Protein AF-0000000080440429 (afdb_homodime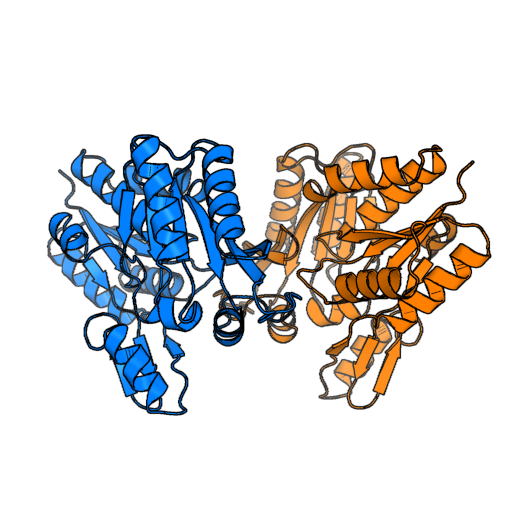r)

Radius of gyration: 24.64 Å; Cα contacts (8 Å, |Δi|>4): 1230; chains: 2; bounding box: 52×68×62 Å

Foldseek 3Di:
DAAEAEEEEPQQQADPVVCVVLRHHYFFWWKDWPVDIDGWPPRDWQVRLVVVVVVDVTAMAIAADALVVLLVVCVVVVVVRHQYEYEYAAVLQHCNQVSNVVSCVVVVDPSYHYDHLLHTRNLSNQLSVQLSVCVVVPDDPVVSNVVSVVQSQQKKKKKKAQFQVLQCVNPLDPPPPDDDHNPPQKIWIWMRHRNGIDTPDMDGHLVVSLVVQVVVCVVQPFDQVTAKEKEAAAPSPVSVVSNVVVCVVVVGHYGYGYGMNNRCSRRPHGMIIIIGGGPHD/DAAEAEEEEPQQQADPVVCVVLRHHYFFWWKDWPVDIDGWPPRDWQVRLVVVVVVDVTAMAIAADALVVLLVVCVVVVVVRHQYEYEYAAVLQHCNQVSNVVSCVVVVDPSYHYDHLLHTRNLSNQLSVQLSVCVVVPDDPVVSNVVSVVQSQQKKKKKKAQFQVLQCVNPLDPPPPDDDHNPPQKIWIWMRHRSGIDTPDMDGHLVVSLVVQVVVCVVQPFDQVTAKEKEAAAPSPPSVVSNVVVCVVVVGHYGYGYGMNNRCSRRPHGMIIIIGGGPHD

Sequence (562 aa):
MEKIKIITDSTVDLPKELLRELDIEVMPVLINFGEESYLDGIEITPNELFDKMEKTDVFPTTAQIIPSRFEEIYKKYIDEGYKVLSIIMSSGMSGTYESACLAKQMLETDDVYIVDSQTITAGLGLLVLKAAKLRDSGMNIEEIVEELEKVKGSIDSSISFESLDNLVRGGRLPKAVSVVTGLLGIRLILEVRDGVMSLKGKVRGNKKAVKKIISDMEELKPVKDMPVVIVGVGDNREIKDGIIEYLEKNNIEYIEGPVGCSVSIHSGRQAIGVFFMSENQMEKIKIITDSTVDLPKELLRELDIEVMPVLINFGEESYLDGIEITPNELFDKMEKTDVFPTTAQIIPSRFEEIYKKYIDEGYKVLSIIMSSGMSGTYESACLAKQMLETDDVYIVDSQTITAGLGLLVLKAAKLRDSGMNIEEIVEELEKVKGSIDSSISFESLDNLVRGGRLPKAVSVVTGLLGIRLILEVRDGVMSLKGKVRGNKKAVKKIISDMEELKPVKDMPVVIVGVGDNREIKDGIIEYLEKNNIEYIEGPVGCSVSIHSGRQAIGVFFMSENQ

Organism: NCBI:txid29372

Nearest PDB structures (foldseek):
  7w7h-assembly1_E-2  TM=8.930E-01  e=3.950E-27  Streptococcus suis 05ZYH33
  6dj6-assembly2_B  TM=8.741E-01  e=3.016E-26  Streptococcus pneumoniae
  3fys-assembly1_A  TM=8.584E-01  e=1.091E-26  Bacillus subtilis
  5uxy-assembly1_A  TM=8.795E-01  e=1.997E-24  Lachnospira eligens
  3egl-assembly1_A  TM=8.575E-01  e=1.599E-22  Corynebacterium glutamicum ATCC 13032

Structure (mmCIF, N/CA/C/O backbone):
data_AF-0000000080440429-model_v1
#
loop_
_entity.id
_entity.type
_entity.pdbx_description
1 polymer 'DegV family EDD domain-containing protein'
#
loop_
_atom_site.group_PDB
_atom_site.id
_atom_site.type_symbol
_atom_site.label_atom_id
_atom_site.label_alt_id
_atom_site.label_comp_id
_atom_site.label_asym_id
_atom_site.label_entity_id
_atom_site.label_seq_id
_atom_site.pdbx_PDB_ins_code
_atom_site.Cartn_x
_atom_site.Cartn_y
_atom_site.Cartn_z
_atom_site.occupancy
_atom_site.B_iso_or_equiv
_atom_site.auth_seq_id
_atom_site.auth_comp_id
_atom_site.auth_asym_id
_atom_site.auth_atom_id
_atom_site.pdbx_PDB_model_num
ATOM 1 N N . MET A 1 1 ? -17.562 37.5 5.41 1 73.62 1 MET A N 1
ATOM 2 C CA . MET A 1 1 ? -16.844 36.344 4.91 1 73.62 1 MET A CA 1
ATOM 3 C C . MET A 1 1 ? -16.75 35.25 5.984 1 73.62 1 MET A C 1
ATOM 5 O O . MET A 1 1 ? -16.719 35.562 7.176 1 73.62 1 MET A O 1
ATOM 9 N N . GLU A 1 2 ? -16.953 33.906 5.504 1 88.69 2 GLU A N 1
ATOM 10 C CA . GLU A 1 2 ? -16.906 32.781 6.445 1 88.69 2 GLU A CA 1
ATOM 11 C C . GLU A 1 2 ? -15.555 32.719 7.164 1 88.69 2 GLU A C 1
ATOM 13 O O . GLU A 1 2 ? -14.508 32.906 6.539 1 88.69 2 GLU A O 1
ATOM 18 N N . LYS A 1 3 ? -15.602 32.844 8.516 1 96.38 3 LYS A N 1
ATOM 19 C CA . LYS A 1 3 ? -14.383 32.656 9.289 1 96.38 3 LYS A CA 1
ATOM 20 C C . LYS A 1 3 ? -13.992 31.172 9.336 1 96.38 3 LYS A C 1
ATOM 22 O O . LYS A 1 3 ? -14.695 30.359 9.945 1 96.38 3 LYS A O 1
ATOM 27 N N . ILE A 1 4 ? -12.914 30.859 8.656 1 98.69 4 ILE A N 1
ATOM 28 C CA . ILE A 1 4 ? -12.508 29.469 8.547 1 98.69 4 ILE A CA 1
ATOM 29 C C . ILE A 1 4 ? -11.172 29.266 9.258 1 98.69 4 ILE A C 1
ATOM 31 O O . ILE A 1 4 ? -10.203 29.984 9 1 98.69 4 ILE A O 1
ATOM 35 N N . LYS A 1 5 ? -11.109 28.328 10.18 1 98.88 5 LYS A N 1
ATOM 36 C CA . LYS A 1 5 ? -9.859 27.906 10.805 1 98.88 5 LYS A CA 1
ATOM 37 C C . LYS A 1 5 ? -9.375 26.578 10.242 1 98.88 5 LYS A C 1
ATOM 39 O O . LYS A 1 5 ? -10.109 25.594 10.258 1 98.88 5 LYS A O 1
ATOM 44 N N . ILE A 1 6 ? -8.18 26.578 9.703 1 98.94 6 ILE A N 1
ATOM 45 C CA . ILE A 1 6 ? -7.574 25.344 9.211 1 98.94 6 ILE A CA 1
ATOM 46 C C . ILE A 1 6 ? -6.734 24.703 10.312 1 98.94 6 ILE A C 1
ATOM 48 O O . ILE A 1 6 ? -5.914 25.375 10.945 1 98.94 6 ILE A O 1
ATOM 52 N N . ILE A 1 7 ? -6.977 23.422 10.562 1 98.94 7 ILE A N 1
ATOM 53 C CA . ILE A 1 7 ? -6.277 22.609 11.547 1 98.94 7 ILE A CA 1
ATOM 54 C C . ILE A 1 7 ? -5.629 21.406 10.867 1 98.94 7 ILE A C 1
ATOM 56 O O . ILE A 1 7 ? -6.219 20.812 9.969 1 98.94 7 ILE A O 1
ATOM 60 N N . THR A 1 8 ? -4.414 21.094 11.242 1 98.94 8 THR A N 1
ATOM 61 C CA . THR A 1 8 ? -3.717 19.922 10.75 1 98.94 8 THR A CA 1
ATOM 62 C C . THR A 1 8 ? -2.926 19.25 11.867 1 98.94 8 THR A C 1
ATOM 64 O O . THR A 1 8 ? -3.115 19.562 13.047 1 98.94 8 THR A O 1
ATOM 67 N N . ASP A 1 9 ? -2.189 18.203 11.562 1 98.88 9 ASP A N 1
ATOM 68 C CA . ASP A 1 9 ? -1.404 17.516 12.586 1 98.88 9 ASP A CA 1
ATOM 69 C C . ASP A 1 9 ? 0.091 17.734 12.359 1 98.88 9 ASP A C 1
ATOM 71 O O . ASP A 1 9 ? 0.499 18.281 11.336 1 98.88 9 ASP A O 1
ATOM 75 N N . SER A 1 10 ? 0.869 17.359 13.32 1 98.69 10 SER A N 1
ATOM 76 C CA . SER A 1 10 ? 2.275 17.734 13.391 1 98.69 10 SER A CA 1
ATOM 77 C C . SER A 1 10 ? 3.092 17.031 12.312 1 98.69 10 SER A C 1
ATOM 79 O O . SER A 1 10 ? 4.285 17.312 12.148 1 98.69 10 SER A O 1
ATOM 81 N N . THR A 1 11 ? 2.463 16.203 11.492 1 98.56 11 THR A N 1
ATOM 82 C CA . THR A 1 11 ? 3.207 15.555 10.406 1 98.56 11 THR A CA 1
ATOM 83 C C . THR A 1 11 ? 3.18 16.422 9.148 1 98.56 11 THR A C 1
ATOM 85 O O . THR A 1 11 ? 3.641 15.992 8.086 1 98.56 11 THR A O 1
ATOM 88 N N . VAL A 1 12 ? 2.705 17.594 9.133 1 98.62 12 VAL A N 1
ATOM 89 C CA . VAL A 1 12 ? 2.496 18.484 7.988 1 98.62 12 VAL A CA 1
ATOM 90 C C . VAL A 1 12 ? 3.842 18.844 7.359 1 98.62 12 VAL A C 1
ATOM 92 O O . VAL A 1 12 ? 3.932 19.047 6.148 1 98.62 12 VAL A O 1
ATOM 95 N N . ASP A 1 13 ? 4.926 18.922 8.18 1 97.5 13 ASP A N 1
ATOM 96 C CA . ASP A 1 13 ? 6.328 19.094 7.824 1 97.5 13 ASP A CA 1
ATOM 97 C C . ASP A 1 13 ? 6.508 20.281 6.883 1 97.5 13 ASP A C 1
ATOM 99 O O . ASP A 1 13 ? 7.168 20.172 5.848 1 97.5 13 ASP A O 1
ATOM 103 N N . LEU A 1 14 ? 5.938 21.375 7.188 1 98.38 14 LEU A N 1
ATOM 104 C CA . LEU A 1 14 ? 6.191 22.719 6.652 1 98.38 14 LEU A CA 1
ATOM 105 C C . LEU A 1 14 ? 6.875 23.594 7.691 1 98.38 14 LEU A C 1
ATOM 107 O O . LEU A 1 14 ? 6.773 23.344 8.891 1 98.38 14 LEU A O 1
ATOM 111 N N . PRO A 1 15 ? 7.598 24.594 7.207 1 97.75 15 PRO A N 1
ATOM 112 C CA . PRO A 1 15 ? 8.219 25.5 8.18 1 97.75 15 PRO A CA 1
ATOM 113 C C . PRO A 1 15 ? 7.195 26.141 9.125 1 97.75 15 PRO A C 1
ATOM 115 O O . PRO A 1 15 ? 6.137 26.594 8.68 1 97.75 15 PRO A O 1
ATOM 118 N N . LYS A 1 16 ? 7.586 26.203 10.414 1 97.06 16 LYS A N 1
ATOM 119 C CA . LYS A 1 16 ? 6.684 26.719 11.438 1 97.06 16 LYS A CA 1
ATOM 120 C C . LYS A 1 16 ? 6.281 28.156 11.141 1 97.06 16 LYS A C 1
ATOM 122 O O . LYS A 1 16 ? 5.137 28.547 11.375 1 97.06 16 LYS A O 1
ATOM 127 N N . GLU A 1 17 ? 7.195 28.891 10.617 1 97.81 17 GLU A N 1
ATOM 128 C CA . GLU A 1 17 ? 6.922 30.297 10.297 1 97.81 17 GLU A CA 1
ATOM 129 C C . GLU A 1 17 ? 5.848 30.422 9.227 1 97.81 17 GLU A C 1
ATOM 131 O O . GLU A 1 17 ? 4.961 31.281 9.32 1 97.81 17 GLU A O 1
ATOM 136 N N . LEU A 1 18 ? 5.945 29.562 8.25 1 98.5 18 LEU A N 1
ATOM 137 C CA . LEU A 1 18 ? 4.957 29.562 7.18 1 98.5 18 LEU A CA 1
ATOM 138 C C . LEU A 1 18 ? 3.574 29.219 7.715 1 98.5 18 LEU A C 1
ATOM 140 O O . LEU A 1 18 ? 2.586 29.875 7.367 1 98.5 18 LEU A O 1
ATOM 144 N N . LEU A 1 19 ? 3.486 28.266 8.562 1 98.75 19 LEU A N 1
ATOM 145 C CA . LEU A 1 19 ? 2.221 27.844 9.156 1 98.75 19 LEU A CA 1
ATOM 146 C C . LEU A 1 19 ? 1.628 28.953 10.016 1 98.75 19 LEU A C 1
ATOM 148 O O . LEU A 1 19 ? 0.416 29.172 9.992 1 98.75 19 LEU A O 1
ATOM 152 N N . ARG A 1 20 ? 2.471 29.625 10.719 1 98.25 20 ARG A N 1
ATOM 153 C CA . ARG A 1 20 ? 2.027 30.75 11.531 1 98.25 20 ARG A CA 1
ATOM 154 C C . ARG A 1 20 ? 1.479 31.875 10.656 1 98.25 20 ARG A C 1
ATOM 156 O O . ARG A 1 20 ? 0.419 32.438 10.945 1 98.25 20 ARG A O 1
ATOM 163 N N . GLU A 1 21 ? 2.213 32.156 9.641 1 98.38 21 GLU A N 1
ATOM 164 C CA . GLU A 1 21 ? 1.8 33.219 8.727 1 98.38 21 GLU A CA 1
ATOM 165 C C . GLU A 1 21 ? 0.443 32.906 8.102 1 98.38 21 GLU A C 1
ATOM 167 O O . GLU A 1 21 ? -0.351 33.812 7.848 1 98.38 21 GLU A O 1
ATOM 172 N N . LEU A 1 22 ? 0.191 31.688 7.91 1 98.69 22 LEU A N 1
ATOM 173 C CA . LEU A 1 22 ? -1.047 31.266 7.262 1 98.69 22 LEU A CA 1
ATOM 174 C C . LEU A 1 22 ? -2.141 31.016 8.289 1 98.69 22 LEU A C 1
ATOM 176 O O . LEU A 1 22 ? -3.256 30.625 7.938 1 98.69 22 LEU A O 1
ATOM 180 N N . ASP A 1 23 ? -1.801 31.188 9.586 1 98.56 23 ASP A N 1
ATOM 181 C CA . ASP A 1 23 ? -2.734 30.984 10.695 1 98.56 23 ASP A CA 1
ATOM 182 C C . ASP A 1 23 ? -3.295 29.562 10.688 1 98.56 23 ASP A C 1
ATOM 184 O O . ASP A 1 23 ? -4.512 29.375 10.719 1 98.56 23 ASP A O 1
ATOM 188 N N . ILE A 1 24 ? -2.428 28.656 10.578 1 98.88 24 ILE A N 1
ATOM 189 C CA . ILE A 1 24 ? -2.756 27.25 10.625 1 98.88 24 ILE A CA 1
ATOM 190 C C . ILE A 1 24 ? -2.527 26.703 12.039 1 98.88 24 ILE A C 1
ATOM 192 O O . ILE A 1 24 ? -1.479 26.953 12.641 1 98.88 24 ILE A O 1
ATOM 196 N N . GLU A 1 25 ? -3.512 26 12.57 1 98.81 25 GLU A N 1
ATOM 197 C CA . GLU A 1 25 ? -3.371 25.312 13.844 1 98.81 25 GLU A CA 1
ATOM 198 C C . GLU A 1 25 ? -2.795 23.906 13.648 1 98.81 25 GLU A C 1
ATOM 200 O O . GLU A 1 25 ? -3.324 23.125 12.867 1 98.81 25 GLU A O 1
ATOM 205 N N . VAL A 1 26 ? -1.7 23.625 14.344 1 98.88 26 VAL A N 1
ATOM 206 C CA . VAL A 1 26 ? -1.062 22.328 14.219 1 98.88 26 VAL A CA 1
ATOM 207 C C . VAL A 1 26 ? -1.222 21.547 15.516 1 98.88 26 VAL A C 1
ATOM 209 O O . VAL A 1 26 ? -0.81 22.016 16.578 1 98.88 26 VAL A O 1
ATOM 212 N N . MET A 1 27 ? -1.81 20.422 15.445 1 98.88 27 MET A N 1
ATOM 213 C CA . MET A 1 27 ? -1.967 19.562 16.609 1 98.88 27 MET A CA 1
ATOM 214 C C . MET A 1 27 ? -0.867 18.516 16.656 1 98.88 27 MET A C 1
ATOM 216 O O . MET A 1 27 ? -0.662 17.781 15.688 1 98.88 27 MET A O 1
ATOM 220 N N . PRO A 1 28 ? -0.192 18.359 17.719 1 98.81 28 PRO A N 1
ATOM 221 C CA . PRO A 1 28 ? 0.92 17.406 17.812 1 98.81 28 PRO A CA 1
ATOM 222 C C . PRO A 1 28 ? 0.453 15.977 18.047 1 98.81 28 PRO A C 1
ATOM 224 O O . PRO A 1 28 ? -0.457 15.742 18.844 1 98.81 28 PRO A O 1
ATOM 227 N N . VAL A 1 29 ? 1.042 15.062 17.375 1 98.75 29 VAL A N 1
ATOM 228 C CA . VAL A 1 29 ? 0.931 13.664 17.766 1 98.75 29 VAL A CA 1
ATOM 229 C C . VAL A 1 29 ? 1.842 13.375 18.953 1 98.75 29 VAL A C 1
ATOM 231 O O . VAL A 1 29 ? 2.605 14.25 19.375 1 98.75 29 VAL A O 1
ATOM 234 N N . LEU A 1 30 ? 1.724 12.211 19.469 1 98.44 30 LEU A N 1
ATOM 235 C CA . LEU A 1 30 ? 2.523 11.867 20.625 1 98.44 30 LEU A CA 1
ATOM 236 C C . LEU A 1 30 ? 3.734 11.031 20.234 1 98.44 30 LEU A C 1
ATOM 238 O O . LEU A 1 30 ? 3.629 10.148 19.375 1 98.44 30 LEU A O 1
ATOM 242 N N . ILE A 1 31 ? 4.832 11.383 20.859 1 98.44 31 ILE A N 1
ATOM 243 C CA . ILE A 1 31 ? 6.066 10.609 20.75 1 98.44 31 ILE A CA 1
ATOM 244 C C . ILE A 1 31 ? 6.32 9.875 22.062 1 98.44 31 ILE A C 1
ATOM 246 O O . ILE A 1 31 ? 6.41 10.5 23.125 1 98.44 31 ILE A O 1
ATOM 250 N N . ASN A 1 32 ? 6.449 8.594 21.969 1 97.06 32 ASN A N 1
ATOM 251 C CA . ASN A 1 32 ? 6.684 7.793 23.156 1 97.06 32 ASN A CA 1
ATOM 252 C C . ASN A 1 32 ? 8.125 7.301 23.234 1 97.06 32 ASN A C 1
ATOM 254 O O . ASN A 1 32 ? 8.664 6.785 22.25 1 97.06 32 ASN A O 1
ATOM 258 N N . PHE A 1 33 ? 8.703 7.578 24.312 1 93.31 33 PHE A N 1
ATOM 259 C CA . PHE A 1 33 ? 10.016 7.051 24.641 1 93.31 33 PHE A CA 1
ATOM 260 C C . PHE A 1 33 ? 9.977 6.316 25.984 1 93.31 33 PHE A C 1
ATOM 262 O O . PHE A 1 33 ? 10.109 6.934 27.047 1 93.31 33 PHE A O 1
ATOM 269 N N . GLY A 1 34 ? 9.953 4.992 25.938 1 89.44 34 GLY A N 1
ATOM 270 C CA . GLY A 1 34 ? 9.758 4.246 27.172 1 89.44 34 GLY A CA 1
ATOM 271 C C . GLY A 1 34 ? 8.469 4.609 27.891 1 89.44 34 GLY A C 1
ATOM 272 O O . GLY A 1 34 ? 7.383 4.508 27.312 1 89.44 34 GLY A O 1
ATOM 273 N N . GLU A 1 35 ? 8.625 5.148 29.062 1 92.69 35 GLU A N 1
ATOM 274 C CA . GLU A 1 35 ? 7.449 5.484 29.859 1 92.69 35 GLU A CA 1
ATOM 275 C C . GLU A 1 35 ? 7.062 6.949 29.688 1 92.69 35 GLU A C 1
ATOM 277 O O . GLU A 1 35 ? 6.047 7.395 30.219 1 92.69 35 GLU A O 1
ATOM 282 N N . GLU A 1 36 ? 7.844 7.617 28.906 1 95.06 36 GLU A N 1
ATOM 283 C CA . GLU A 1 36 ? 7.594 9.047 28.719 1 95.06 36 GLU A CA 1
ATOM 284 C C . GLU A 1 36 ? 6.895 9.312 27.391 1 95.06 36 GLU A C 1
ATOM 286 O O . GLU A 1 36 ? 7.098 8.578 26.422 1 95.06 36 GLU A O 1
ATOM 291 N N . SER A 1 37 ? 6.07 10.289 27.375 1 97.69 37 SER A N 1
ATOM 292 C CA . SER A 1 37 ? 5.398 10.758 26.172 1 97.69 37 SER A CA 1
ATOM 293 C C . SER A 1 37 ? 5.605 12.25 25.953 1 97.69 37 SER A C 1
ATOM 295 O O . SER A 1 37 ? 5.57 13.023 26.906 1 97.69 37 SER A O 1
ATOM 297 N N . TYR A 1 38 ? 5.836 12.609 24.719 1 98.12 38 TYR A N 1
ATOM 298 C CA . TYR A 1 38 ? 6.113 14 24.359 1 98.12 38 TYR A CA 1
ATOM 299 C C . TYR A 1 38 ? 5.199 14.461 23.234 1 98.12 38 TYR A C 1
ATOM 301 O O . TYR A 1 38 ? 4.91 13.703 22.297 1 98.12 38 TYR A O 1
ATOM 309 N N . LEU A 1 39 ? 4.797 15.703 23.328 1 98.25 39 LEU A N 1
ATOM 310 C CA . LEU A 1 39 ? 4.098 16.328 22.219 1 98.25 39 LEU A CA 1
ATOM 311 C C . LEU A 1 39 ? 5.07 16.656 21.094 1 98.25 39 LEU A C 1
ATOM 313 O O . LEU A 1 39 ? 6.035 17.406 21.297 1 98.25 39 LEU A O 1
ATOM 317 N N . ASP A 1 40 ? 4.758 16.156 19.922 1 98.5 40 ASP A N 1
ATOM 318 C CA . ASP A 1 40 ? 5.621 16.281 18.75 1 98.5 40 ASP A CA 1
ATOM 319 C C . ASP A 1 40 ? 5.816 17.734 18.359 1 98.5 40 ASP A C 1
ATOM 321 O O . ASP A 1 40 ? 4.852 18.438 18.047 1 98.5 40 ASP A O 1
ATOM 325 N N . GLY A 1 41 ? 7.066 18.172 18.281 1 96.81 41 GLY A N 1
ATOM 326 C CA . GLY A 1 41 ? 7.391 19.516 17.844 1 96.81 41 GLY A CA 1
ATOM 327 C C . GLY A 1 41 ? 7.191 20.562 18.922 1 96.81 41 GLY A C 1
ATOM 328 O O . GLY A 1 41 ? 7.504 21.734 18.719 1 96.81 41 GLY A O 1
ATOM 329 N N . ILE A 1 42 ? 6.707 20.188 20.094 1 97.25 42 ILE A N 1
ATOM 330 C CA . ILE A 1 42 ? 6.461 21.109 21.203 1 97.25 42 ILE A CA 1
ATOM 331 C C . ILE A 1 42 ? 7.344 20.719 22.391 1 97.25 42 ILE A C 1
ATOM 333 O O . ILE A 1 42 ? 8.141 21.531 22.859 1 97.25 42 ILE A O 1
ATOM 337 N N . GLU A 1 43 ? 7.293 19.422 22.719 1 97.75 43 GLU A N 1
ATOM 338 C CA . GLU A 1 43 ? 8.023 18.969 23.906 1 97.75 43 GLU A CA 1
ATOM 339 C C . GLU A 1 43 ? 9.281 18.188 23.5 1 97.75 43 GLU A C 1
ATOM 341 O O . GLU A 1 43 ? 10.133 17.922 24.344 1 97.75 43 GLU A O 1
ATOM 346 N N . ILE A 1 44 ? 9.367 17.859 22.266 1 96.75 44 ILE A N 1
ATOM 347 C CA . ILE A 1 44 ? 10.539 17.172 21.734 1 96.75 44 ILE A CA 1
ATOM 348 C C . ILE A 1 44 ? 10.758 17.578 20.281 1 96.75 44 ILE A C 1
ATOM 350 O O . ILE A 1 44 ? 9.797 17.703 19.516 1 96.75 44 ILE A O 1
ATOM 354 N N . THR A 1 45 ? 11.984 17.766 19.938 1 94.19 45 THR A N 1
ATOM 355 C CA . THR A 1 45 ? 12.375 18.078 18.562 1 94.19 45 THR A CA 1
ATOM 356 C C . THR A 1 45 ? 13.109 16.906 17.938 1 94.19 45 THR A C 1
ATOM 358 O O . THR A 1 45 ? 13.539 15.984 18.625 1 94.19 45 THR A O 1
ATOM 361 N N . PRO A 1 46 ? 13.219 16.922 16.609 1 91.94 46 PRO A N 1
ATOM 362 C CA . PRO A 1 46 ? 13.93 15.812 15.961 1 91.94 46 PRO A CA 1
ATOM 363 C C . PRO A 1 46 ? 15.367 15.664 16.453 1 91.94 46 PRO A C 1
ATOM 365 O O . PRO A 1 46 ? 15.844 14.539 16.641 1 91.94 46 PRO A O 1
ATOM 368 N N . ASN A 1 47 ? 16.062 16.766 16.578 1 90.12 47 ASN A N 1
ATOM 369 C CA . ASN A 1 47 ? 17.422 16.703 17.109 1 90.12 47 ASN A CA 1
ATOM 370 C C . ASN A 1 47 ? 17.453 16.047 18.484 1 90.12 47 ASN A C 1
ATOM 372 O O . ASN A 1 47 ? 18.297 15.18 18.734 1 90.12 47 ASN A O 1
ATOM 376 N N . GLU A 1 48 ? 16.531 16.406 19.312 1 93.56 48 GLU A N 1
ATOM 377 C CA . GLU A 1 48 ? 16.438 15.797 20.641 1 93.56 48 GLU A CA 1
ATOM 378 C C . GLU A 1 48 ? 16.078 14.312 20.531 1 93.56 48 GLU A C 1
ATOM 380 O O . GLU A 1 48 ? 16.594 13.5 21.312 1 93.56 48 GLU A O 1
ATOM 385 N N . LEU A 1 49 ? 15.227 14.07 19.656 1 93.56 49 LEU A N 1
ATOM 386 C CA . LEU A 1 49 ? 14.805 12.695 19.406 1 93.56 49 LEU A CA 1
ATOM 387 C C . LEU A 1 49 ? 16 11.82 19.047 1 93.56 49 LEU A C 1
ATOM 389 O O . LEU A 1 49 ? 16.203 10.766 19.641 1 93.56 49 LEU A O 1
ATOM 393 N N . PHE A 1 50 ? 16.75 12.242 18.125 1 88 50 PHE A N 1
ATOM 394 C CA . PHE A 1 50 ? 17.875 11.461 17.656 1 88 50 PHE A CA 1
ATOM 395 C C . PHE A 1 50 ? 18.953 11.344 18.734 1 88 50 PHE A C 1
ATOM 397 O O . PHE A 1 50 ? 19.594 10.305 18.859 1 88 50 PHE A O 1
ATOM 404 N N . ASP A 1 51 ? 19.172 12.406 19.438 1 91.38 51 ASP A N 1
ATOM 405 C CA . ASP A 1 51 ? 20.094 12.375 20.578 1 91.38 51 ASP A CA 1
ATOM 406 C C . ASP A 1 51 ? 19.672 11.328 21.594 1 91.38 51 ASP A C 1
ATOM 408 O O . ASP A 1 51 ? 20.5 10.562 22.094 1 91.38 51 ASP A O 1
ATOM 412 N N . LYS A 1 52 ? 18.391 11.32 21.891 1 91.75 52 LYS A N 1
ATOM 413 C CA . LYS A 1 52 ? 17.859 10.344 22.844 1 91.75 52 LYS A CA 1
ATOM 414 C C . LYS A 1 52 ? 18.016 8.922 22.312 1 91.75 52 LYS A C 1
ATOM 416 O O . LYS A 1 52 ? 18.312 8 23.062 1 91.75 52 LYS A O 1
ATOM 421 N N . MET A 1 53 ? 17.766 8.758 21.094 1 89.88 53 MET A N 1
ATOM 422 C CA . MET A 1 53 ? 17.891 7.441 20.469 1 89.88 53 MET A CA 1
ATOM 423 C C . MET A 1 53 ? 19.312 6.926 20.547 1 89.88 53 MET A C 1
ATOM 425 O O . MET A 1 53 ? 19.547 5.719 20.656 1 89.88 53 MET A O 1
ATOM 429 N N . GLU A 1 54 ? 20.281 7.781 20.453 1 87.38 54 GLU A N 1
ATOM 430 C CA . GLU A 1 54 ? 21.688 7.414 20.516 1 87.38 54 GLU A CA 1
ATOM 431 C C . GLU A 1 54 ? 22.094 7.055 21.938 1 87.38 54 GLU A C 1
ATOM 433 O O . GLU A 1 54 ? 22.984 6.219 22.141 1 87.38 54 GLU A O 1
ATOM 438 N N . LYS A 1 55 ? 21.469 7.562 22.844 1 90.44 55 LYS A N 1
ATOM 439 C CA . LYS A 1 55 ? 21.875 7.434 24.25 1 90.44 55 LYS A CA 1
ATOM 440 C C . LYS A 1 55 ? 21.156 6.27 24.922 1 90.44 55 LYS A C 1
ATOM 442 O O . LYS A 1 55 ? 21.484 5.895 26.047 1 90.44 55 LYS A O 1
ATOM 447 N N . THR A 1 56 ? 20.156 5.824 24.25 1 87.56 56 THR A N 1
ATOM 448 C CA . THR A 1 56 ? 19.375 4.742 24.844 1 87.56 56 THR A CA 1
ATOM 449 C C . THR A 1 56 ? 19.141 3.627 23.828 1 87.56 56 THR A C 1
ATOM 451 O O . THR A 1 56 ? 19.328 3.828 22.625 1 87.56 56 THR A O 1
ATOM 454 N N . ASP A 1 57 ? 18.734 2.484 24.359 1 88.38 57 ASP A N 1
ATOM 455 C CA . ASP A 1 57 ? 18.406 1.358 23.5 1 88.38 57 ASP A CA 1
ATOM 456 C C . ASP A 1 57 ? 16.906 1.268 23.266 1 88.38 57 ASP A C 1
ATOM 458 O O . ASP A 1 57 ? 16.422 0.297 22.672 1 88.38 57 ASP A O 1
ATOM 462 N N . VAL A 1 58 ? 16.266 2.291 23.719 1 89.81 58 VAL A N 1
ATOM 463 C CA . VAL A 1 58 ? 14.82 2.285 23.578 1 89.81 58 VAL A CA 1
ATOM 464 C C . VAL A 1 58 ? 14.43 2.91 22.234 1 89.81 58 VAL A C 1
ATOM 466 O O . VAL A 1 58 ? 14.828 4.035 21.922 1 89.81 58 VAL A O 1
ATOM 469 N N . PHE A 1 59 ? 13.688 2.186 21.438 1 92.25 59 PHE A N 1
ATOM 470 C CA . PHE A 1 59 ? 13.18 2.721 20.188 1 92.25 59 PHE A CA 1
ATOM 471 C C . PHE A 1 59 ? 11.883 3.482 20.406 1 92.25 59 PHE A C 1
ATOM 473 O O . PHE A 1 59 ? 10.953 2.965 21.031 1 92.25 59 PHE A O 1
ATOM 480 N N . PRO A 1 60 ? 11.828 4.648 19.953 1 95.75 60 PRO A N 1
ATOM 481 C CA . PRO A 1 60 ? 10.609 5.434 20.156 1 95.75 60 PRO A CA 1
ATOM 482 C C . PRO A 1 60 ? 9.445 4.93 19.297 1 95.75 60 PRO A C 1
ATOM 484 O O . PRO A 1 60 ? 9.656 4.285 18.266 1 95.75 60 PRO A O 1
ATOM 487 N N . THR A 1 61 ? 8.242 5.176 19.812 1 96.31 61 THR A N 1
ATOM 488 C CA . THR A 1 61 ? 7.012 4.918 19.062 1 96.31 61 THR A CA 1
ATOM 489 C C . THR A 1 61 ? 6.148 6.176 19 1 96.31 61 THR A C 1
ATOM 491 O O . THR A 1 61 ? 6.445 7.176 19.656 1 96.31 61 THR A O 1
ATOM 494 N N . THR A 1 62 ? 5.191 6.152 18.172 1 97.5 62 THR A N 1
ATOM 495 C CA . THR A 1 62 ? 4.273 7.277 18.031 1 97.5 62 THR A CA 1
ATOM 496 C C . THR A 1 62 ? 2.854 6.867 18.422 1 97.5 62 THR A C 1
ATOM 498 O O . THR A 1 62 ? 2.527 5.676 18.438 1 97.5 62 THR A O 1
ATOM 501 N N . ALA A 1 63 ? 2.041 7.852 18.766 1 97 63 ALA A N 1
ATOM 502 C CA . ALA A 1 63 ? 0.625 7.637 19.047 1 97 63 ALA A CA 1
ATOM 503 C C . ALA A 1 63 ? -0.231 8.742 18.438 1 97 63 ALA A C 1
ATOM 505 O O . ALA A 1 63 ? 0.205 9.891 18.328 1 97 63 ALA A O 1
ATOM 506 N N . GLN A 1 64 ? -1.396 8.344 18.031 1 97.62 64 GLN A N 1
ATOM 507 C CA . GLN A 1 64 ? -2.305 9.258 17.344 1 97.62 64 GLN A CA 1
ATOM 508 C C . GLN A 1 64 ? -2.83 10.328 18.297 1 97.62 64 GLN A C 1
ATOM 510 O O . GLN A 1 64 ? -2.732 10.18 19.516 1 97.62 64 GLN A O 1
ATOM 515 N N . ILE A 1 65 ? -3.369 11.391 17.734 1 98.5 65 ILE A N 1
ATOM 516 C CA . ILE A 1 65 ? -4.113 12.375 18.5 1 98.5 65 ILE A CA 1
ATOM 517 C C . ILE A 1 65 ? -5.453 11.789 18.938 1 98.5 65 ILE A C 1
ATOM 519 O O . ILE A 1 65 ? -6.203 11.258 18.109 1 98.5 65 ILE A O 1
ATOM 523 N N . ILE A 1 66 ? -5.734 11.852 20.172 1 97.62 66 ILE A N 1
ATOM 524 C CA . ILE A 1 66 ? -6.949 11.219 20.672 1 97.62 66 ILE A CA 1
ATOM 525 C C . ILE A 1 66 ? -8.148 12.125 20.406 1 97.62 66 ILE A C 1
ATOM 527 O O . ILE A 1 66 ? -8 13.344 20.266 1 97.62 66 ILE A O 1
ATOM 531 N N . PRO A 1 67 ? -9.375 11.633 20.359 1 98.44 67 PRO A N 1
ATOM 532 C CA . PRO A 1 67 ? -10.586 12.391 20.016 1 98.44 67 PRO A CA 1
ATOM 533 C C . PRO A 1 67 ? -10.82 13.586 20.938 1 98.44 67 PRO A C 1
ATOM 535 O O . PRO A 1 67 ? -11.219 14.656 20.469 1 98.44 67 PRO A O 1
ATOM 538 N N . SER A 1 68 ? -10.508 13.398 22.203 1 98.56 68 SER A N 1
ATOM 539 C CA . SER A 1 68 ? -10.797 14.469 23.156 1 98.56 68 SER A CA 1
ATOM 540 C C . SER A 1 68 ? -9.961 15.711 22.859 1 98.56 68 SER A C 1
ATOM 542 O O . SER A 1 68 ? -10.422 16.828 23.047 1 98.56 68 SER A O 1
ATOM 544 N N . ARG A 1 69 ? -8.742 15.523 22.391 1 98.69 69 ARG A N 1
ATOM 545 C CA . ARG A 1 69 ? -7.906 16.672 22.016 1 98.69 69 ARG A CA 1
ATOM 546 C C . ARG A 1 69 ? -8.477 17.391 20.812 1 98.69 69 ARG A C 1
ATOM 548 O O . ARG A 1 69 ? -8.453 18.625 20.75 1 98.69 69 ARG A O 1
ATOM 555 N N . PHE A 1 70 ? -9.023 16.672 19.859 1 98.81 70 PHE A N 1
ATOM 556 C CA . PHE A 1 70 ? -9.688 17.281 18.719 1 98.81 70 PHE A CA 1
ATOM 557 C C . PHE A 1 70 ? -10.953 18 19.156 1 98.81 70 PHE A C 1
ATOM 559 O O . PHE A 1 70 ? -11.211 19.125 18.719 1 98.81 70 PHE A O 1
ATOM 566 N N . GLU A 1 71 ? -11.68 17.312 19.984 1 98.75 71 GLU A N 1
ATOM 567 C CA . GLU A 1 71 ? -12.922 17.906 20.469 1 98.75 71 GLU A CA 1
ATOM 568 C C . GLU A 1 71 ? -12.664 19.266 21.109 1 98.75 71 GLU A C 1
ATOM 570 O O . GLU A 1 71 ? -13.375 20.234 20.828 1 98.75 71 GLU A O 1
ATOM 575 N N . GLU A 1 72 ? -11.664 19.312 21.922 1 98.69 72 GLU A N 1
ATOM 576 C CA . GLU A 1 72 ? -11.32 20.531 22.641 1 98.69 72 GLU A CA 1
ATOM 577 C C . GLU A 1 72 ? -10.945 21.641 21.656 1 98.69 72 GLU A C 1
ATOM 579 O O . GLU A 1 72 ? -11.438 22.766 21.766 1 98.69 72 GLU A O 1
ATOM 584 N N . ILE A 1 73 ? -10.109 21.359 20.688 1 98.81 73 ILE A N 1
ATOM 585 C CA . ILE A 1 73 ? -9.625 22.375 19.766 1 98.81 73 ILE A CA 1
ATOM 586 C C . ILE A 1 73 ? -10.742 22.812 18.812 1 98.81 73 ILE A C 1
ATOM 588 O O . ILE A 1 73 ? -10.859 23.984 18.469 1 98.81 73 ILE A O 1
ATOM 592 N N . TYR A 1 74 ? -11.562 21.875 18.375 1 98.81 74 TYR A N 1
ATOM 593 C CA . TYR A 1 74 ? -12.711 22.219 17.531 1 98.81 74 TYR A CA 1
ATOM 594 C C . TYR A 1 74 ? -13.656 23.156 18.266 1 98.81 74 TYR A C 1
ATOM 596 O O . TYR A 1 74 ? -14.047 24.188 17.734 1 98.81 74 TYR A O 1
ATOM 604 N N . LYS A 1 75 ? -13.984 22.781 19.5 1 98.62 75 LYS A N 1
ATOM 605 C CA . LYS A 1 75 ? -14.906 23.578 20.297 1 98.62 75 LYS A CA 1
ATOM 606 C C . LYS A 1 75 ? -14.383 25 20.5 1 98.62 75 LYS A C 1
ATOM 608 O O . LYS A 1 75 ? -15.141 25.969 20.406 1 98.62 75 LYS A O 1
ATOM 613 N N . LYS A 1 76 ? -13.117 25.109 20.797 1 98.62 76 LYS A N 1
ATOM 614 C CA . LYS A 1 76 ? -12.484 26.406 20.984 1 98.62 76 LYS A CA 1
ATOM 615 C C . LYS A 1 76 ? -12.75 27.328 19.797 1 98.62 76 LYS A C 1
ATOM 617 O O . LYS A 1 76 ? -13.242 28.438 19.969 1 98.62 76 LYS A O 1
ATOM 622 N N . TYR A 1 77 ? -12.508 26.828 18.609 1 98.69 77 TYR A N 1
ATOM 623 C CA . TYR A 1 77 ? -12.617 27.672 17.438 1 98.69 77 TYR A CA 1
ATOM 624 C C . TYR A 1 77 ? -14.078 27.891 17.047 1 98.69 77 TYR A C 1
ATOM 626 O O . TYR A 1 77 ? -14.445 28.969 16.578 1 98.69 77 TYR A O 1
ATOM 634 N N . ILE A 1 78 ? -14.914 26.891 17.25 1 98.25 78 ILE A N 1
ATOM 635 C CA . ILE A 1 78 ? -16.344 27.062 17 1 98.25 78 ILE A CA 1
ATOM 636 C C . ILE A 1 78 ? -16.891 28.156 17.891 1 98.25 78 ILE A C 1
ATOM 638 O O . ILE A 1 78 ? -17.656 29.016 17.438 1 98.25 78 ILE A O 1
ATOM 642 N N . ASP A 1 79 ? -16.469 28.141 19.141 1 97.88 79 ASP A N 1
ATOM 643 C CA . ASP A 1 79 ? -16.922 29.125 20.109 1 97.88 79 ASP A CA 1
ATOM 644 C C . ASP A 1 79 ? -16.469 30.531 19.719 1 97.88 79 ASP A C 1
ATOM 646 O O . ASP A 1 79 ? -17.094 31.531 20.078 1 97.88 79 ASP A O 1
ATOM 650 N N . GLU A 1 80 ? -15.414 30.594 19 1 98.12 80 GLU A N 1
ATOM 651 C CA . GLU A 1 80 ? -14.883 31.859 18.547 1 98.12 80 GLU A CA 1
ATOM 652 C C . GLU A 1 80 ? -15.523 32.281 17.219 1 98.12 80 GLU A C 1
ATOM 654 O O . GLU A 1 80 ? -15.164 33.312 16.641 1 98.12 80 GLU A O 1
ATOM 659 N N . GLY A 1 81 ? -16.422 31.5 16.656 1 97.5 81 GLY A N 1
ATOM 660 C CA . GLY A 1 81 ? -17.203 31.859 15.477 1 97.5 81 GLY A CA 1
ATOM 661 C C . GLY A 1 81 ? -16.641 31.297 14.188 1 97.5 81 GLY A C 1
ATOM 662 O O . GLY A 1 81 ? -17.094 31.656 13.094 1 97.5 81 GLY A O 1
ATOM 663 N N . TYR A 1 82 ? -15.719 30.391 14.289 1 98.5 82 TYR A N 1
ATOM 664 C CA . TYR A 1 82 ? -15.109 29.812 13.102 1 98.5 82 TYR A CA 1
ATOM 665 C C . TYR A 1 82 ? -15.867 28.578 12.641 1 98.5 82 TYR A C 1
ATOM 667 O O . TYR A 1 82 ? -16.453 27.859 13.453 1 98.5 82 TYR A O 1
ATOM 675 N N . LYS A 1 83 ? -15.859 28.328 11.367 1 98.62 83 LYS A N 1
ATOM 676 C CA . LYS A 1 83 ? -15.93 26.969 10.844 1 98.62 83 LYS A CA 1
ATOM 677 C C . LYS A 1 83 ? -14.547 26.328 10.781 1 98.62 83 LYS A C 1
ATOM 679 O O . LYS A 1 83 ? -13.57 26.984 10.43 1 98.62 83 LYS A O 1
ATOM 684 N N . VAL A 1 84 ? -14.547 25.062 11.047 1 98.88 84 VAL A N 1
ATOM 685 C CA . VAL A 1 84 ? -13.258 24.391 11.18 1 98.88 84 VAL A CA 1
ATOM 686 C C . VAL A 1 84 ? -13.047 23.453 9.992 1 98.88 84 VAL A C 1
ATOM 688 O O . VAL A 1 84 ? -13.938 22.672 9.64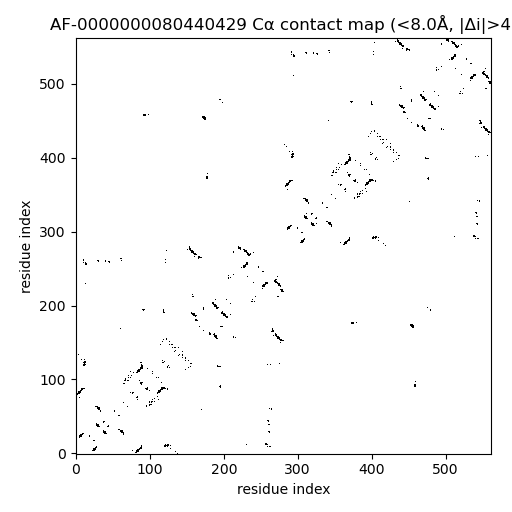8 1 98.88 84 VAL A O 1
ATOM 691 N N . LEU A 1 85 ? -11.914 23.594 9.328 1 98.94 85 LEU A N 1
ATOM 692 C CA . LEU A 1 85 ? -11.43 22.641 8.344 1 98.94 85 LEU A CA 1
ATOM 693 C C . LEU A 1 85 ? -10.211 21.891 8.867 1 98.94 85 LEU A C 1
ATOM 695 O O . LEU A 1 85 ? -9.125 22.453 8.977 1 98.94 85 LEU A O 1
ATOM 699 N N . SER A 1 86 ? -10.445 20.625 9.164 1 98.94 86 SER A N 1
ATOM 700 C CA . SER A 1 86 ? -9.375 19.766 9.664 1 98.94 86 SER A CA 1
ATOM 701 C C . SER A 1 86 ? -8.82 18.875 8.562 1 98.94 86 SER A C 1
ATOM 703 O O . SER A 1 86 ? -9.523 18.016 8.039 1 98.94 86 SER A O 1
ATOM 705 N N . ILE A 1 87 ? -7.562 19.109 8.133 1 98.94 87 ILE A N 1
ATOM 706 C CA . ILE A 1 87 ? -6.863 18.297 7.148 1 98.94 87 ILE A CA 1
ATOM 707 C C . ILE A 1 87 ? -5.84 17.406 7.852 1 98.94 87 ILE A C 1
ATOM 709 O O . ILE A 1 87 ? -4.852 17.891 8.406 1 98.94 87 ILE A O 1
ATOM 713 N N . ILE A 1 88 ? -6.09 16.078 7.781 1 98.81 88 ILE A N 1
ATOM 714 C CA . ILE A 1 88 ? -5.406 15.156 8.68 1 98.81 88 ILE A CA 1
ATOM 715 C C . ILE A 1 88 ? -4.598 14.148 7.867 1 98.81 88 ILE A C 1
ATOM 717 O O . ILE A 1 88 ? -4.984 13.789 6.75 1 98.81 88 ILE A O 1
ATOM 721 N N . MET A 1 89 ? -3.471 13.695 8.445 1 98.38 89 MET A N 1
ATOM 722 C CA . MET A 1 89 ? -2.666 12.664 7.793 1 98.38 89 MET A CA 1
ATOM 723 C C . MET A 1 89 ? -3.533 11.492 7.359 1 98.38 89 MET A C 1
ATOM 725 O O . MET A 1 89 ? -4.652 11.328 7.844 1 98.38 89 MET A O 1
ATOM 729 N N . SER A 1 90 ? -2.975 10.719 6.57 1 96.56 90 SER A N 1
ATOM 730 C CA . SER A 1 90 ? -3.689 9.625 5.926 1 96.56 90 SER A CA 1
ATOM 731 C C . SER A 1 90 ? -4.281 8.664 6.957 1 96.56 90 SER A C 1
ATOM 733 O O . SER A 1 90 ? -3.58 8.211 7.863 1 96.56 90 SER A O 1
ATOM 735 N N . SER A 1 91 ? -5.512 8.312 6.727 1 93.38 91 SER A N 1
ATOM 736 C CA . SER A 1 91 ? -6.172 7.285 7.527 1 93.38 91 SER A CA 1
ATOM 737 C C . SER A 1 91 ? -5.543 5.914 7.293 1 93.38 91 SER A C 1
ATOM 739 O O . SER A 1 91 ? -5.75 4.988 8.078 1 93.38 91 SER A O 1
ATOM 741 N N . GLY A 1 92 ? -4.734 5.824 6.246 1 90.81 92 GLY A N 1
ATOM 742 C CA . GLY A 1 92 ? -4.035 4.582 5.961 1 90.81 92 GLY A CA 1
ATOM 743 C C . GLY A 1 92 ? -2.77 4.406 6.781 1 90.81 92 GLY A C 1
ATOM 744 O O . GLY A 1 92 ? -2.178 3.328 6.793 1 90.81 92 GLY A O 1
ATOM 745 N N . MET A 1 93 ? -2.418 5.445 7.559 1 94.62 93 MET A N 1
ATOM 746 C CA . MET A 1 93 ? -1.126 5.418 8.234 1 94.62 93 MET A CA 1
ATOM 747 C C . MET A 1 93 ? -1.292 5.668 9.734 1 94.62 93 MET A C 1
ATOM 749 O O . MET A 1 93 ? -0.372 5.422 10.516 1 94.62 93 MET A O 1
ATOM 753 N N . SER A 1 94 ? -2.441 6.184 10.078 1 95.44 94 SER A N 1
ATOM 754 C CA . SER A 1 94 ? -2.682 6.539 11.477 1 95.44 94 SER A CA 1
ATOM 755 C C . SER A 1 94 ? -4.176 6.598 11.781 1 95.44 94 SER A C 1
ATOM 757 O O . SER A 1 94 ? -4.98 6.93 10.906 1 95.44 94 SER A O 1
ATOM 759 N N . GLY A 1 95 ? -4.508 6.41 12.953 1 94.94 95 GLY A N 1
ATOM 760 C CA . GLY A 1 95 ? -5.883 6.555 13.414 1 94.94 95 GLY A CA 1
ATOM 761 C C . GLY A 1 95 ? -6.281 7.992 13.672 1 94.94 95 GLY A C 1
ATOM 762 O O . GLY A 1 95 ? -7.41 8.266 14.07 1 94.94 95 GLY A O 1
ATOM 763 N N . THR A 1 96 ? -5.41 8.883 13.406 1 97.94 96 THR A N 1
ATOM 764 C CA . THR A 1 96 ? -5.633 10.289 13.742 1 97.94 96 THR A CA 1
ATOM 765 C C . THR A 1 96 ? -6.871 10.82 13.023 1 97.94 96 THR A C 1
ATOM 767 O O . THR A 1 96 ? -7.652 11.578 13.602 1 97.94 96 THR A O 1
ATOM 770 N N . TYR A 1 97 ? -7.09 10.43 11.797 1 97.5 97 TYR A N 1
ATOM 771 C CA . TYR A 1 97 ? -8.266 10.852 11.047 1 97.5 97 TYR A CA 1
ATOM 772 C C . TYR A 1 97 ? -9.547 10.391 11.734 1 97.5 97 TYR A C 1
ATOM 774 O O . TYR A 1 97 ? -10.492 11.164 11.891 1 97.5 97 TYR A O 1
ATOM 782 N N . GLU A 1 98 ? -9.555 9.156 12.125 1 94.06 98 GLU A N 1
ATOM 783 C CA . GLU A 1 98 ? -10.719 8.617 12.82 1 94.06 98 GLU A CA 1
ATOM 784 C C . GLU A 1 98 ? -10.977 9.367 14.125 1 94.06 98 GLU A C 1
ATOM 786 O O . GLU A 1 98 ? -12.133 9.609 14.492 1 94.06 98 GLU A O 1
ATOM 791 N N . SER A 1 99 ? -9.914 9.648 14.805 1 97.19 99 SER A N 1
ATOM 792 C CA . SER A 1 99 ? -10.039 10.43 16.031 1 97.19 99 SER A CA 1
ATOM 793 C C . SER A 1 99 ? -10.711 11.766 15.766 1 97.19 99 SER A C 1
ATOM 795 O O . SER A 1 99 ? -11.57 12.195 16.531 1 97.19 99 SER A O 1
ATOM 797 N N . ALA A 1 100 ? -10.305 12.391 14.727 1 98.25 100 ALA A N 1
ATOM 798 C CA . ALA A 1 100 ? -10.891 13.672 14.344 1 98.25 100 ALA A CA 1
ATOM 799 C C . ALA A 1 100 ? -12.375 13.523 14.039 1 98.25 100 ALA A C 1
ATOM 801 O O . ALA A 1 100 ? -13.188 14.359 14.453 1 98.25 100 ALA A O 1
ATOM 802 N N . CYS A 1 101 ? -12.75 12.531 13.32 1 96.62 101 CYS A N 1
ATOM 803 C CA . CYS A 1 101 ? -14.148 12.281 12.969 1 96.62 101 CYS A CA 1
ATOM 804 C C . CYS A 1 101 ? -14.984 12.031 14.219 1 96.62 101 CYS A C 1
ATOM 806 O O . CYS A 1 101 ? -16.094 12.547 14.336 1 96.62 101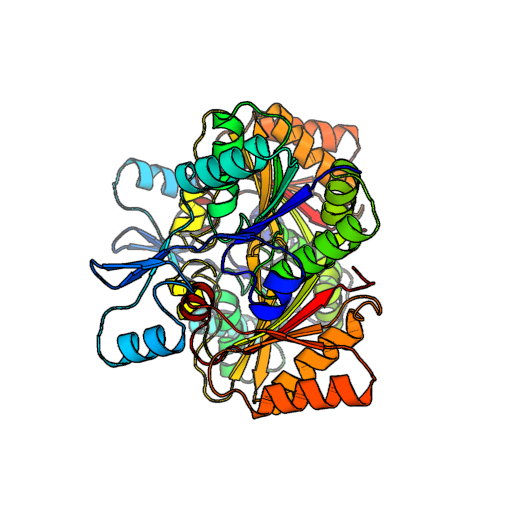 CYS A O 1
ATOM 808 N N . LEU A 1 102 ? -14.453 11.25 15.102 1 96.25 102 LEU A N 1
ATOM 809 C CA . LEU A 1 102 ? -15.164 10.961 16.344 1 96.25 102 LEU A CA 1
ATOM 810 C C . LEU A 1 102 ? -15.398 12.234 17.141 1 96.25 102 LEU A C 1
ATOM 812 O O . LEU A 1 102 ? -16.484 12.43 17.703 1 96.25 102 LEU A O 1
ATOM 816 N N . ALA A 1 103 ? -14.406 13.039 17.172 1 98.38 103 ALA A N 1
ATOM 817 C CA . ALA A 1 103 ? -14.547 14.312 17.875 1 98.38 103 ALA A CA 1
ATOM 818 C C . ALA A 1 103 ? -15.695 15.133 17.297 1 98.38 103 ALA A C 1
ATOM 820 O O . ALA A 1 103 ? -16.453 15.75 18.031 1 98.38 103 ALA A O 1
ATOM 821 N N . LYS A 1 104 ? -15.75 15.203 15.977 1 98.19 104 LYS A N 1
ATOM 822 C CA . LYS A 1 104 ? -16.859 15.898 15.312 1 98.19 104 LYS A CA 1
ATOM 823 C C . LYS A 1 104 ? -18.203 15.336 15.758 1 98.19 104 LYS A C 1
ATOM 825 O O . LYS A 1 104 ? -19.125 16.094 16.031 1 98.19 104 LYS A O 1
ATOM 830 N N . GLN A 1 105 ? -18.297 14.039 15.797 1 96.62 105 GLN A N 1
ATOM 831 C CA . GLN A 1 105 ? -19.531 13.383 16.203 1 96.62 105 GLN A CA 1
ATOM 832 C C . GLN A 1 105 ? -19.891 13.742 17.656 1 96.62 105 GLN A C 1
ATOM 834 O O . GLN A 1 105 ? -21.047 13.984 17.969 1 96.62 105 GLN A O 1
ATOM 839 N N . MET A 1 106 ? -18.906 13.773 18.453 1 97 106 MET A N 1
ATOM 840 C CA . MET A 1 106 ? -19.109 14.102 19.859 1 97 106 MET A CA 1
ATOM 841 C C . MET A 1 106 ? -19.688 15.508 20.016 1 97 106 MET A C 1
ATOM 843 O O . MET A 1 106 ? -20.484 15.758 20.906 1 97 106 MET A O 1
ATOM 847 N N . LEU A 1 107 ? -19.281 16.359 19.172 1 97.75 107 LEU A N 1
ATOM 848 C CA . LEU A 1 107 ? -19.703 17.766 19.266 1 97.75 107 LEU A CA 1
ATOM 849 C C . LEU A 1 107 ? -21.062 17.969 18.594 1 97.75 107 LEU A C 1
ATOM 851 O O . LEU A 1 107 ? -21.703 19 18.797 1 97.75 107 LEU A O 1
ATOM 855 N N . GLU A 1 108 ? -21.562 16.984 17.844 1 95.88 108 GLU A N 1
ATOM 856 C CA . GLU A 1 108 ? -22.828 17.062 17.125 1 95.88 108 GLU A CA 1
ATOM 857 C C . GLU A 1 108 ? -22.953 18.391 16.375 1 95.88 108 GLU A C 1
ATOM 859 O O . GLU A 1 108 ? -23.953 19.094 16.516 1 95.88 108 GLU A O 1
ATOM 864 N N . THR A 1 109 ? -21.969 18.75 15.641 1 94.31 109 THR A N 1
ATOM 865 C CA . THR A 1 109 ? -21.922 20.047 14.961 1 94.31 109 THR A CA 1
ATOM 866 C C . THR A 1 109 ? -21.766 19.859 13.453 1 94.31 109 THR A C 1
ATOM 868 O O . THR A 1 109 ? -21.234 18.844 13.008 1 94.31 109 THR A O 1
ATOM 871 N N . ASP A 1 110 ? -22.172 20.859 12.75 1 94.75 110 ASP A N 1
ATOM 872 C CA . ASP A 1 110 ? -22 20.875 11.305 1 94.75 110 ASP A CA 1
ATOM 873 C C . ASP A 1 110 ? -20.906 21.859 10.891 1 94.75 110 ASP A C 1
ATOM 875 O O . ASP A 1 110 ? -20.656 22.062 9.703 1 94.75 110 ASP A O 1
ATOM 879 N N . ASP A 1 111 ? -20.219 22.406 11.852 1 97.62 111 ASP A N 1
ATOM 880 C CA . ASP A 1 111 ? -19.266 23.469 11.57 1 97.62 111 ASP A CA 1
ATOM 881 C C . ASP A 1 111 ? -17.844 22.906 11.484 1 97.62 111 ASP A C 1
ATOM 883 O O . ASP A 1 111 ? -16.875 23.672 11.438 1 97.62 111 ASP A O 1
ATOM 887 N N . VAL A 1 112 ? -17.719 21.578 11.531 1 98.75 112 VAL A N 1
ATOM 888 C CA . VAL A 1 112 ? -16.422 20.922 11.398 1 98.75 112 VAL A CA 1
ATOM 889 C C . VAL A 1 112 ? -16.406 20.062 10.141 1 98.75 112 VAL A C 1
ATOM 891 O O . VAL A 1 112 ? -17.281 19.219 9.945 1 98.75 112 VAL A O 1
ATOM 894 N N . TYR A 1 113 ? -15.469 20.359 9.312 1 98.81 113 TYR A N 1
ATOM 895 C CA . TYR A 1 113 ? -15.195 19.578 8.109 1 98.81 113 TYR A CA 1
ATOM 896 C C . TYR A 1 113 ? -13.836 18.906 8.203 1 98.81 113 TYR A C 1
ATOM 898 O O . TYR A 1 113 ? -12.852 19.516 8.625 1 98.81 113 TYR A O 1
ATOM 906 N N . ILE A 1 114 ? -13.812 17.656 7.883 1 98.81 114 ILE A N 1
ATOM 907 C CA . ILE A 1 114 ? -12.578 16.891 8.016 1 98.81 114 ILE A CA 1
ATOM 908 C C . ILE A 1 114 ? -12.203 16.266 6.676 1 98.81 114 ILE A C 1
ATOM 910 O O . ILE A 1 114 ? -13.055 15.672 6 1 98.81 114 ILE A O 1
ATOM 914 N N . VAL A 1 115 ? -10.945 16.406 6.262 1 98.62 115 VAL A N 1
ATOM 915 C CA . VAL A 1 115 ? -10.422 15.844 5.023 1 98.62 115 VAL A CA 1
ATOM 916 C C . VAL A 1 115 ? -9.312 14.844 5.336 1 98.62 115 VAL A C 1
ATOM 918 O O . VAL A 1 115 ? -8.344 15.172 6.016 1 98.62 115 VAL A O 1
ATOM 921 N N . ASP A 1 116 ? -9.523 13.617 4.934 1 96.75 116 ASP A N 1
ATOM 922 C CA . ASP A 1 116 ? -8.445 12.633 4.891 1 96.75 116 ASP A CA 1
ATOM 923 C C . ASP A 1 116 ? -7.461 12.953 3.764 1 96.75 116 ASP A C 1
ATOM 925 O O . ASP A 1 116 ? -7.789 12.805 2.586 1 96.75 116 ASP A O 1
ATOM 929 N N . SER A 1 117 ? -6.273 13.289 4.164 1 98.06 117 SER A N 1
ATOM 930 C CA . SER A 1 117 ? -5.344 13.758 3.139 1 98.06 117 SER A CA 1
ATOM 931 C C . SER A 1 117 ? -4.906 12.617 2.225 1 98.06 117 SER A C 1
ATOM 933 O O . SER A 1 117 ? -4.43 12.852 1.114 1 98.06 117 SER A O 1
ATOM 935 N N . GLN A 1 118 ? -4.93 11.43 2.781 1 94.62 118 GLN A N 1
ATOM 936 C CA . GLN A 1 118 ? -4.441 10.242 2.094 1 94.62 118 GLN A CA 1
ATOM 937 C C . GLN A 1 118 ? -2.979 10.398 1.686 1 94.62 118 GLN A C 1
ATOM 939 O O . GLN A 1 118 ? -2.561 9.898 0.641 1 94.62 118 GLN A O 1
ATOM 944 N N . THR A 1 119 ? -2.303 11.18 2.396 1 97.38 119 THR A N 1
ATOM 945 C CA . THR A 1 119 ? -0.866 11.406 2.289 1 97.38 119 THR A CA 1
ATOM 946 C C . THR A 1 119 ? -0.281 11.805 3.641 1 97.38 119 THR A C 1
ATOM 948 O O . THR A 1 119 ? -0.914 11.609 4.68 1 97.38 119 THR A O 1
ATOM 951 N N . ILE A 1 120 ? 0.97 12.219 3.621 1 98 120 ILE A N 1
ATOM 952 C CA . ILE A 1 120 ? 1.645 12.539 4.875 1 98 120 ILE A CA 1
ATOM 953 C C . ILE A 1 120 ? 2.75 13.562 4.617 1 98 120 ILE A C 1
ATOM 955 O O . ILE A 1 120 ? 3.02 13.922 3.469 1 98 120 ILE A O 1
ATOM 959 N N . THR A 1 121 ? 3.297 14.055 5.719 1 98.31 121 THR A N 1
ATOM 960 C CA . THR A 1 121 ? 4.441 14.953 5.664 1 98.31 121 THR A CA 1
ATOM 961 C C . THR A 1 121 ? 4.188 16.094 4.684 1 98.31 121 THR A C 1
ATOM 963 O O . THR A 1 121 ? 3.146 16.75 4.75 1 98.31 121 THR A O 1
ATOM 966 N N . ALA A 1 122 ? 5.113 16.297 3.709 1 98.38 122 ALA A N 1
ATOM 967 C CA . ALA A 1 122 ? 5.023 17.438 2.793 1 98.38 122 ALA A CA 1
ATOM 968 C C . ALA A 1 122 ? 3.801 17.312 1.888 1 98.38 122 ALA A C 1
ATOM 970 O O . ALA A 1 122 ? 3.283 18.312 1.392 1 98.38 122 ALA A O 1
ATOM 971 N N . GLY A 1 123 ? 3.311 16.094 1.625 1 98.5 123 GLY A N 1
ATOM 972 C CA . GLY A 1 123 ? 2.053 15.938 0.912 1 98.5 123 GLY A CA 1
ATOM 973 C C . GLY A 1 123 ? 0.871 16.531 1.648 1 98.5 123 GLY A C 1
ATOM 974 O O . GLY A 1 123 ? 0.041 17.219 1.048 1 98.5 123 GLY A O 1
ATOM 975 N N . LEU A 1 124 ? 0.82 16.234 2.943 1 98.81 124 LEU A N 1
ATOM 976 C CA . LEU A 1 124 ? -0.149 16.891 3.809 1 98.81 124 LEU A CA 1
ATOM 977 C C . LEU A 1 124 ? 0.031 18.406 3.766 1 98.81 124 LEU A C 1
ATOM 979 O O . LEU A 1 124 ? -0.948 19.156 3.66 1 98.81 124 LEU A O 1
ATOM 983 N N . GLY A 1 125 ? 1.279 18.812 3.785 1 98.81 125 GLY A N 1
ATOM 984 C CA . GLY A 1 125 ? 1.597 20.219 3.715 1 98.81 125 GLY A CA 1
ATOM 985 C C . GLY A 1 125 ? 1.046 20.906 2.473 1 98.81 125 GLY A C 1
ATOM 986 O O . GLY A 1 125 ? 0.518 22.016 2.547 1 98.81 125 GLY A O 1
ATOM 987 N N . LEU A 1 126 ? 1.146 20.234 1.377 1 98.81 126 LEU A N 1
ATOM 988 C CA . LEU A 1 126 ? 0.667 20.781 0.113 1 98.81 126 LEU A CA 1
ATOM 989 C C . LEU A 1 126 ? -0.844 20.984 0.146 1 98.81 126 LEU A C 1
ATOM 991 O O . LEU A 1 126 ? -1.352 22 -0.357 1 98.81 126 LEU A O 1
ATOM 995 N N . LEU A 1 127 ? -1.56 20.047 0.748 1 98.75 127 LEU A N 1
ATOM 996 C CA . LEU A 1 127 ? -3.008 20.188 0.858 1 98.75 127 LEU A CA 1
ATOM 997 C C . LEU A 1 127 ? -3.367 21.359 1.782 1 98.75 127 LEU A C 1
ATOM 999 O O . LEU A 1 127 ? -4.312 22.094 1.51 1 98.75 127 LEU A O 1
ATOM 1003 N N . VAL A 1 128 ? -2.609 21.484 2.84 1 98.94 128 VAL A N 1
ATOM 1004 C CA . VAL A 1 128 ? -2.826 22.578 3.777 1 98.94 128 VAL A CA 1
ATOM 1005 C C . VAL A 1 128 ? -2.564 23.906 3.084 1 98.94 128 VAL A C 1
ATOM 1007 O O . VAL A 1 128 ? -3.344 24.859 3.23 1 98.94 128 VAL A O 1
ATOM 1010 N N . LEU A 1 129 ? -1.491 23.969 2.312 1 98.88 129 LEU A N 1
ATOM 1011 C CA . LEU A 1 129 ? -1.188 25.172 1.559 1 98.88 129 LEU A CA 1
ATOM 1012 C C . LEU A 1 129 ? -2.311 25.5 0.58 1 98.88 129 LEU A C 1
ATOM 1014 O O . LEU A 1 129 ? -2.719 26.656 0.458 1 98.88 129 LEU A O 1
ATOM 1018 N N . LYS A 1 130 ? -2.795 24.5 -0.085 1 98.75 130 LYS A N 1
ATOM 1019 C CA . LYS A 1 130 ? -3.891 24.688 -1.029 1 98.75 130 LYS A CA 1
ATOM 1020 C C . LYS A 1 130 ? -5.141 25.203 -0.321 1 98.75 130 LYS A C 1
ATOM 1022 O O . LYS A 1 130 ? -5.793 26.141 -0.796 1 98.75 130 LYS A O 1
ATOM 1027 N N . ALA A 1 131 ? -5.441 24.625 0.808 1 98.88 131 ALA A N 1
ATOM 1028 C CA . ALA A 1 131 ? -6.602 25.047 1.591 1 98.88 131 ALA A CA 1
ATOM 1029 C C . ALA A 1 131 ? -6.473 26.516 2.014 1 98.88 131 ALA A C 1
ATOM 1031 O O . ALA A 1 131 ? -7.438 27.281 1.924 1 98.88 131 ALA A O 1
ATOM 1032 N N . ALA A 1 132 ? -5.301 26.906 2.5 1 98.81 132 ALA A N 1
ATOM 1033 C CA . ALA A 1 132 ? -5.059 28.281 2.926 1 98.81 132 ALA A CA 1
ATOM 1034 C C . ALA A 1 132 ? -5.242 29.25 1.767 1 98.81 132 ALA A C 1
ATOM 1036 O O . ALA A 1 132 ? -5.855 30.312 1.927 1 98.81 132 ALA A O 1
ATOM 1037 N N . LYS A 1 133 ? -4.719 28.844 0.603 1 98.5 133 LYS A N 1
ATOM 1038 C CA . LYS A 1 133 ? -4.867 29.672 -0.59 1 98.5 133 LYS A CA 1
ATOM 1039 C C . LYS A 1 133 ? -6.34 29.859 -0.938 1 98.5 133 LYS A C 1
ATOM 1041 O O . LYS A 1 133 ? -6.773 30.984 -1.219 1 98.5 133 LYS A O 1
ATOM 1046 N N . LEU A 1 134 ? -7.09 28.812 -0.93 1 98.44 134 LEU A N 1
ATOM 1047 C CA . LEU A 1 134 ? -8.508 28.875 -1.261 1 98.44 134 LEU A CA 1
ATOM 1048 C C . LEU A 1 134 ? -9.273 29.688 -0.223 1 98.44 134 LEU A C 1
ATOM 1050 O O . LEU A 1 134 ? -10.125 30.516 -0.576 1 98.44 134 LEU A O 1
ATOM 1054 N N . ARG A 1 135 ? -8.945 29.469 1.062 1 98.62 135 ARG A N 1
ATOM 1055 C CA . ARG A 1 135 ? -9.547 30.25 2.141 1 98.62 135 ARG A CA 1
ATOM 1056 C C . ARG A 1 135 ? -9.297 31.734 1.937 1 98.62 135 ARG A C 1
ATOM 1058 O O . ARG A 1 135 ? -10.234 32.531 2.002 1 98.62 135 ARG A O 1
ATOM 1065 N N . ASP A 1 136 ? -8.094 32.062 1.631 1 97.88 136 ASP A N 1
ATOM 1066 C CA . ASP A 1 136 ? -7.699 33.469 1.54 1 97.88 136 ASP A CA 1
ATOM 1067 C C . ASP A 1 136 ? -8.25 34.125 0.271 1 97.88 136 ASP A C 1
ATOM 1069 O O . ASP A 1 136 ? -8.305 35.344 0.166 1 97.88 136 ASP A O 1
ATOM 1073 N N . SER A 1 137 ? -8.664 33.281 -0.663 1 97.19 137 SER A N 1
ATOM 1074 C CA . SER A 1 137 ? -9.289 33.781 -1.878 1 97.19 137 SER A CA 1
ATOM 1075 C C . SER A 1 137 ? -10.781 34.031 -1.682 1 97.19 137 SER A C 1
ATOM 1077 O O . SER A 1 137 ? -11.461 34.531 -2.58 1 97.19 137 SER A O 1
ATOM 1079 N N . GLY A 1 138 ? -11.344 33.562 -0.582 1 97.31 138 GLY A N 1
ATOM 1080 C CA . GLY A 1 138 ? -12.719 33.875 -0.244 1 97.31 138 GLY A CA 1
ATOM 1081 C C . GLY A 1 138 ? -13.664 32.719 -0.51 1 97.31 138 GLY A C 1
ATOM 1082 O O . GLY A 1 138 ? -14.883 32.875 -0.418 1 97.31 138 GLY A O 1
ATOM 1083 N N . MET A 1 139 ? -13.172 31.625 -0.817 1 97.12 139 MET A N 1
ATOM 1084 C CA . MET A 1 139 ? -14.008 30.438 -1.06 1 97.12 139 MET A CA 1
ATOM 1085 C C . MET A 1 139 ? -14.656 29.969 0.233 1 97.12 139 MET A C 1
ATOM 1087 O O . MET A 1 139 ? -14.047 30.031 1.303 1 97.12 139 MET A O 1
ATOM 1091 N N . ASN A 1 140 ? -15.867 29.516 0.147 1 97.5 140 ASN A N 1
ATOM 1092 C CA . ASN A 1 140 ? -16.5 28.969 1.346 1 97.5 140 ASN A CA 1
ATOM 1093 C C . ASN A 1 140 ? -15.992 27.562 1.656 1 97.5 140 ASN A C 1
ATOM 1095 O O . ASN A 1 140 ? -15.352 26.938 0.818 1 97.5 140 ASN A O 1
ATOM 1099 N N . ILE A 1 141 ? -16.297 27.109 2.842 1 98.38 141 ILE A N 1
ATOM 1100 C CA . ILE A 1 141 ? -15.648 25.906 3.373 1 98.38 141 ILE A CA 1
ATOM 1101 C C . ILE A 1 141 ? -16.094 24.688 2.582 1 98.38 141 ILE A C 1
ATOM 1103 O O . ILE A 1 141 ? -15.297 23.766 2.348 1 98.38 141 ILE A O 1
ATOM 1107 N N . GLU A 1 142 ? -17.328 24.578 2.199 1 98.06 142 GLU A N 1
ATOM 1108 C CA . GLU A 1 142 ? -17.828 23.453 1.428 1 98.06 142 GLU A CA 1
ATOM 1109 C C . GLU A 1 142 ? -17.109 23.344 0.081 1 98.06 142 GLU A C 1
ATOM 1111 O O . GLU A 1 142 ? -16.75 22.25 -0.353 1 98.06 142 GLU A O 1
ATOM 1116 N N . GLU A 1 143 ? -16.906 24.453 -0.559 1 98.12 143 GLU A N 1
ATOM 1117 C CA . GLU A 1 143 ? -16.188 24.5 -1.829 1 98.12 143 GLU A CA 1
ATOM 1118 C C . GLU A 1 143 ? -14.727 24.109 -1.649 1 98.12 143 GLU A C 1
ATOM 1120 O O . GLU A 1 143 ? -14.148 23.422 -2.504 1 98.12 143 GLU A O 1
ATOM 1125 N N . ILE A 1 144 ? -14.172 24.578 -0.581 1 98.75 144 ILE A N 1
ATOM 1126 C CA . ILE A 1 144 ? -12.781 24.234 -0.297 1 98.75 144 ILE A CA 1
ATOM 1127 C C . ILE A 1 144 ? -12.648 22.719 -0.129 1 98.75 144 ILE A C 1
ATOM 1129 O O . ILE A 1 144 ? -11.758 22.094 -0.716 1 98.75 144 ILE A O 1
ATOM 1133 N N . VAL A 1 145 ? -13.547 22.109 0.658 1 98.75 145 VAL A N 1
ATOM 1134 C CA . VAL A 1 145 ? -13.523 20.672 0.898 1 98.75 145 VAL A CA 1
ATOM 1135 C C . VAL A 1 145 ? -13.664 19.922 -0.427 1 98.75 145 VAL A C 1
ATOM 1137 O O . VAL A 1 145 ? -12.93 18.969 -0.684 1 98.75 145 VAL A O 1
ATOM 1140 N N . GLU A 1 146 ? -14.555 20.375 -1.227 1 98.19 146 GLU A N 1
ATOM 1141 C CA . GLU A 1 146 ? -14.766 19.75 -2.531 1 98.19 146 GLU A CA 1
ATOM 1142 C C . GLU A 1 146 ? -13.5 19.797 -3.379 1 98.19 146 GLU A C 1
ATOM 1144 O O . GLU A 1 146 ? -13.125 18.812 -4.004 1 98.19 146 GLU A O 1
ATOM 1149 N N . GLU A 1 147 ? -12.867 20.922 -3.43 1 97.81 147 GLU A N 1
ATOM 1150 C CA . GLU A 1 147 ? -11.641 21.078 -4.207 1 97.81 147 GLU A CA 1
ATOM 1151 C C . GLU A 1 147 ? -10.523 20.188 -3.666 1 97.81 147 GLU A C 1
ATOM 1153 O O . GLU A 1 147 ? -9.789 19.562 -4.438 1 97.81 147 GLU A O 1
ATOM 1158 N N . LEU A 1 148 ? -10.406 20.156 -2.352 1 98.44 148 LEU A N 1
ATOM 1159 C CA . LEU A 1 148 ? -9.367 19.344 -1.75 1 98.44 148 LEU A CA 1
ATOM 1160 C C . LEU A 1 148 ? -9.586 17.859 -2.068 1 98.44 148 LEU A C 1
ATOM 1162 O O . LEU A 1 148 ? -8.633 17.125 -2.342 1 98.44 148 LEU A O 1
ATOM 1166 N N . GLU A 1 149 ? -10.828 17.438 -2.012 1 97.19 149 GLU A N 1
ATOM 1167 C CA . GLU A 1 149 ? -11.156 16.047 -2.338 1 97.19 149 GLU A CA 1
ATOM 1168 C C . GLU A 1 149 ? -10.82 15.734 -3.791 1 97.19 149 GLU A C 1
ATOM 1170 O O . GLU A 1 149 ? -10.414 14.617 -4.109 1 97.19 149 GLU A O 1
ATOM 1175 N N . LYS A 1 150 ? -10.906 16.703 -4.57 1 94.56 150 LYS A N 1
ATOM 1176 C CA . LYS A 1 150 ? -10.609 16.531 -5.992 1 94.56 150 LYS A CA 1
ATOM 1177 C C . LYS A 1 150 ? -9.102 16.453 -6.227 1 94.56 150 LYS A C 1
ATOM 1179 O O . LYS A 1 150 ? -8.641 15.641 -7.031 1 94.56 150 LYS A O 1
ATOM 1184 N N . VAL A 1 151 ? -8.297 17.156 -5.508 1 95.81 151 VAL A N 1
ATOM 1185 C CA . VAL A 1 151 ? -6.902 17.312 -5.887 1 95.81 151 VAL A CA 1
ATOM 1186 C C . VAL A 1 151 ? -6.027 16.375 -5.055 1 95.81 151 VAL A C 1
ATOM 1188 O O . VAL A 1 151 ? -4.852 16.172 -5.367 1 95.81 151 VAL A O 1
ATOM 1191 N N . LYS A 1 152 ? -6.551 15.922 -3.922 1 95.69 152 LYS A N 1
ATOM 1192 C CA . LYS A 1 152 ? -5.699 15.148 -3.025 1 95.69 152 LYS A CA 1
ATOM 1193 C C . LYS A 1 152 ? -5.094 13.945 -3.746 1 95.69 152 LYS A C 1
ATOM 1195 O O . LYS A 1 152 ? -3.977 13.523 -3.441 1 95.69 152 LYS A O 1
ATOM 1200 N N . GLY A 1 153 ? -5.754 13.43 -4.789 1 92.5 153 GLY A N 1
ATOM 1201 C CA . GLY A 1 153 ? -5.238 12.328 -5.586 1 92.5 153 GLY A CA 1
ATOM 1202 C C . GLY A 1 153 ? -4.102 12.734 -6.504 1 92.5 153 GLY A C 1
ATOM 1203 O O . GLY A 1 153 ? -3.4 11.875 -7.051 1 92.5 153 GLY A O 1
ATOM 1204 N N . SER A 1 154 ? -3.871 14 -6.633 1 95.5 154 SER A N 1
ATOM 1205 C CA . SER A 1 154 ? -2.83 14.508 -7.523 1 95.5 154 SER A CA 1
ATOM 1206 C C . SER A 1 154 ? -1.573 14.875 -6.742 1 95.5 154 SER A C 1
ATOM 1208 O O . SER A 1 154 ? -0.644 15.469 -7.297 1 95.5 154 SER A O 1
ATOM 1210 N N . ILE A 1 155 ? -1.606 14.578 -5.504 1 97.38 155 ILE A N 1
ATOM 1211 C CA . ILE A 1 155 ? -0.394 14.75 -4.711 1 97.38 155 ILE A CA 1
ATOM 1212 C C . ILE A 1 155 ? 0.528 13.547 -4.906 1 97.38 155 ILE A C 1
ATOM 1214 O O . ILE A 1 155 ? 0.146 12.414 -4.617 1 97.38 155 ILE A O 1
ATOM 1218 N N . ASP A 1 156 ? 1.747 13.867 -5.387 1 97.44 156 ASP A N 1
ATOM 1219 C CA . ASP A 1 156 ? 2.711 12.812 -5.68 1 97.44 156 ASP A CA 1
ATOM 1220 C C . ASP A 1 156 ? 3.977 12.977 -4.844 1 97.44 156 ASP A C 1
ATOM 1222 O O . ASP A 1 156 ? 4.211 14.039 -4.262 1 97.44 156 ASP A O 1
ATOM 1226 N N . SER A 1 157 ? 4.711 11.859 -4.766 1 98.25 157 SER A N 1
ATOM 1227 C CA . SER A 1 157 ? 5.957 11.875 -4.008 1 98.25 157 SER A CA 1
ATOM 1228 C C . SER A 1 157 ? 6.98 10.914 -4.602 1 98.25 157 SER A C 1
ATOM 1230 O O . SER A 1 157 ? 6.613 9.969 -5.312 1 98.25 157 SER A O 1
ATOM 1232 N N . SER A 1 158 ? 8.18 11.203 -4.445 1 98.5 158 SER A N 1
ATOM 1233 C CA . SER A 1 158 ? 9.344 10.367 -4.723 1 98.5 158 SER A CA 1
ATOM 1234 C C . SER A 1 158 ? 10.406 10.523 -3.637 1 98.5 158 SER A C 1
ATOM 1236 O O . SER A 1 158 ? 11.039 11.57 -3.527 1 98.5 158 SER A O 1
ATOM 1238 N N . ILE A 1 159 ? 10.539 9.422 -2.842 1 98.12 159 ILE A N 1
ATOM 1239 C CA . ILE A 1 159 ? 11.328 9.547 -1.623 1 98.12 159 ILE A CA 1
ATOM 1240 C C . ILE A 1 159 ? 12.375 8.438 -1.571 1 98.12 159 ILE A C 1
ATOM 1242 O O . ILE A 1 159 ? 12.055 7.258 -1.752 1 98.12 159 ILE A O 1
ATOM 1246 N N . SER A 1 160 ? 13.547 8.82 -1.265 1 97.44 160 SER A N 1
ATOM 1247 C CA . SER A 1 160 ? 14.664 7.887 -1.198 1 97.44 160 SER A CA 1
ATOM 1248 C C . SER A 1 160 ? 14.938 7.453 0.238 1 97.44 160 SER A C 1
ATOM 1250 O O . SER A 1 160 ? 15.047 8.289 1.135 1 97.44 160 SER A O 1
ATOM 1252 N N . PHE A 1 161 ? 15.07 6.148 0.378 1 95.25 161 PHE A N 1
ATOM 1253 C CA . PHE A 1 161 ? 15.398 5.555 1.668 1 95.25 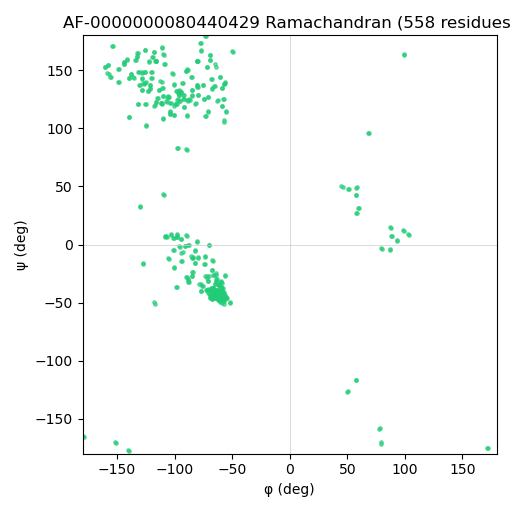161 PHE A CA 1
ATOM 1254 C C . PHE A 1 161 ? 16.625 4.664 1.555 1 95.25 161 PHE A C 1
ATOM 1256 O O . PHE A 1 161 ? 16.859 4.035 0.519 1 95.25 161 PHE A O 1
ATOM 1263 N N . GLU A 1 162 ? 17.359 4.613 2.619 1 91.75 162 GLU A N 1
ATOM 1264 C CA . GLU A 1 162 ? 18.453 3.645 2.668 1 91.75 162 GLU A CA 1
ATOM 1265 C C . GLU A 1 162 ? 17.984 2.297 3.201 1 91.75 162 GLU A C 1
ATOM 1267 O O . GLU A 1 162 ? 18.562 1.257 2.883 1 91.75 162 GLU A O 1
ATOM 1272 N N . SER A 1 163 ? 17.031 2.41 4.07 1 90.44 163 SER A N 1
ATOM 1273 C CA . SER A 1 163 ? 16.438 1.224 4.684 1 90.44 163 SER A CA 1
ATOM 1274 C C . SER A 1 163 ? 14.945 1.404 4.906 1 90.44 163 SER A C 1
ATOM 1276 O O . SER A 1 163 ? 14.461 2.531 5.039 1 90.44 163 SER A O 1
ATOM 1278 N N . LEU A 1 164 ? 14.297 0.253 4.953 1 92.19 164 LEU A N 1
ATOM 1279 C CA . LEU A 1 164 ? 12.859 0.289 5.176 1 92.19 164 LEU A CA 1
ATOM 1280 C C . LEU A 1 164 ? 12.516 -0.204 6.578 1 92.19 164 LEU A C 1
ATOM 1282 O O . LEU A 1 164 ? 11.336 -0.282 6.941 1 92.19 164 LEU A O 1
ATOM 1286 N N . ASP A 1 165 ? 13.5 -0.454 7.406 1 91.31 165 ASP A N 1
ATOM 1287 C CA . ASP A 1 165 ? 13.312 -1.106 8.703 1 91.31 165 ASP A CA 1
ATOM 1288 C C . ASP A 1 165 ? 12.398 -0.285 9.602 1 91.31 165 ASP A C 1
ATOM 1290 O O . ASP A 1 165 ? 11.5 -0.833 10.25 1 91.31 165 ASP A O 1
ATOM 1294 N N . ASN A 1 166 ? 12.562 0.975 9.617 1 92.69 166 ASN A N 1
ATOM 1295 C CA . ASN A 1 166 ? 11.766 1.831 10.484 1 92.69 166 ASN A CA 1
ATOM 1296 C C . ASN A 1 166 ? 10.297 1.856 10.055 1 92.69 166 ASN A C 1
ATOM 1298 O O . ASN A 1 166 ? 9.398 1.861 10.898 1 92.69 166 ASN A O 1
ATOM 1302 N N . LEU A 1 167 ? 10.094 1.907 8.781 1 94.31 167 LEU A N 1
ATOM 1303 C CA . LEU A 1 167 ? 8.734 1.907 8.258 1 94.31 167 LEU A CA 1
ATOM 1304 C C . LEU A 1 167 ? 8.023 0.601 8.602 1 94.31 167 LEU A C 1
ATOM 1306 O O . LEU A 1 167 ? 6.852 0.609 8.992 1 94.31 167 LEU A O 1
ATOM 1310 N N . VAL A 1 168 ? 8.75 -0.489 8.445 1 91.62 168 VAL A N 1
ATOM 1311 C CA . VAL A 1 168 ? 8.203 -1.81 8.734 1 91.62 168 VAL A CA 1
ATOM 1312 C C . VAL A 1 168 ? 7.949 -1.948 10.234 1 91.62 168 VAL A C 1
ATOM 1314 O O . VAL A 1 168 ? 6.859 -2.352 10.648 1 91.62 168 VAL A O 1
ATOM 1317 N N . ARG A 1 169 ? 8.891 -1.572 11.016 1 91.5 169 ARG A N 1
ATOM 1318 C CA . ARG A 1 169 ? 8.773 -1.638 12.469 1 91.5 169 ARG A CA 1
ATOM 1319 C C . ARG A 1 169 ? 7.602 -0.792 12.953 1 91.5 169 ARG A C 1
ATOM 1321 O O . ARG A 1 169 ? 6.883 -1.193 13.875 1 91.5 169 ARG A O 1
ATOM 1328 N N . GLY A 1 170 ? 7.445 0.334 12.359 1 93.5 170 GLY A N 1
ATOM 1329 C CA . GLY A 1 170 ? 6.391 1.255 12.75 1 93.5 170 GLY A CA 1
ATOM 1330 C C . GLY A 1 170 ? 5.031 0.875 12.195 1 93.5 170 GLY A C 1
ATOM 1331 O O . GLY A 1 170 ? 4.016 1.462 12.578 1 93.5 170 GLY A O 1
ATOM 1332 N N . GLY A 1 171 ? 5.062 -0.072 11.273 1 93.19 171 GLY A N 1
ATOM 1333 C CA . GLY A 1 171 ? 3.807 -0.601 10.773 1 93.19 171 GLY A CA 1
ATOM 1334 C C . GLY A 1 171 ? 3.258 0.186 9.594 1 93.19 171 GLY A C 1
ATOM 1335 O O . GLY A 1 171 ? 2.104 0.002 9.203 1 93.19 171 GLY A O 1
ATOM 1336 N N . ARG A 1 172 ? 4.043 1.042 8.953 1 92.81 172 ARG A N 1
ATOM 1337 C CA . ARG A 1 172 ? 3.568 1.879 7.855 1 92.81 172 ARG A CA 1
ATOM 1338 C C . ARG A 1 172 ? 3.971 1.296 6.508 1 92.81 172 ARG A C 1
ATOM 1340 O O . ARG A 1 172 ? 3.588 1.821 5.457 1 92.81 172 ARG A O 1
ATOM 1347 N N . LEU A 1 173 ? 4.688 0.307 6.621 1 92 173 LEU A N 1
ATOM 1348 C CA . LEU A 1 173 ? 4.98 -0.553 5.477 1 92 173 LEU A CA 1
ATOM 1349 C C . LEU A 1 173 ? 4.738 -2.018 5.828 1 92 173 LEU A C 1
ATOM 1351 O O . LEU A 1 173 ? 5.121 -2.475 6.906 1 92 173 LEU A O 1
ATOM 1355 N N . PRO A 1 174 ? 4.113 -2.713 4.871 1 88.94 174 PRO A N 1
ATOM 1356 C CA . PRO A 1 174 ? 3.91 -4.133 5.172 1 88.94 174 PRO A CA 1
ATOM 1357 C C . PRO A 1 174 ? 5.223 -4.883 5.395 1 88.94 174 PRO A C 1
ATOM 1359 O O . PRO A 1 174 ? 6.207 -4.633 4.695 1 88.94 174 PRO A O 1
ATOM 1362 N N . LYS A 1 175 ? 5.215 -5.824 6.301 1 86.69 175 LYS A N 1
ATOM 1363 C CA . LYS A 1 175 ? 6.398 -6.625 6.613 1 86.69 175 LYS A CA 1
ATOM 1364 C C . LYS A 1 175 ? 6.77 -7.535 5.449 1 86.69 175 LYS A C 1
ATOM 1366 O O . LYS A 1 175 ? 7.938 -7.883 5.273 1 86.69 175 LYS A O 1
ATOM 1371 N N . ALA A 1 176 ? 5.816 -7.781 4.652 1 85.25 176 ALA A N 1
ATOM 1372 C CA . ALA A 1 176 ? 6.016 -8.789 3.615 1 85.25 176 ALA A CA 1
ATOM 1373 C C . ALA A 1 176 ? 6.75 -8.203 2.412 1 85.25 176 ALA A C 1
ATOM 1375 O O . ALA A 1 176 ? 7.234 -8.945 1.553 1 85.25 176 ALA A O 1
ATOM 1376 N N . VAL A 1 177 ? 6.785 -6.914 2.35 1 78.5 177 VAL A N 1
ATOM 1377 C CA . VAL A 1 177 ? 7.508 -6.316 1.23 1 78.5 177 VAL A CA 1
ATOM 1378 C C . VAL A 1 177 ? 8.938 -6.844 1.196 1 78.5 177 VAL A C 1
ATOM 1380 O O . VAL A 1 177 ? 9.664 -6.754 2.191 1 78.5 177 VAL A O 1
ATOM 1383 N N . SER A 1 178 ? 9.234 -7.598 0.122 1 67.44 178 SER A N 1
ATOM 1384 C CA . SER A 1 178 ? 10.523 -8.281 0.01 1 67.44 178 SER A CA 1
ATOM 1385 C C . SER A 1 178 ? 11.555 -7.398 -0.687 1 67.44 178 SER A C 1
ATOM 1387 O O . SER A 1 178 ? 11.531 -7.25 -1.91 1 67.44 178 SER A O 1
ATOM 1389 N N . VAL A 1 179 ? 12.109 -6.621 -0.086 1 67.38 179 VAL A N 1
ATOM 1390 C CA . VAL A 1 179 ? 13.258 -5.91 -0.636 1 67.38 179 VAL A CA 1
ATOM 1391 C C . VAL A 1 179 ? 14.461 -6.07 0.293 1 67.38 179 VAL A C 1
ATOM 1393 O O . VAL A 1 179 ? 14.312 -6.051 1.518 1 67.38 179 VAL A O 1
ATOM 1396 N N . VAL A 1 180 ? 15.438 -6.633 -0.36 1 64.5 180 VAL A N 1
ATOM 1397 C CA . VAL A 1 180 ? 16.672 -6.672 0.427 1 64.5 180 VAL A CA 1
ATOM 1398 C C . VAL A 1 180 ? 17.062 -5.258 0.852 1 64.5 180 VAL A C 1
ATOM 1400 O O . VAL A 1 180 ? 17.234 -4.375 0.008 1 64.5 180 VAL A O 1
ATOM 1403 N N . THR A 1 181 ? 16.828 -5.02 2.135 1 65.06 181 THR A N 1
ATOM 1404 C CA . THR A 1 181 ? 17.125 -3.695 2.67 1 65.06 181 THR A CA 1
ATOM 1405 C C . THR A 1 181 ? 18.578 -3.625 3.152 1 65.06 181 THR A C 1
ATOM 1407 O O . THR A 1 181 ? 19.203 -4.656 3.416 1 65.06 181 THR A O 1
ATOM 1410 N N . GLY A 1 182 ? 19.125 -2.596 3.102 1 69.88 182 GLY A N 1
ATOM 1411 C CA . GLY A 1 182 ? 20.375 -2.309 3.771 1 69.88 182 GLY A CA 1
ATOM 1412 C C . GLY A 1 182 ? 21.594 -2.652 2.928 1 69.88 182 GLY A C 1
ATOM 1413 O O . GLY A 1 182 ? 22.719 -2.707 3.439 1 69.88 182 GLY A O 1
ATOM 1414 N N . LEU A 1 183 ? 21.266 -3.004 1.674 1 78.31 183 LEU A N 1
ATOM 1415 C CA . LEU A 1 183 ? 22.422 -3.25 0.811 1 78.31 183 LEU A CA 1
ATOM 1416 C C . LEU A 1 183 ? 23.188 -1.959 0.549 1 78.31 183 LEU A C 1
ATOM 1418 O O . LEU A 1 183 ? 22.578 -0.91 0.312 1 78.31 183 LEU A O 1
ATOM 1422 N N . LEU A 1 184 ? 24.484 -2.182 0.695 1 83.81 184 LEU A N 1
ATOM 1423 C CA . LEU A 1 184 ? 25.359 -1.021 0.571 1 83.81 184 LEU A CA 1
ATOM 1424 C C . LEU A 1 184 ? 25.172 -0.344 -0.783 1 83.81 184 LEU A C 1
ATOM 1426 O O . LEU A 1 184 ? 25.25 -1 -1.825 1 83.81 184 LEU A O 1
ATOM 1430 N N . GLY A 1 185 ? 24.891 0.893 -0.709 1 88.81 185 GLY A N 1
ATOM 1431 C CA . GLY A 1 185 ? 24.844 1.703 -1.916 1 88.81 185 GLY A CA 1
ATOM 1432 C C . GLY A 1 185 ? 23.484 1.667 -2.594 1 88.81 185 GLY A C 1
ATOM 1433 O O . GLY A 1 185 ? 23.25 2.365 -3.584 1 88.81 185 GLY A O 1
ATOM 1434 N N . ILE A 1 186 ? 22.562 0.875 -2.086 1 91.44 186 ILE A N 1
ATOM 1435 C CA . ILE A 1 186 ? 21.25 0.773 -2.705 1 91.44 186 ILE A CA 1
ATOM 1436 C C . ILE A 1 186 ? 20.281 1.735 -2.021 1 91.44 186 ILE A C 1
ATOM 1438 O O . ILE A 1 186 ? 20.281 1.85 -0.793 1 91.44 186 ILE A O 1
ATOM 1442 N N . ARG A 1 187 ? 19.625 2.455 -2.846 1 93.88 187 ARG A N 1
ATOM 1443 C CA . ARG A 1 187 ? 18.547 3.326 -2.369 1 93.88 187 ARG A CA 1
ATOM 1444 C C . ARG A 1 187 ? 17.188 2.814 -2.82 1 93.88 187 ARG A C 1
ATOM 1446 O O . ARG A 1 187 ? 17.031 2.398 -3.969 1 93.88 187 ARG A O 1
ATOM 1453 N N . LEU A 1 188 ? 16.297 2.826 -1.883 1 94.44 188 LEU A N 1
ATOM 1454 C CA . LEU A 1 188 ? 14.914 2.453 -2.17 1 94.44 188 LEU A CA 1
ATOM 1455 C C . LEU A 1 188 ? 14.055 3.689 -2.402 1 94.44 188 LEU A C 1
ATOM 1457 O O . LEU A 1 188 ? 14.055 4.617 -1.587 1 94.44 188 LEU A O 1
ATOM 1461 N N . ILE A 1 189 ? 13.406 3.717 -3.531 1 96.06 189 ILE A N 1
ATOM 1462 C CA . ILE A 1 189 ? 12.539 4.848 -3.854 1 96.06 189 ILE A CA 1
ATOM 1463 C C . ILE A 1 189 ? 11.086 4.488 -3.541 1 96.06 189 ILE A C 1
ATOM 1465 O O . ILE A 1 189 ? 10.555 3.508 -4.066 1 96.06 189 ILE A O 1
ATOM 1469 N N . LEU A 1 190 ? 10.5 5.285 -2.662 1 95.88 190 LEU A N 1
ATOM 1470 C CA . LEU A 1 190 ? 9.117 5.051 -2.262 1 95.88 190 LEU A CA 1
ATOM 1471 C C . LEU A 1 190 ? 8.227 6.23 -2.641 1 95.88 190 LEU A C 1
ATOM 1473 O O . LEU A 1 190 ? 8.727 7.293 -3.023 1 95.88 190 LEU A O 1
ATOM 1477 N N . GLU A 1 191 ? 6.953 5.996 -2.598 1 95.5 191 GLU A N 1
ATOM 1478 C CA . GLU A 1 191 ? 5.918 7.016 -2.744 1 95.5 191 GLU A CA 1
ATOM 1479 C C . GLU A 1 191 ? 4.754 6.758 -1.795 1 95.5 191 GLU A C 1
ATOM 1481 O O . GLU A 1 191 ? 4.66 5.688 -1.195 1 95.5 191 GLU A O 1
ATOM 1486 N N . VAL A 1 192 ? 3.992 7.785 -1.531 1 94.88 192 VAL A N 1
ATOM 1487 C CA . VAL A 1 192 ? 2.68 7.617 -0.914 1 94.88 192 VAL A CA 1
ATOM 1488 C C . VAL A 1 192 ? 1.611 7.492 -1.996 1 94.88 192 VAL A C 1
ATOM 1490 O O . VAL A 1 192 ? 1.465 8.383 -2.84 1 94.88 192 VAL A O 1
ATOM 1493 N N . ARG A 1 193 ? 0.981 6.406 -2.004 1 87.81 193 ARG A N 1
ATOM 1494 C CA . ARG A 1 193 ? -0.073 6.148 -2.977 1 87.81 193 ARG A CA 1
ATOM 1495 C C . ARG A 1 193 ? -1.323 5.598 -2.297 1 87.81 193 ARG A C 1
ATOM 1497 O O . ARG A 1 193 ? -1.256 4.602 -1.572 1 87.81 193 ARG A O 1
ATOM 1504 N N . ASP A 1 194 ? -2.436 6.344 -2.475 1 82.62 194 ASP A N 1
ATOM 1505 C CA . ASP A 1 194 ? -3.723 5.949 -1.908 1 82.62 194 ASP A CA 1
ATOM 1506 C C . ASP A 1 194 ? -3.643 5.844 -0.387 1 82.62 194 ASP A C 1
ATOM 1508 O O . ASP A 1 194 ? -4.168 4.895 0.203 1 82.62 194 ASP A O 1
ATOM 1512 N N . GLY A 1 195 ? -2.842 6.629 0.082 1 91.25 195 GLY A N 1
ATOM 1513 C CA . GLY A 1 195 ? -2.84 6.824 1.523 1 91.25 195 GLY A CA 1
ATOM 1514 C C . GLY A 1 195 ? -1.852 5.93 2.246 1 91.25 195 GLY A C 1
ATOM 1515 O O . GLY A 1 195 ? -1.785 5.938 3.479 1 91.25 195 GLY A O 1
ATOM 1516 N N . VAL A 1 196 ? -1.051 5.148 1.469 1 90.19 196 VAL A N 1
ATOM 1517 C CA . VAL A 1 196 ? -0.098 4.246 2.109 1 90.19 196 VAL A CA 1
ATOM 1518 C C . VAL A 1 196 ? 1.269 4.379 1.442 1 90.19 196 VAL A C 1
ATOM 1520 O O . VAL A 1 196 ? 1.371 4.867 0.314 1 90.19 196 VAL A O 1
ATOM 1523 N N . MET A 1 197 ? 2.297 3.92 2.156 1 92.62 197 MET A N 1
ATOM 1524 C CA . MET A 1 197 ? 3.639 3.871 1.586 1 92.62 197 MET A CA 1
ATOM 1525 C C . MET A 1 197 ? 3.766 2.721 0.593 1 92.62 197 MET A C 1
ATOM 1527 O O . MET A 1 197 ? 3.264 1.622 0.841 1 92.62 197 MET A O 1
ATOM 1531 N N . SER A 1 198 ? 4.406 3.029 -0.487 1 88.06 198 SER A N 1
ATOM 1532 C CA . SER A 1 198 ? 4.59 2.01 -1.514 1 88.06 198 SER A CA 1
ATOM 1533 C C . SER A 1 198 ? 5.988 2.074 -2.115 1 88.06 198 SER A C 1
ATOM 1535 O O . SER A 1 198 ? 6.531 3.162 -2.326 1 88.06 198 SER A O 1
ATOM 1537 N N . LEU A 1 199 ? 6.535 0.939 -2.428 1 87.62 199 LEU A N 1
ATOM 1538 C CA . LEU A 1 199 ? 7.832 0.866 -3.092 1 87.62 199 LEU A CA 1
ATOM 1539 C C . LEU A 1 199 ? 7.691 1.125 -4.59 1 87.62 199 LEU A C 1
ATOM 1541 O O . LEU A 1 199 ? 6.863 0.5 -5.258 1 87.62 199 LEU A O 1
ATOM 1545 N N . LYS A 1 200 ? 8.43 1.99 -5.113 1 88.25 200 LYS A N 1
ATOM 1546 C CA . LYS A 1 200 ? 8.445 2.338 -6.531 1 88.25 200 LYS A CA 1
ATOM 1547 C C . LYS A 1 200 ? 9.578 1.623 -7.262 1 88.25 200 LYS A C 1
ATOM 1549 O O . LYS A 1 200 ? 9.469 1.335 -8.453 1 88.25 200 LYS A O 1
ATOM 1554 N N . GLY A 1 201 ? 10.68 1.525 -6.496 1 85.69 201 GLY A N 1
ATOM 1555 C CA . GLY A 1 201 ? 11.836 0.897 -7.113 1 85.69 201 GLY A CA 1
ATOM 1556 C C . GLY A 1 201 ? 13.094 1.005 -6.27 1 85.69 201 GLY A C 1
ATOM 1557 O O . GLY A 1 201 ? 13.023 1.326 -5.082 1 85.69 201 GLY A O 1
ATOM 1558 N N . LYS A 1 202 ? 14.188 0.514 -6.891 1 89.31 202 LYS A N 1
ATOM 1559 C CA . LYS A 1 202 ? 15.492 0.6 -6.242 1 89.31 202 LYS A CA 1
ATOM 1560 C C . LYS A 1 202 ? 16.562 1.066 -7.227 1 89.31 202 LYS A C 1
ATOM 1562 O O . LYS A 1 202 ? 16.469 0.808 -8.43 1 89.31 202 LYS A O 1
ATOM 1567 N N . VAL A 1 203 ? 17.453 1.843 -6.691 1 94.5 203 VAL A N 1
ATOM 1568 C CA . VAL A 1 203 ? 18.594 2.324 -7.484 1 94.5 203 VAL A CA 1
ATOM 1569 C C . VAL A 1 203 ? 19.875 2.166 -6.691 1 94.5 203 VAL A C 1
ATOM 1571 O O . VAL A 1 203 ? 19.859 2.025 -5.469 1 94.5 203 VAL A O 1
ATOM 1574 N N . ARG A 1 204 ? 20.938 2.15 -7.457 1 94.56 204 ARG A N 1
ATOM 1575 C CA . ARG A 1 204 ? 22.234 2.051 -6.789 1 94.56 204 ARG A CA 1
ATOM 1576 C C . ARG A 1 204 ? 22.953 3.396 -6.785 1 94.56 204 ARG A C 1
ATOM 1578 O O . ARG A 1 204 ? 23.297 3.924 -7.844 1 94.56 204 ARG A O 1
ATOM 1585 N N . GLY A 1 205 ? 23.078 3.969 -5.543 1 95.06 205 GLY A N 1
ATOM 1586 C CA . GLY A 1 205 ? 23.828 5.199 -5.352 1 95.06 205 GLY A CA 1
ATOM 1587 C C . GLY A 1 205 ? 22.953 6.434 -5.281 1 95.06 205 GLY A C 1
ATOM 1588 O O . GLY A 1 205 ? 21.828 6.434 -5.809 1 95.06 205 GLY A O 1
ATOM 1589 N N . ASN A 1 206 ? 23.516 7.469 -4.785 1 95.88 206 ASN A N 1
ATOM 1590 C CA . ASN A 1 206 ? 22.812 8.734 -4.582 1 95.88 206 ASN A CA 1
ATOM 1591 C C . ASN A 1 206 ? 22.531 9.438 -5.906 1 95.88 206 ASN A C 1
ATOM 1593 O O . ASN A 1 206 ? 21.469 10.008 -6.094 1 95.88 206 ASN A O 1
ATOM 1597 N N . LYS A 1 207 ? 23.469 9.359 -6.773 1 97.06 207 LYS A N 1
ATOM 1598 C CA . LYS A 1 207 ? 23.297 10.031 -8.055 1 97.06 207 LYS A CA 1
ATOM 1599 C C . LYS A 1 207 ? 22.109 9.477 -8.82 1 97.06 207 LYS A C 1
ATOM 1601 O O . LYS A 1 207 ? 21.312 10.234 -9.391 1 97.06 207 LYS A O 1
ATOM 1606 N N . LYS A 1 208 ? 21.969 8.195 -8.797 1 97.75 208 LYS A N 1
ATOM 1607 C CA . LYS A 1 208 ? 20.844 7.566 -9.477 1 97.75 208 LYS A CA 1
ATOM 1608 C C . LYS A 1 208 ? 19.531 7.852 -8.75 1 97.75 208 LYS A C 1
ATOM 1610 O O . LYS A 1 208 ? 18.469 7.938 -9.375 1 97.75 208 LYS A O 1
ATOM 1615 N N . ALA A 1 209 ? 19.625 7.996 -7.453 1 97.69 209 ALA A N 1
ATOM 1616 C CA . ALA A 1 209 ? 18.438 8.383 -6.691 1 97.69 209 ALA A CA 1
ATOM 1617 C C . ALA A 1 209 ? 17.938 9.766 -7.113 1 97.69 209 ALA A C 1
ATOM 1619 O O . ALA A 1 209 ? 16.75 9.961 -7.34 1 97.69 209 ALA A O 1
ATOM 1620 N N . VAL A 1 210 ? 18.875 10.672 -7.277 1 98.44 210 VAL A N 1
ATOM 1621 C CA . VAL A 1 210 ? 18.531 12.016 -7.73 1 98.44 210 VAL A CA 1
ATOM 1622 C C . VAL A 1 210 ? 17.875 11.953 -9.109 1 98.44 210 VAL A C 1
ATOM 1624 O O . VAL A 1 210 ? 16.828 12.547 -9.336 1 98.44 210 VAL A O 1
ATOM 1627 N N . LYS A 1 211 ? 18.453 11.141 -9.953 1 98.44 211 LYS A N 1
ATOM 1628 C CA . LYS A 1 211 ? 17.938 11.008 -11.312 1 98.44 211 LYS A CA 1
ATOM 1629 C C . LYS A 1 211 ? 16.531 10.438 -11.312 1 98.44 211 LYS A C 1
ATOM 1631 O O . LYS A 1 211 ? 15.672 10.883 -12.07 1 98.44 211 LYS A O 1
ATOM 1636 N N . LYS A 1 212 ? 16.344 9.484 -10.461 1 98.25 212 LYS A N 1
ATOM 1637 C CA . LYS A 1 212 ? 15.031 8.852 -10.391 1 98.25 212 LYS A CA 1
ATOM 1638 C C . LYS A 1 212 ? 13.984 9.836 -9.883 1 98.25 212 LYS A C 1
ATOM 1640 O O . LYS A 1 212 ? 12.883 9.906 -10.43 1 98.25 212 LYS A O 1
ATOM 1645 N N . ILE A 1 213 ? 14.258 10.57 -8.914 1 98.56 213 ILE A N 1
ATOM 1646 C CA . ILE A 1 213 ? 13.344 11.555 -8.344 1 98.56 213 ILE A CA 1
ATOM 1647 C C . ILE A 1 213 ? 13.008 12.617 -9.391 1 98.56 213 ILE A C 1
ATOM 1649 O O . ILE A 1 213 ? 11.844 12.961 -9.578 1 98.56 213 ILE A O 1
ATOM 1653 N N . ILE A 1 214 ? 14.047 13.047 -10.086 1 98.62 214 ILE A N 1
ATOM 1654 C CA . ILE A 1 214 ? 13.859 14.062 -11.117 1 98.62 214 ILE A CA 1
ATOM 1655 C C . ILE A 1 214 ? 13.016 13.492 -12.25 1 98.62 214 ILE A C 1
ATOM 1657 O O . ILE A 1 214 ? 12.086 14.148 -12.727 1 98.62 214 ILE A O 1
ATOM 1661 N N . SER A 1 215 ? 13.32 12.297 -12.664 1 98.31 215 SER A N 1
ATOM 1662 C CA . SER A 1 215 ? 12.555 11.648 -13.727 1 98.31 215 SER A CA 1
ATOM 1663 C C . SER A 1 215 ? 11.078 11.523 -13.344 1 98.31 215 SER A C 1
ATOM 1665 O O . SER A 1 215 ? 10.195 11.727 -14.18 1 98.31 215 SER A O 1
ATOM 1667 N N . ASP A 1 216 ? 10.844 11.188 -12.086 1 97.06 216 ASP A N 1
ATOM 1668 C CA . ASP A 1 216 ? 9.469 11.094 -11.609 1 97.06 216 ASP A CA 1
ATOM 1669 C C . ASP A 1 216 ? 8.758 12.445 -11.703 1 97.06 216 ASP A C 1
ATOM 1671 O O . ASP A 1 216 ? 7.609 12.516 -12.141 1 97.06 216 ASP A O 1
ATOM 1675 N N . MET A 1 217 ? 9.43 13.5 -11.297 1 97.69 217 MET A N 1
ATOM 1676 C CA . MET A 1 217 ? 8.844 14.836 -11.383 1 97.69 217 MET A CA 1
ATOM 1677 C C . MET A 1 217 ? 8.57 15.219 -12.836 1 97.69 217 MET A C 1
ATOM 1679 O O . MET A 1 217 ? 7.523 15.789 -13.141 1 97.69 217 MET A O 1
ATOM 1683 N N . GLU A 1 218 ? 9.508 14.836 -13.695 1 97.56 218 GLU A N 1
ATOM 1684 C CA . GLU A 1 218 ? 9.352 15.18 -15.109 1 97.56 218 GLU A CA 1
ATOM 1685 C C . GLU A 1 218 ? 8.18 14.43 -15.734 1 97.56 218 GLU A C 1
ATOM 1687 O O . GLU A 1 218 ? 7.453 14.984 -16.562 1 97.56 218 GLU A O 1
ATOM 1692 N N . GLU A 1 219 ? 8.008 13.242 -15.336 1 95.38 219 GLU A N 1
ATOM 1693 C CA . GLU A 1 219 ? 6.926 12.414 -15.875 1 95.38 219 GLU A CA 1
ATOM 1694 C C . GLU A 1 219 ? 5.566 12.906 -15.375 1 95.38 219 GLU A C 1
ATOM 1696 O O . GLU A 1 219 ? 4.609 12.984 -16.156 1 95.38 219 GLU A O 1
ATOM 1701 N N . LEU A 1 220 ? 5.488 13.25 -14.141 1 95.12 220 LEU A N 1
ATOM 1702 C CA . LEU A 1 220 ? 4.215 13.602 -13.516 1 95.12 220 LEU A CA 1
ATOM 1703 C C . LEU A 1 220 ? 3.912 15.086 -13.688 1 95.12 220 LEU A C 1
ATOM 1705 O O . LEU A 1 220 ? 2.748 15.492 -13.664 1 95.12 220 LEU A O 1
ATOM 1709 N N . LYS A 1 221 ? 4.977 15.969 -13.766 1 96.25 221 LYS A N 1
ATOM 1710 C CA . LYS A 1 221 ? 4.918 17.406 -14.055 1 96.25 221 LYS A CA 1
ATOM 1711 C C . LYS A 1 221 ? 4.266 18.156 -12.906 1 96.25 221 LYS A C 1
ATOM 1713 O O . LYS A 1 221 ? 3.053 18.391 -12.906 1 96.25 221 LYS A O 1
ATOM 1718 N N . PRO A 1 222 ? 5.016 18.703 -12 1 96.94 222 PRO A N 1
ATOM 1719 C CA . PRO A 1 222 ? 4.477 19.562 -10.953 1 96.94 222 PRO A CA 1
ATOM 1720 C C . PRO A 1 222 ? 3.684 20.75 -11.5 1 96.94 222 PRO A C 1
ATOM 1722 O O . PRO A 1 222 ? 4.066 21.328 -12.523 1 96.94 222 PRO A O 1
ATOM 1725 N N . VAL A 1 223 ? 2.57 21.062 -10.859 1 96.56 223 VAL A N 1
ATOM 1726 C CA . VAL A 1 223 ? 1.791 22.219 -11.281 1 96.56 223 VAL A CA 1
ATOM 1727 C C . VAL A 1 223 ? 2.555 23.5 -10.969 1 96.56 223 VAL A C 1
ATOM 1729 O O . VAL A 1 223 ? 3.395 23.531 -10.062 1 96.56 223 VAL A O 1
ATOM 1732 N N . LYS A 1 224 ? 2.248 24.609 -11.641 1 94.69 224 LYS A N 1
ATOM 1733 C CA . LYS A 1 224 ? 3.008 25.844 -11.516 1 94.69 224 LYS A CA 1
ATOM 1734 C C . LYS A 1 224 ? 2.543 26.656 -10.312 1 94.69 224 LYS A C 1
ATOM 1736 O O . LYS A 1 224 ? 3.316 27.422 -9.742 1 94.69 224 LYS A O 1
ATOM 1741 N N . ASP A 1 225 ? 1.373 26.453 -9.898 1 95.75 225 ASP A N 1
ATOM 1742 C CA . ASP A 1 225 ? 0.805 27.344 -8.898 1 95.75 225 ASP A CA 1
ATOM 1743 C C . ASP A 1 225 ? 1.007 26.797 -7.484 1 95.75 225 ASP A C 1
ATOM 1745 O O . ASP A 1 225 ? 0.501 27.359 -6.516 1 95.75 225 ASP A O 1
ATOM 1749 N N . MET A 1 226 ? 1.709 25.719 -7.32 1 98.25 226 MET A N 1
ATOM 1750 C CA . MET A 1 226 ? 2.082 25.141 -6.035 1 98.25 226 MET A CA 1
ATOM 1751 C C . MET A 1 226 ? 3.568 24.797 -6 1 98.25 226 MET A C 1
ATOM 1753 O O . MET A 1 226 ? 4.141 24.391 -7.012 1 98.25 226 MET A O 1
ATOM 1757 N N . PRO A 1 227 ? 4.191 24.875 -4.895 1 98.69 227 PRO A N 1
ATOM 1758 C CA . PRO A 1 227 ? 5.617 24.547 -4.82 1 98.69 227 PRO A CA 1
ATOM 1759 C C . PRO A 1 227 ? 5.875 23.047 -4.738 1 98.69 227 PRO A C 1
ATOM 1761 O O . PRO A 1 227 ? 4.984 22.281 -4.363 1 98.69 227 PRO A O 1
ATOM 1764 N N . VAL A 1 228 ? 7.07 22.688 -5.117 1 98.81 228 VAL A N 1
ATOM 1765 C CA . VAL A 1 228 ? 7.625 21.406 -4.707 1 98.81 228 VAL A CA 1
ATOM 1766 C C . VAL A 1 228 ? 8.164 21.516 -3.279 1 98.81 228 VAL A C 1
ATOM 1768 O O . VAL A 1 228 ? 8.789 22.5 -2.914 1 98.81 228 VAL A O 1
ATOM 1771 N N . VAL A 1 229 ? 7.863 20.516 -2.467 1 98.81 229 VAL A N 1
ATOM 1772 C CA . VAL A 1 229 ? 8.398 20.531 -1.108 1 98.81 229 VAL A CA 1
ATOM 1773 C C . VAL A 1 229 ? 9.43 19.422 -0.94 1 98.81 229 VAL A C 1
ATOM 1775 O O . VAL A 1 229 ? 9.141 18.25 -1.202 1 98.81 229 VAL A O 1
ATOM 1778 N N . ILE A 1 230 ? 10.633 19.844 -0.565 1 98.5 230 ILE A N 1
ATOM 1779 C CA . ILE A 1 230 ? 11.711 18.891 -0.272 1 98.5 230 ILE A CA 1
ATOM 1780 C C . ILE A 1 230 ? 11.711 18.562 1.218 1 98.5 230 ILE A C 1
ATOM 1782 O O . ILE A 1 230 ? 11.711 19.453 2.064 1 98.5 230 ILE A O 1
ATOM 1786 N N . VAL A 1 231 ? 11.633 17.266 1.499 1 97.31 231 VAL A N 1
ATOM 1787 C CA . VAL A 1 231 ? 11.742 16.859 2.895 1 97.31 231 VAL A CA 1
ATOM 1788 C C . VAL A 1 231 ? 12.852 15.82 3.049 1 97.31 231 VAL A C 1
ATOM 1790 O O . VAL A 1 2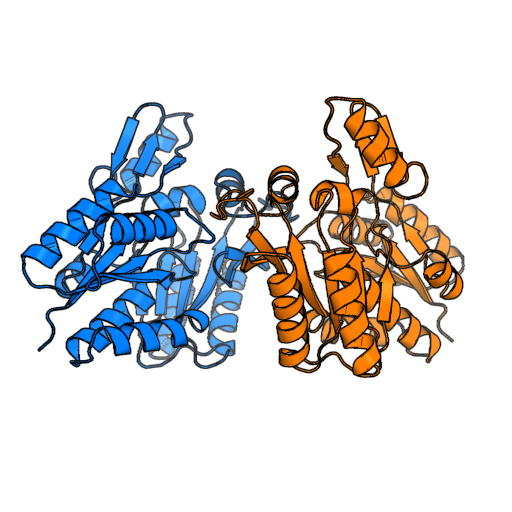31 ? 13.023 14.953 2.189 1 97.31 231 VAL A O 1
ATOM 1793 N N . GLY A 1 232 ? 13.602 15.961 4.086 1 95 232 GLY A N 1
ATOM 1794 C CA . GLY A 1 232 ? 14.68 15.023 4.348 1 95 232 GLY A CA 1
ATOM 1795 C C . GLY A 1 232 ? 15.094 14.984 5.809 1 95 232 GLY A C 1
ATOM 1796 O O . GLY A 1 232 ? 14.984 15.984 6.52 1 95 232 GLY A O 1
ATOM 1797 N N . VAL A 1 233 ? 15.477 13.852 6.191 1 89.44 233 VAL A N 1
ATOM 1798 C CA . VAL A 1 233 ? 16.016 13.641 7.531 1 89.44 233 VAL A CA 1
ATOM 1799 C C . VAL A 1 233 ? 17.516 13.32 7.438 1 89.44 233 VAL A C 1
ATOM 1801 O O . VAL A 1 233 ? 17.953 12.617 6.531 1 89.44 233 VAL A O 1
ATOM 1804 N N . GLY A 1 234 ? 18.281 13.852 8.336 1 83.06 234 GLY A N 1
ATOM 1805 C CA . GLY A 1 234 ? 19.703 13.531 8.383 1 83.06 234 GLY A CA 1
ATOM 1806 C C . GLY A 1 234 ? 20.516 14.266 7.336 1 83.06 234 GLY A C 1
ATOM 1807 O O . GLY A 1 234 ? 20.156 15.367 6.926 1 83.06 234 GLY A O 1
ATOM 1808 N N . ASP A 1 235 ? 21.703 13.648 7.051 1 82 235 ASP A N 1
ATOM 1809 C CA . ASP A 1 235 ? 22.656 14.297 6.141 1 82 235 ASP A CA 1
ATOM 1810 C C . ASP A 1 235 ? 22.531 13.727 4.727 1 82 235 ASP A C 1
ATOM 1812 O O . ASP A 1 235 ? 23.25 12.797 4.363 1 82 235 ASP A O 1
ATOM 1816 N N . ASN A 1 236 ? 21.656 14.195 4.023 1 88.69 236 ASN A N 1
ATOM 1817 C CA . ASN A 1 236 ? 21.422 13.82 2.633 1 88.69 236 ASN A CA 1
ATOM 1818 C C . ASN A 1 236 ? 21.797 14.938 1.673 1 88.69 236 ASN A C 1
ATOM 1820 O O . ASN A 1 236 ? 21.094 15.211 0.709 1 88.69 236 ASN A O 1
ATOM 1824 N N . ARG A 1 237 ? 22.891 15.523 1.932 1 91.5 237 ARG A N 1
ATOM 1825 C CA . ARG A 1 237 ? 23.25 16.75 1.235 1 91.5 237 ARG A CA 1
ATOM 1826 C C . ARG A 1 237 ? 23.391 16.516 -0.265 1 91.5 237 ARG A C 1
ATOM 1828 O O . ARG A 1 237 ? 22.953 17.344 -1.072 1 91.5 237 ARG A O 1
ATOM 1835 N N . GLU A 1 238 ? 23.969 15.391 -0.626 1 94.38 238 GLU A N 1
ATOM 1836 C CA . GLU A 1 238 ? 24.188 15.117 -2.045 1 94.38 238 GLU A CA 1
ATOM 1837 C C . GLU A 1 238 ? 22.859 15.039 -2.799 1 94.38 238 GLU A C 1
ATOM 1839 O O . GLU A 1 238 ? 22.688 15.672 -3.844 1 94.38 238 GLU A O 1
ATOM 1844 N N . ILE A 1 239 ? 21.969 14.344 -2.301 1 97.19 239 ILE A N 1
ATOM 1845 C CA . ILE A 1 239 ? 20.688 14.172 -2.965 1 97.19 239 ILE A CA 1
ATOM 1846 C C . ILE A 1 239 ? 19.906 15.492 -2.939 1 97.19 239 ILE A C 1
ATOM 1848 O O . ILE A 1 239 ? 19.375 15.922 -3.959 1 97.19 239 ILE A O 1
ATOM 1852 N N . LYS A 1 240 ? 19.922 16.125 -1.826 1 97.44 240 LYS A N 1
ATOM 1853 C CA . LYS A 1 240 ? 19.219 17.391 -1.69 1 97.44 240 LYS A CA 1
ATOM 1854 C C . LYS A 1 240 ? 19.734 18.406 -2.703 1 97.44 240 LYS A C 1
ATOM 1856 O O . LYS A 1 240 ? 18.938 19.062 -3.387 1 97.44 240 LYS A O 1
ATOM 1861 N N . ASP A 1 241 ? 21.016 18.5 -2.736 1 97.69 241 ASP A N 1
ATOM 1862 C CA . ASP A 1 241 ? 21.625 19.469 -3.629 1 97.69 241 ASP A CA 1
ATOM 1863 C C . ASP A 1 241 ? 21.297 19.172 -5.09 1 97.69 241 ASP A C 1
ATOM 1865 O O . ASP A 1 241 ? 21.047 20.094 -5.875 1 97.69 241 ASP A O 1
ATOM 1869 N N . GLY A 1 242 ? 21.312 17.906 -5.418 1 98.31 242 GLY A N 1
ATOM 1870 C CA . GLY A 1 242 ? 20.938 17.516 -6.77 1 98.31 242 GLY A CA 1
ATOM 1871 C C . GLY A 1 242 ? 19.516 17.906 -7.125 1 98.31 242 GLY A C 1
ATOM 1872 O O . GLY A 1 242 ? 19.25 18.391 -8.227 1 98.31 242 GLY A O 1
ATOM 1873 N N . ILE A 1 243 ? 18.609 17.781 -6.191 1 98.62 243 ILE A N 1
ATOM 1874 C CA . ILE A 1 243 ? 17.219 18.125 -6.406 1 98.62 243 ILE A CA 1
ATOM 1875 C C . ILE A 1 243 ? 17.062 19.641 -6.551 1 98.62 243 ILE A C 1
ATOM 1877 O O . ILE A 1 243 ? 16.406 20.125 -7.477 1 98.62 243 ILE A O 1
ATOM 1881 N N . ILE A 1 244 ? 17.703 20.359 -5.676 1 98.38 244 ILE A N 1
ATOM 1882 C CA . ILE A 1 244 ? 17.609 21.812 -5.66 1 98.38 244 ILE A CA 1
ATOM 1883 C C . ILE A 1 244 ? 18.188 22.375 -6.953 1 98.38 244 ILE A C 1
ATOM 1885 O O . ILE A 1 244 ? 17.594 23.297 -7.551 1 98.38 244 ILE A O 1
ATOM 1889 N N . GLU A 1 245 ? 19.297 21.797 -7.348 1 98.62 245 GLU A N 1
ATOM 1890 C CA . GLU A 1 245 ? 19.906 22.25 -8.602 1 98.62 245 GLU A CA 1
ATOM 1891 C C . GLU A 1 245 ? 18.922 22.109 -9.766 1 98.62 245 GLU A C 1
ATOM 1893 O O . GLU A 1 245 ? 18.781 23.031 -10.578 1 98.62 245 GLU A O 1
ATOM 1898 N N . TYR A 1 246 ? 18.281 21 -9.82 1 98.69 246 TYR A N 1
ATOM 1899 C CA . TYR A 1 246 ? 17.297 20.766 -10.875 1 98.69 246 TYR A CA 1
ATOM 1900 C C . TYR A 1 246 ? 16.156 21.781 -10.789 1 98.69 246 TYR A C 1
ATOM 1902 O O . TYR A 1 246 ? 15.75 22.359 -11.797 1 98.69 246 TYR A O 1
ATOM 1910 N N . LEU A 1 247 ? 15.633 22 -9.57 1 98.75 247 LEU A N 1
ATOM 1911 C CA . LEU A 1 247 ? 14.492 22.891 -9.375 1 98.75 247 LEU A CA 1
ATOM 1912 C C . LEU A 1 247 ? 14.852 24.328 -9.742 1 98.75 247 LEU A C 1
ATOM 1914 O O . LEU A 1 247 ? 14.078 25.016 -10.414 1 98.75 247 LEU A O 1
ATOM 1918 N N . GLU A 1 248 ? 15.992 24.766 -9.383 1 98.56 248 GLU A N 1
ATOM 1919 C CA . GLU A 1 248 ? 16.453 26.125 -9.68 1 98.56 248 GLU A CA 1
ATOM 1920 C C . GLU A 1 248 ? 16.703 26.297 -11.172 1 98.56 248 GLU A C 1
ATOM 1922 O O . GLU A 1 248 ? 16.297 27.312 -11.758 1 98.56 248 GLU A O 1
ATOM 1927 N N . LYS A 1 249 ? 17.344 25.328 -11.75 1 98.38 249 LYS A N 1
ATOM 1928 C CA . LYS A 1 249 ? 17.641 25.391 -13.18 1 98.38 249 LYS A CA 1
ATOM 1929 C C . LYS A 1 249 ? 16.359 25.5 -14.008 1 98.38 249 LYS A C 1
ATOM 1931 O O . LYS A 1 249 ? 16.344 26.156 -15.047 1 98.38 249 LYS A O 1
ATOM 1936 N N . ASN A 1 250 ? 15.312 24.922 -13.539 1 98.19 250 ASN A N 1
ATOM 1937 C CA . ASN A 1 250 ? 14.07 24.891 -14.297 1 98.19 250 ASN A CA 1
ATOM 1938 C C . ASN A 1 250 ? 13.055 25.906 -13.758 1 98.19 250 ASN A C 1
ATOM 1940 O O . ASN A 1 250 ? 11.883 25.859 -14.125 1 98.19 250 ASN A O 1
ATOM 1944 N N . ASN A 1 251 ? 13.461 26.766 -12.836 1 97.75 251 ASN A N 1
ATOM 1945 C CA . ASN A 1 251 ? 12.656 27.828 -12.242 1 97.75 251 ASN A CA 1
ATOM 1946 C C . ASN A 1 251 ? 11.391 27.281 -11.586 1 97.75 251 ASN A C 1
ATOM 1948 O O . ASN A 1 251 ? 10.297 27.797 -11.797 1 97.75 251 ASN A O 1
ATOM 1952 N N . ILE A 1 252 ? 11.562 26.172 -10.875 1 98.19 252 ILE A N 1
ATOM 1953 C CA . ILE A 1 252 ? 10.461 25.578 -10.125 1 98.19 252 ILE A CA 1
ATOM 1954 C C . ILE A 1 252 ? 10.516 26.031 -8.672 1 98.19 252 ILE A C 1
ATOM 1956 O O . ILE A 1 252 ? 11.539 25.891 -8 1 98.19 252 ILE A O 1
ATOM 1960 N N . GLU A 1 253 ? 9.445 26.609 -8.219 1 98.31 253 GLU A N 1
ATOM 1961 C CA . GLU A 1 253 ? 9.367 27.047 -6.828 1 98.31 253 GLU A CA 1
ATOM 1962 C C . GLU A 1 253 ? 9.414 25.859 -5.867 1 98.31 253 GLU A C 1
ATOM 1964 O O . GLU A 1 253 ? 8.789 24.828 -6.113 1 98.31 253 GLU A O 1
ATOM 1969 N N . TYR A 1 254 ? 10.188 26.016 -4.82 1 98.62 254 TYR A N 1
ATOM 1970 C CA . TYR A 1 254 ? 10.258 24.922 -3.859 1 98.62 254 TYR A CA 1
ATOM 1971 C C . TYR A 1 254 ? 10.375 25.453 -2.436 1 98.62 254 TYR A C 1
ATOM 1973 O O . TYR A 1 254 ? 10.688 26.625 -2.227 1 98.62 254 TYR A O 1
ATOM 1981 N N . ILE A 1 255 ? 9.969 24.609 -1.482 1 98.38 255 ILE A N 1
ATOM 1982 C CA . ILE A 1 255 ? 10.125 24.812 -0.047 1 98.38 255 ILE A CA 1
ATOM 1983 C C . ILE A 1 255 ? 10.938 23.672 0.557 1 98.38 255 ILE A C 1
ATOM 1985 O O . ILE A 1 255 ? 10.766 22.516 0.178 1 98.38 255 ILE A O 1
ATOM 1989 N N . GLU A 1 256 ? 11.844 24 1.346 1 96.75 256 GLU A N 1
ATOM 1990 C CA . GLU A 1 256 ? 12.469 22.969 2.178 1 96.75 256 GLU A CA 1
ATOM 1991 C C . GLU A 1 256 ? 11.727 22.812 3.5 1 96.75 256 GLU A C 1
ATOM 1993 O O . GLU A 1 256 ? 11.711 23.719 4.324 1 96.75 256 GLU A O 1
ATOM 1998 N N . GLY A 1 257 ? 11.102 21.688 3.602 1 93.88 257 GLY A N 1
ATOM 1999 C CA . GLY A 1 257 ? 10.32 21.438 4.805 1 93.88 257 GLY A CA 1
ATOM 2000 C C . GLY A 1 257 ? 11.078 20.641 5.852 1 93.88 257 GLY A C 1
ATOM 2001 O O . GLY A 1 257 ? 11.766 19.672 5.523 1 93.88 257 GLY A O 1
ATOM 2002 N N . PRO A 1 258 ? 11.023 21.109 7.07 1 93.81 258 PRO A N 1
ATOM 2003 C CA . PRO A 1 258 ? 11.57 20.266 8.133 1 93.81 258 PRO A CA 1
ATOM 2004 C C . PRO A 1 258 ? 10.789 18.969 8.32 1 93.81 258 PRO A C 1
ATOM 2006 O O . PRO A 1 258 ? 9.625 18.875 7.922 1 93.81 258 PRO A O 1
ATOM 2009 N N . VAL A 1 259 ? 11.43 17.953 8.844 1 96.12 259 VAL A N 1
ATOM 2010 C CA . VAL A 1 259 ? 10.727 16.719 9.172 1 96.12 259 VAL A CA 1
ATOM 2011 C C . VAL A 1 259 ? 10.57 16.594 10.68 1 96.12 259 VAL A C 1
ATOM 2013 O O . VAL A 1 259 ? 11.539 16.75 11.43 1 96.12 259 VAL A O 1
ATOM 2016 N N . GLY A 1 260 ? 9.367 16.391 11.125 1 96.69 260 GLY A N 1
ATOM 2017 C CA . GLY A 1 260 ? 9.086 16.266 12.547 1 96.69 260 GLY A CA 1
ATOM 2018 C C . GLY A 1 260 ? 9.555 14.953 13.141 1 96.69 260 GLY A C 1
ATOM 2019 O O . GLY A 1 260 ? 10.094 14.102 12.43 1 96.69 260 GLY A O 1
ATOM 2020 N N . CYS A 1 261 ? 9.336 14.781 14.422 1 97.19 261 CYS A N 1
ATOM 2021 C CA . CYS A 1 261 ? 9.797 13.602 15.141 1 97.19 261 CYS A CA 1
ATOM 2022 C C . CYS A 1 261 ? 9.07 12.352 14.664 1 97.19 261 CYS A C 1
ATOM 2024 O O . CYS A 1 261 ? 9.688 11.312 14.422 1 97.19 261 CYS A O 1
ATOM 2026 N N . SER A 1 262 ? 7.766 12.516 14.562 1 97.88 262 SER A N 1
ATOM 2027 C CA . SER A 1 262 ? 6.957 11.352 14.219 1 97.88 262 SER A CA 1
ATOM 2028 C C . SER A 1 262 ? 7.367 10.773 12.867 1 97.88 262 SER A C 1
ATOM 2030 O O . SER A 1 262 ? 7.562 9.562 12.742 1 97.88 262 SER A O 1
ATOM 2032 N N . VAL A 1 263 ? 7.504 11.641 11.914 1 97.5 263 VAL A N 1
ATOM 2033 C CA . VAL A 1 263 ? 7.895 11.188 10.578 1 97.5 263 VAL A CA 1
ATOM 2034 C C . VAL A 1 263 ? 9.32 10.648 10.609 1 97.5 263 VAL A C 1
ATOM 2036 O O . VAL A 1 263 ? 9.625 9.633 9.984 1 97.5 263 VAL A O 1
ATOM 2039 N N . SER A 1 264 ? 10.188 11.219 11.344 1 96.56 264 SER A N 1
ATOM 2040 C CA . SER A 1 264 ? 11.578 10.789 11.469 1 96.56 264 SER A CA 1
ATOM 2041 C C . SER A 1 264 ? 11.664 9.391 12.07 1 96.56 264 SER A C 1
ATOM 2043 O O . SER A 1 264 ? 12.492 8.578 11.648 1 96.56 264 SER A O 1
ATOM 2045 N N . ILE A 1 265 ? 10.852 9.148 13.031 1 96.38 265 ILE A N 1
ATOM 2046 C CA . ILE A 1 265 ? 10.844 7.848 13.688 1 96.38 265 ILE A CA 1
ATOM 2047 C C . ILE A 1 265 ? 10.539 6.754 12.664 1 96.38 265 ILE A C 1
ATOM 2049 O O . ILE A 1 265 ? 11.195 5.707 12.664 1 96.38 265 ILE A O 1
ATOM 2053 N N . HIS A 1 266 ? 9.664 7.031 11.766 1 95.94 266 HIS A N 1
ATOM 2054 C CA . HIS A 1 266 ? 9.219 6.012 10.82 1 95.94 266 HIS A CA 1
ATOM 2055 C C . HIS A 1 266 ? 10.094 5.996 9.57 1 95.94 266 HIS A C 1
ATOM 2057 O O . HIS A 1 266 ? 10.297 4.945 8.961 1 95.94 266 HIS A O 1
ATOM 2063 N N . SER A 1 267 ? 10.672 7.133 9.242 1 94.5 267 SER A N 1
ATOM 2064 C CA . SER A 1 267 ? 11.484 7.18 8.031 1 94.5 267 SER A CA 1
ATOM 2065 C C . SER A 1 267 ? 12.906 6.707 8.305 1 94.5 267 SER A C 1
ATOM 2067 O O . SER A 1 267 ? 13.617 6.293 7.383 1 94.5 267 SER A O 1
ATOM 2069 N N . GLY A 1 268 ? 13.344 6.883 9.555 1 90.12 268 GLY A N 1
ATOM 2070 C CA . GLY A 1 268 ? 14.758 6.715 9.836 1 90.12 268 GLY A CA 1
ATOM 2071 C C . GLY A 1 268 ? 15.594 7.922 9.445 1 90.12 268 GLY A C 1
ATOM 2072 O O . GLY A 1 268 ? 15.047 8.969 9.078 1 90.12 268 GLY A O 1
ATOM 2073 N N . ARG A 1 269 ? 16.938 7.879 9.445 1 87.38 269 ARG A N 1
ATOM 2074 C CA . ARG A 1 269 ? 17.828 9.039 9.43 1 87.38 269 ARG A CA 1
ATOM 2075 C C . ARG A 1 269 ? 18.234 9.383 8 1 87.38 269 ARG A C 1
ATOM 2077 O O . ARG A 1 269 ? 18.844 10.438 7.758 1 87.38 269 ARG A O 1
ATOM 2084 N N . GLN A 1 270 ? 17.922 8.625 7.055 1 89.19 270 GLN A N 1
ATOM 2085 C CA . GLN A 1 270 ? 18.5 8.875 5.742 1 89.19 270 GLN A CA 1
ATOM 2086 C C . GLN A 1 270 ? 17.422 8.914 4.656 1 89.19 270 GLN A C 1
ATOM 2088 O O . GLN A 1 270 ? 17.688 8.555 3.506 1 89.19 270 GLN A O 1
ATOM 2093 N N . ALA A 1 271 ? 16.312 9.352 5.023 1 95.31 271 ALA A N 1
ATOM 2094 C CA . ALA A 1 271 ? 15.25 9.516 4.039 1 95.31 271 ALA A CA 1
ATOM 2095 C C . ALA A 1 271 ? 15.242 10.93 3.469 1 95.31 271 ALA A C 1
ATOM 2097 O O . ALA A 1 271 ? 15.469 11.898 4.195 1 95.31 271 ALA A O 1
ATOM 2098 N N . ILE A 1 272 ? 15.031 11.055 2.178 1 97.62 272 ILE A N 1
ATOM 2099 C CA . ILE A 1 272 ? 14.906 12.367 1.548 1 97.62 272 ILE A CA 1
ATOM 2100 C C . ILE A 1 272 ? 14.094 12.242 0.263 1 97.62 272 ILE A C 1
ATOM 2102 O O . ILE A 1 272 ? 14.203 11.25 -0.461 1 97.62 272 ILE A O 1
ATOM 2106 N N . GLY A 1 273 ? 13.289 13.234 -0.034 1 97.06 273 GLY A N 1
ATOM 2107 C CA . GLY A 1 273 ? 12.547 13.227 -1.283 1 97.06 273 GLY A CA 1
ATOM 2108 C C . GLY A 1 273 ? 11.688 14.461 -1.468 1 97.06 273 GLY A C 1
ATOM 2109 O O . GLY A 1 273 ? 11.961 15.516 -0.884 1 97.06 273 GLY A O 1
ATOM 2110 N N . VAL A 1 274 ? 10.766 14.352 -2.439 1 98.75 274 VAL A N 1
ATOM 2111 C CA . VAL A 1 274 ? 9.945 15.5 -2.801 1 98.75 274 VAL A CA 1
ATOM 2112 C C . VAL A 1 274 ? 8.469 15.109 -2.791 1 98.75 274 VAL A C 1
ATOM 2114 O O . VAL A 1 274 ? 8.125 13.945 -3.014 1 98.75 274 VAL A O 1
ATOM 2117 N N . PHE A 1 275 ? 7.684 16.016 -2.467 1 98.75 275 PHE A N 1
ATOM 2118 C CA . PHE A 1 275 ? 6.238 15.984 -2.676 1 98.75 275 PHE A CA 1
ATOM 2119 C C . PHE A 1 275 ? 5.797 17.141 -3.568 1 98.75 275 PHE A C 1
ATOM 2121 O O . PHE A 1 275 ? 6.324 18.25 -3.465 1 98.75 275 PHE A O 1
ATOM 2128 N N . PHE A 1 276 ? 4.816 16.891 -4.414 1 98.69 276 PHE A N 1
ATOM 2129 C CA . PHE A 1 276 ? 4.332 17.922 -5.312 1 98.69 276 PHE A CA 1
ATOM 2130 C C . PHE A 1 276 ? 2.939 17.578 -5.832 1 98.69 276 PHE A C 1
ATOM 2132 O O . PHE A 1 276 ? 2.518 16.422 -5.785 1 98.69 276 PHE A O 1
ATOM 2139 N N . MET A 1 277 ? 2.209 18.609 -6.152 1 98 277 MET A N 1
ATOM 2140 C CA . MET A 1 277 ? 0.946 18.422 -6.863 1 98 277 MET A CA 1
ATOM 2141 C C . MET A 1 277 ? 1.178 18.328 -8.367 1 98 277 MET A C 1
ATOM 2143 O O . MET A 1 277 ? 1.931 19.125 -8.938 1 98 277 MET A O 1
ATOM 2147 N N . SER A 1 278 ? 0.547 17.328 -8.992 1 96.75 278 SER A N 1
ATOM 2148 C CA . SER A 1 278 ? 0.87 17.094 -10.391 1 96.75 278 SER A CA 1
ATOM 2149 C C . SER A 1 278 ? -0.343 17.328 -11.289 1 96.75 278 SER A C 1
ATOM 2151 O O . SER A 1 278 ? -1.478 17.359 -10.805 1 96.75 278 SER A O 1
ATOM 2153 N N . GLU A 1 279 ? -0.16 17.594 -12.555 1 86.06 279 GLU A N 1
ATOM 2154 C CA . GLU A 1 279 ? -1.174 17.75 -13.594 1 86.06 279 GLU A CA 1
ATOM 2155 C C . GLU A 1 279 ? -1.721 16.406 -14.055 1 86.06 279 GLU A C 1
ATOM 2157 O O . GLU A 1 279 ? -2.914 16.281 -14.336 1 86.06 279 GLU A O 1
ATOM 2162 N N . ASN A 1 280 ? -0.819 15.508 -14.148 1 69.06 280 ASN A N 1
ATOM 2163 C CA . ASN A 1 280 ? -1.146 14.227 -14.766 1 69.06 280 ASN A CA 1
ATOM 2164 C C . ASN A 1 280 ? -1.397 13.148 -13.719 1 69.06 280 ASN A C 1
ATOM 2166 O O . ASN A 1 280 ? -0.78 13.164 -12.648 1 69.06 280 ASN A O 1
ATOM 2170 N N . GLN A 1 281 ? -2.688 12.617 -13.773 1 63.22 281 GLN A N 1
ATOM 2171 C CA . GLN A 1 281 ? -2.844 11.391 -13 1 63.22 281 GLN A CA 1
ATOM 2172 C C . GLN A 1 281 ? -2.744 10.156 -13.898 1 63.22 281 GLN A C 1
ATOM 2174 O O . GLN A 1 281 ? -3.084 10.211 -15.078 1 63.22 281 GLN A O 1
ATOM 2179 N N . MET B 1 1 ? 8.898 -24.109 -33.594 1 73.25 1 MET B N 1
ATOM 2180 C CA . MET B 1 1 ? 8.328 -23.156 -32.625 1 73.25 1 MET B CA 1
ATOM 2181 C C . MET B 1 1 ? 9.008 -23.266 -31.266 1 73.25 1 MET B C 1
ATOM 2183 O O . MET B 1 1 ? 9.469 -24.344 -30.891 1 73.25 1 MET B O 1
ATOM 2187 N N . GLU B 1 2 ? 9.266 -22.031 -30.609 1 88.56 2 GLU B N 1
ATOM 2188 C CA . GLU B 1 2 ? 9.93 -22.016 -29.312 1 88.56 2 GLU B CA 1
ATOM 2189 C C . GLU B 1 2 ? 9.141 -22.812 -28.281 1 88.56 2 GLU B C 1
ATOM 2191 O O . GLU B 1 2 ? 7.914 -22.703 -28.219 1 88.56 2 GLU B O 1
ATOM 2196 N N . LYS B 1 3 ? 9.781 -23.875 -27.719 1 96.38 3 LYS B N 1
ATOM 2197 C CA . LYS B 1 3 ? 9.148 -24.609 -26.625 1 96.38 3 LYS B CA 1
ATOM 2198 C C . LYS B 1 3 ? 9.188 -23.781 -25.328 1 96.38 3 LYS B C 1
ATOM 2200 O O . LYS B 1 3 ? 10.258 -23.547 -24.766 1 96.38 3 LYS B O 1
ATOM 2205 N N . ILE B 1 4 ? 8.023 -23.344 -24.922 1 98.69 4 ILE B N 1
ATOM 2206 C CA . ILE B 1 4 ? 7.957 -22.484 -23.75 1 98.69 4 ILE B CA 1
ATOM 2207 C C . ILE B 1 4 ? 7.199 -23.188 -22.625 1 98.69 4 ILE B C 1
ATOM 2209 O O . ILE B 1 4 ? 6.09 -23.672 -22.828 1 98.69 4 ILE B O 1
ATOM 2213 N N . LYS B 1 5 ? 7.809 -23.281 -21.469 1 98.88 5 LYS B N 1
ATOM 2214 C CA . LYS B 1 5 ? 7.137 -23.781 -20.266 1 98.88 5 LYS B CA 1
ATOM 2215 C C . LYS B 1 5 ? 6.773 -22.641 -19.328 1 98.88 5 LYS B C 1
ATOM 2217 O O . LYS B 1 5 ? 7.637 -21.844 -18.938 1 98.88 5 LYS B O 1
ATOM 2222 N N . ILE B 1 6 ? 5.5 -22.531 -19.031 1 98.94 6 ILE B N 1
ATOM 2223 C CA . ILE B 1 6 ? 5.043 -21.516 -18.078 1 98.94 6 ILE B CA 1
ATOM 2224 C C . ILE B 1 6 ? 4.996 -22.125 -16.688 1 98.94 6 ILE B C 1
ATOM 2226 O O . ILE B 1 6 ? 4.441 -23.203 -16.484 1 98.94 6 ILE B O 1
ATOM 2230 N N . ILE B 1 7 ? 5.629 -21.438 -15.727 1 98.94 7 ILE B N 1
ATOM 2231 C CA . ILE B 1 7 ? 5.691 -21.828 -14.312 1 98.94 7 ILE B CA 1
ATOM 2232 C C . ILE B 1 7 ? 5.098 -20.703 -13.453 1 98.94 7 ILE B C 1
ATOM 2234 O O . ILE B 1 7 ? 5.324 -19.531 -13.719 1 98.94 7 ILE B O 1
ATOM 2238 N N . THR B 1 8 ? 4.309 -21.062 -12.469 1 98.94 8 THR B N 1
ATOM 2239 C CA . THR B 1 8 ? 3.76 -20.109 -11.508 1 98.94 8 THR B CA 1
ATOM 2240 C C . THR B 1 8 ? 3.773 -20.703 -10.102 1 98.94 8 THR B C 1
ATOM 2242 O O . THR B 1 8 ? 4.422 -21.719 -9.852 1 98.94 8 THR B O 1
ATOM 2245 N N . ASP B 1 9 ? 3.256 -19.984 -9.125 1 98.88 9 ASP B N 1
ATOM 2246 C CA . ASP B 1 9 ? 3.23 -20.5 -7.758 1 98.88 9 ASP B CA 1
ATOM 2247 C C . ASP B 1 9 ? 1.804 -20.812 -7.316 1 98.88 9 ASP B C 1
ATOM 2249 O O . ASP B 1 9 ? 0.845 -20.5 -8.031 1 98.88 9 ASP B O 1
ATOM 2253 N N . SER B 1 10 ? 1.686 -21.469 -6.203 1 98.69 10 SER B N 1
ATOM 2254 C CA . SER B 1 10 ? 0.434 -22.094 -5.785 1 98.69 10 SER B CA 1
ATOM 2255 C C . SER B 1 10 ? -0.608 -21.047 -5.406 1 98.69 10 SER B C 1
ATOM 2257 O O . SER B 1 10 ? -1.759 -21.375 -5.121 1 98.69 10 SER B O 1
ATOM 2259 N N . THR B 1 11 ? -0.268 -19.75 -5.496 1 98.56 11 THR B N 1
ATOM 2260 C CA . THR B 1 11 ? -1.258 -18.719 -5.191 1 98.56 11 THR B CA 1
ATOM 2261 C C . THR B 1 11 ? -2.033 -18.328 -6.449 1 98.56 11 THR B C 1
ATOM 2263 O O . THR B 1 11 ? -2.82 -17.391 -6.43 1 98.56 11 THR B O 1
ATOM 2266 N N . VAL B 1 12 ? -1.916 -18.953 -7.551 1 98.62 12 VAL B N 1
ATOM 2267 C CA . VAL B 1 12 ? -2.486 -18.625 -8.852 1 98.62 12 VAL B CA 1
ATOM 2268 C C . VAL B 1 12 ? -4.012 -18.703 -8.781 1 98.62 12 VAL B C 1
ATOM 2270 O O . VAL B 1 12 ? -4.707 -17.953 -9.484 1 98.62 12 VAL B O 1
ATOM 2273 N N . ASP B 1 13 ? -4.555 -19.609 -7.938 1 97.5 13 ASP B N 1
ATOM 2274 C CA . ASP B 1 13 ? -5.961 -19.797 -7.578 1 97.5 13 ASP B CA 1
ATOM 2275 C C . ASP B 1 13 ? -6.836 -19.891 -8.82 1 97.5 13 ASP B C 1
ATOM 2277 O O . ASP B 1 13 ? -7.863 -19.219 -8.922 1 97.5 13 ASP B O 1
ATOM 2281 N N . LEU B 1 14 ? -6.465 -20.672 -9.75 1 98.44 14 LEU B N 1
ATOM 2282 C CA . LEU B 1 14 ? -7.246 -21.188 -10.875 1 98.44 14 LEU B CA 1
ATOM 2283 C C . LEU B 1 14 ? -7.543 -22.672 -10.695 1 98.44 14 LEU B C 1
ATOM 2285 O O . LEU B 1 14 ? -6.832 -23.359 -9.977 1 98.44 14 LEU B O 1
ATOM 2289 N N . PRO B 1 15 ? -8.617 -23.125 -11.328 1 97.75 15 PRO B N 1
ATOM 2290 C CA . PRO B 1 15 ? -8.891 -24.562 -11.234 1 97.75 15 PRO B CA 1
ATOM 2291 C C . PRO B 1 15 ? -7.73 -25.422 -11.727 1 97.75 15 PRO B C 1
ATOM 2293 O O . PRO B 1 15 ? -7.145 -25.125 -12.773 1 97.75 15 PRO B O 1
ATOM 2296 N N . LYS B 1 16 ? -7.469 -26.5 -10.969 1 97.12 16 LYS B N 1
ATOM 2297 C CA . LYS B 1 16 ? -6.34 -27.375 -11.281 1 97.12 16 LYS B CA 1
ATOM 2298 C C . LYS B 1 16 ? -6.477 -27.969 -12.68 1 97.12 16 LYS B C 1
ATOM 2300 O O . LYS B 1 16 ? -5.48 -28.125 -13.398 1 97.12 16 LYS B O 1
ATOM 2305 N N . GLU B 1 17 ? -7.672 -28.266 -13.047 1 97.81 17 GLU B N 1
ATOM 2306 C CA . GLU B 1 17 ? -7.918 -28.859 -14.352 1 97.81 17 GLU B CA 1
ATOM 2307 C C . GLU B 1 17 ? -7.539 -27.891 -15.477 1 97.81 17 GLU B C 1
ATOM 2309 O O . GLU B 1 17 ? -6.941 -28.297 -16.469 1 97.81 17 GLU B O 1
ATOM 2314 N N . LEU B 1 18 ? -7.883 -26.656 -15.266 1 98.5 18 LEU B N 1
ATOM 2315 C CA . LEU B 1 18 ? -7.551 -25.641 -16.25 1 98.5 18 LEU B CA 1
ATOM 2316 C C . LEU B 1 18 ? -6.043 -25.484 -16.391 1 98.5 18 LEU B C 1
ATOM 2318 O O . LEU B 1 18 ? -5.52 -25.422 -17.516 1 98.5 18 LEU B O 1
ATOM 2322 N N . LEU B 1 19 ? -5.344 -25.484 -15.32 1 98.75 19 LEU B N 1
ATOM 2323 C CA . LEU B 1 19 ? -3.893 -25.359 -15.32 1 98.75 19 LEU B CA 1
ATOM 2324 C C . LEU B 1 19 ? -3.244 -26.562 -16 1 98.75 19 LEU B C 1
ATOM 2326 O O . LEU B 1 19 ? -2.275 -26.406 -16.75 1 98.75 19 LEU B O 1
ATOM 2330 N N . ARG B 1 20 ? -3.791 -27.703 -15.766 1 98.25 20 ARG B N 1
ATOM 2331 C CA . ARG B 1 20 ? -3.293 -28.922 -16.406 1 98.25 20 ARG B CA 1
ATOM 2332 C C . ARG B 1 20 ? -3.506 -28.859 -17.922 1 98.25 20 ARG B C 1
ATOM 2334 O O . ARG B 1 20 ? -2.598 -29.172 -18.688 1 98.25 20 ARG B O 1
ATOM 2341 N N . GLU B 1 21 ? -4.672 -28.453 -18.266 1 98.38 21 GLU B N 1
ATOM 2342 C CA . GLU B 1 21 ? -5.004 -28.359 -19.688 1 98.38 21 GLU B CA 1
ATOM 2343 C C . GLU B 1 21 ? -4.074 -27.375 -20.406 1 98.38 21 GLU B C 1
ATOM 2345 O O . GLU B 1 21 ? -3.727 -27.594 -21.562 1 98.38 21 GLU B O 1
ATOM 2350 N N . LEU B 1 22 ? -3.662 -26.406 -19.719 1 98.69 22 LEU B N 1
ATOM 2351 C CA . LEU B 1 22 ? -2.82 -25.375 -20.297 1 98.69 22 LEU B CA 1
ATOM 2352 C C . LEU B 1 22 ? -1.343 -25.719 -20.125 1 98.69 22 LEU B C 1
ATOM 2354 O O . LEU B 1 22 ? -0.472 -24.938 -20.531 1 98.69 22 LEU B O 1
ATOM 2358 N N . ASP B 1 23 ? -1.051 -26.859 -19.469 1 98.5 23 ASP B N 1
ATOM 2359 C CA . ASP B 1 23 ? 0.31 -27.312 -19.219 1 98.5 23 ASP B CA 1
ATOM 2360 C C . ASP B 1 23 ? 1.115 -26.281 -18.453 1 98.5 23 ASP B C 1
ATOM 2362 O O . ASP B 1 23 ? 2.217 -25.906 -18.859 1 98.5 23 ASP B O 1
ATOM 2366 N N . ILE B 1 24 ? 0.536 -25.828 -17.438 1 98.88 24 ILE B N 1
ATOM 2367 C CA . ILE B 1 24 ? 1.171 -24.891 -16.516 1 98.88 24 ILE B CA 1
ATOM 2368 C C . ILE B 1 24 ? 1.766 -25.641 -15.328 1 98.88 24 ILE B C 1
ATOM 2370 O O . ILE B 1 24 ? 1.099 -26.484 -14.727 1 98.88 24 ILE B O 1
ATOM 2374 N N . GLU B 1 25 ? 3.025 -25.359 -15.023 1 98.81 25 GLU B N 1
ATOM 2375 C CA . GLU B 1 25 ? 3.67 -25.891 -13.828 1 98.81 25 GLU B CA 1
ATOM 2376 C C . GLU B 1 25 ? 3.42 -25 -12.617 1 98.81 25 GLU B C 1
ATOM 2378 O O . GLU B 1 25 ? 3.678 -23.797 -12.664 1 98.81 25 GLU B O 1
ATOM 2383 N N . VAL B 1 26 ? 2.877 -25.594 -11.562 1 98.88 26 VAL B N 1
ATOM 2384 C CA . VAL B 1 26 ? 2.58 -24.828 -10.359 1 98.88 26 VAL B CA 1
ATOM 2385 C C . VAL B 1 26 ? 3.514 -25.25 -9.227 1 98.88 26 VAL B C 1
ATOM 2387 O O . VAL B 1 26 ? 3.557 -26.422 -8.859 1 98.88 26 VAL B O 1
ATOM 2390 N N . MET B 1 27 ? 4.246 -24.344 -8.719 1 98.88 27 MET B N 1
ATOM 2391 C CA . MET B 1 27 ? 5.133 -24.625 -7.59 1 98.88 27 MET B CA 1
ATOM 2392 C C . MET B 1 27 ? 4.469 -24.25 -6.27 1 98.88 27 MET B C 1
ATOM 2394 O O . MET B 1 27 ? 4.008 -23.109 -6.105 1 98.88 27 MET B O 1
ATOM 2398 N N . PRO B 1 28 ? 4.426 -25.094 -5.324 1 98.81 28 PRO B N 1
ATOM 2399 C CA . PRO B 1 28 ? 3.748 -24.812 -4.055 1 98.81 28 PRO B CA 1
ATOM 2400 C C . PRO B 1 28 ? 4.598 -23.969 -3.105 1 98.81 28 PRO B C 1
ATOM 2402 O O . PRO B 1 28 ? 5.801 -24.203 -2.979 1 98.81 28 PRO B O 1
ATOM 2405 N N . VAL B 1 29 ? 3.986 -23.031 -2.482 1 98.69 29 VAL B N 1
ATOM 2406 C CA . VAL B 1 29 ? 4.598 -22.406 -1.313 1 98.69 29 VAL B CA 1
ATOM 2407 C C . VAL B 1 29 ? 4.449 -23.312 -0.1 1 98.69 29 VAL B C 1
ATOM 2409 O O . VAL B 1 29 ? 3.791 -24.359 -0.176 1 98.69 29 VAL B O 1
ATOM 2412 N N . LEU B 1 30 ? 5.062 -22.938 0.948 1 98.38 30 LEU B N 1
ATOM 2413 C CA . LEU B 1 30 ? 5.016 -23.766 2.146 1 98.38 30 LEU B CA 1
ATOM 2414 C C . LEU B 1 30 ? 3.994 -23.219 3.143 1 98.38 30 LEU B C 1
ATOM 2416 O O . LEU B 1 30 ? 3.887 -22 3.328 1 98.38 30 LEU B O 1
ATOM 2420 N N . ILE B 1 31 ? 3.266 -24.156 3.697 1 98.38 31 ILE B N 1
ATOM 2421 C CA . ILE B 1 31 ? 2.352 -23.891 4.801 1 98.38 31 ILE B CA 1
ATOM 2422 C C . ILE B 1 31 ? 2.93 -24.438 6.098 1 98.38 31 ILE B C 1
ATOM 2424 O O . ILE B 1 31 ? 3.203 -25.641 6.199 1 98.38 31 ILE B O 1
ATOM 2428 N N . ASN B 1 32 ? 3.086 -23.578 7.051 1 97.06 32 ASN B N 1
ATOM 2429 C CA . ASN B 1 32 ? 3.641 -24.016 8.328 1 97.06 32 ASN B CA 1
ATOM 2430 C C . ASN B 1 32 ? 2.566 -24.094 9.406 1 97.06 32 ASN B C 1
ATOM 2432 O O . ASN B 1 32 ? 1.772 -23.172 9.57 1 97.06 32 ASN B O 1
ATOM 2436 N N . PHE B 1 33 ? 2.516 -25.188 10 1 93.19 33 PHE B N 1
ATOM 2437 C CA . PHE B 1 33 ? 1.685 -25.422 11.172 1 93.19 33 PHE B CA 1
ATOM 2438 C C . PHE B 1 33 ? 2.521 -25.938 12.336 1 93.19 33 PHE B C 1
ATOM 2440 O O . PHE B 1 33 ? 2.771 -27.141 12.445 1 93.19 33 PHE B O 1
ATOM 2447 N N . GLY B 1 34 ? 2.83 -25.062 13.281 1 89.56 34 GLY B N 1
ATOM 2448 C CA . GLY B 1 34 ? 3.758 -25.453 14.328 1 89.56 34 GLY B CA 1
ATOM 2449 C C . GLY B 1 34 ? 5.102 -25.906 13.797 1 89.56 34 GLY B C 1
ATOM 2450 O O . GLY B 1 34 ? 5.777 -25.172 13.078 1 89.56 34 GLY B O 1
ATOM 2451 N N . GLU B 1 35 ? 5.402 -27.141 14.047 1 92.69 35 GLU B N 1
ATOM 2452 C CA . GLU B 1 35 ? 6.695 -27.688 13.633 1 92.69 35 GLU B CA 1
ATOM 2453 C C . GLU B 1 35 ? 6.598 -28.391 12.289 1 92.69 35 GLU B C 1
ATOM 2455 O O . GLU B 1 35 ? 7.605 -28.844 11.742 1 92.69 35 GLU B O 1
ATOM 2460 N N . GLU B 1 36 ? 5.41 -28.422 11.789 1 95.06 36 GLU B N 1
ATOM 2461 C CA . GLU B 1 36 ? 5.195 -29.125 10.531 1 95.06 36 GLU B CA 1
ATOM 2462 C C . GLU B 1 36 ? 5.094 -28.141 9.359 1 95.06 36 GLU B C 1
ATOM 2464 O O . GLU B 1 36 ? 4.637 -27.016 9.531 1 95.06 36 GLU B O 1
ATOM 2469 N N . SER B 1 37 ? 5.551 -28.578 8.242 1 97.69 37 SER B N 1
ATOM 2470 C CA . SER B 1 37 ? 5.441 -27.828 6.996 1 97.69 37 SER B CA 1
ATOM 2471 C C . SER B 1 37 ? 4.812 -28.656 5.891 1 97.69 37 SER B C 1
ATOM 2473 O O . SER B 1 37 ? 5.113 -29.844 5.766 1 97.69 37 SER B O 1
ATOM 2475 N N . TYR B 1 38 ? 3.955 -28.016 5.141 1 98.06 38 TYR B N 1
ATOM 2476 C CA . TYR B 1 38 ? 3.225 -28.703 4.078 1 98.06 38 TYR B CA 1
ATOM 2477 C C . TYR B 1 38 ? 3.359 -27.953 2.758 1 98.06 38 TYR B C 1
ATOM 2479 O O . TYR B 1 38 ? 3.344 -26.719 2.732 1 98.06 38 TYR B O 1
ATOM 2487 N N . LEU B 1 39 ? 3.457 -28.719 1.701 1 98.19 39 LEU B N 1
ATOM 2488 C CA . LEU B 1 39 ? 3.375 -28.125 0.373 1 98.19 39 LEU B CA 1
ATOM 2489 C C . LEU B 1 39 ? 1.938 -27.734 0.038 1 98.19 39 LEU B C 1
ATOM 2491 O O . LEU B 1 39 ? 1.045 -28.594 0.046 1 98.19 39 LEU B O 1
ATOM 2495 N N . ASP B 1 40 ? 1.773 -26.484 -0.305 1 98.5 40 ASP B N 1
ATOM 2496 C CA . ASP B 1 40 ? 0.461 -25.891 -0.548 1 98.5 40 ASP B CA 1
ATOM 2497 C C . ASP B 1 40 ? -0.237 -26.562 -1.726 1 98.5 40 ASP B C 1
ATOM 2499 O O . ASP B 1 40 ? 0.277 -26.562 -2.848 1 98.5 40 ASP B O 1
ATOM 2503 N N . GLY B 1 41 ? -1.436 -27.078 -1.487 1 96.75 41 GLY B N 1
ATOM 2504 C CA . GLY B 1 41 ? -2.234 -27.672 -2.543 1 96.75 41 GLY B CA 1
ATOM 2505 C C . GLY B 1 41 ? -1.803 -29.094 -2.885 1 96.75 41 GLY B C 1
ATOM 2506 O O . GLY B 1 41 ? -2.441 -29.75 -3.699 1 96.75 41 GLY B O 1
ATOM 2507 N N . ILE B 1 42 ? -0.76 -29.609 -2.289 1 97.19 42 ILE B N 1
ATOM 2508 C CA . ILE B 1 42 ? -0.237 -30.953 -2.537 1 97.19 42 ILE B CA 1
ATOM 2509 C C . ILE B 1 42 ? -0.338 -31.781 -1.263 1 97.19 42 ILE B C 1
ATOM 2511 O O . ILE B 1 42 ? -0.99 -32.844 -1.25 1 97.19 42 ILE B O 1
ATOM 2515 N N . GLU B 1 43 ? 0.172 -31.219 -0.169 1 97.75 43 GLU B N 1
ATOM 2516 C CA . GLU B 1 43 ? 0.211 -31.953 1.084 1 97.75 43 GLU B CA 1
ATOM 2517 C C . GLU B 1 43 ? -0.858 -31.469 2.055 1 97.75 43 GLU B C 1
ATOM 2519 O O . GLU B 1 43 ? -1.126 -32.094 3.072 1 97.75 43 GLU B O 1
ATOM 2524 N N . ILE B 1 44 ? -1.445 -30.359 1.734 1 96.69 44 ILE B N 1
ATOM 2525 C CA . ILE B 1 44 ? -2.529 -29.812 2.541 1 96.69 44 ILE B CA 1
ATOM 2526 C C . ILE B 1 44 ? -3.498 -29.047 1.646 1 96.69 44 ILE B C 1
ATOM 2528 O O . ILE B 1 44 ? -3.076 -28.328 0.729 1 96.69 44 ILE B O 1
ATOM 2532 N N . THR B 1 45 ? -4.75 -29.203 1.911 1 94.06 45 THR B N 1
ATOM 2533 C CA . THR B 1 45 ? -5.805 -28.484 1.21 1 94.06 45 THR B CA 1
ATOM 2534 C C . THR B 1 45 ? -6.445 -27.438 2.121 1 94.06 45 THR B C 1
ATOM 2536 O O . THR B 1 45 ? -6.27 -27.484 3.34 1 94.06 45 THR B O 1
ATOM 2539 N N . PRO B 1 46 ? -7.168 -26.5 1.525 1 91.81 46 PRO B N 1
ATOM 2540 C CA . PRO B 1 46 ? -7.816 -25.484 2.363 1 91.81 46 PRO B CA 1
ATOM 2541 C C . PRO B 1 46 ? -8.773 -26.094 3.391 1 91.81 46 PRO B C 1
ATOM 2543 O O . PRO B 1 46 ? -8.82 -25.625 4.535 1 91.81 46 PRO B O 1
ATOM 2546 N N . ASN B 1 47 ? -9.562 -27.047 2.969 1 90 47 ASN B N 1
ATOM 2547 C CA . ASN B 1 47 ? -10.453 -27.703 3.912 1 90 47 ASN B CA 1
ATOM 2548 C C . ASN B 1 47 ? -9.68 -28.312 5.082 1 90 47 ASN B C 1
ATOM 2550 O O . ASN B 1 47 ? -10.078 -28.156 6.238 1 90 47 ASN B O 1
ATOM 2554 N N . GLU B 1 48 ? -8.594 -28.953 4.777 1 93.44 48 GLU B N 1
ATOM 2555 C CA . GLU B 1 48 ? -7.738 -29.516 5.816 1 93.44 48 GLU B CA 1
ATOM 2556 C C . GLU B 1 48 ? -7.129 -28.422 6.691 1 93.44 48 GLU B C 1
ATOM 2558 O O . GLU B 1 48 ? -7.008 -28.594 7.906 1 93.44 48 GLU B O 1
ATOM 2563 N N . LEU B 1 49 ? -6.766 -27.406 6.039 1 93.5 49 LEU B N 1
ATOM 2564 C CA . LEU B 1 49 ? -6.195 -26.266 6.742 1 93.5 49 LEU B CA 1
ATOM 2565 C C . LEU B 1 49 ? -7.18 -25.719 7.773 1 93.5 49 LEU B C 1
ATOM 2567 O O . LEU B 1 49 ? -6.824 -25.547 8.945 1 93.5 49 LEU B O 1
ATOM 2571 N N . PHE B 1 50 ? -8.352 -25.484 7.371 1 87.94 50 PHE B N 1
ATOM 2572 C CA . PHE B 1 50 ? -9.352 -24.906 8.258 1 87.94 50 PHE B CA 1
ATOM 2573 C C . PHE B 1 50 ? -9.719 -25.875 9.375 1 87.94 50 PHE B C 1
ATOM 2575 O O . PHE B 1 50 ? -9.961 -25.453 10.508 1 87.94 50 PHE B O 1
ATOM 2582 N N . ASP B 1 51 ? -9.828 -27.125 9.047 1 91.25 51 ASP B N 1
ATOM 2583 C CA . ASP B 1 51 ? -10.062 -28.156 10.047 1 91.25 51 ASP B CA 1
ATOM 2584 C C . ASP B 1 51 ? -8.977 -28.156 11.117 1 91.25 51 ASP B C 1
ATOM 2586 O O . ASP B 1 51 ? -9.273 -28.219 12.312 1 91.25 51 ASP B O 1
ATOM 2590 N N . LYS B 1 52 ? -7.746 -28.062 10.648 1 91.62 52 LYS B N 1
ATOM 2591 C CA . LYS B 1 52 ? -6.613 -28.016 11.57 1 91.62 52 LYS B CA 1
ATOM 2592 C C . LYS B 1 52 ? -6.66 -26.766 12.438 1 91.62 52 LYS B C 1
ATOM 2594 O O . LYS B 1 52 ? -6.355 -26.812 13.633 1 91.62 52 LYS B O 1
ATOM 2599 N N . MET B 1 53 ? -6.996 -25.703 11.852 1 89.62 53 MET B N 1
ATOM 2600 C CA . MET B 1 53 ? -7.074 -24.438 12.578 1 89.62 53 MET B CA 1
ATOM 2601 C C . MET B 1 53 ? -8.133 -24.5 13.672 1 89.62 53 MET B C 1
ATOM 2603 O O . MET B 1 53 ? -7.988 -23.875 14.719 1 89.62 53 MET B O 1
ATOM 2607 N N . GLU B 1 54 ? -9.203 -25.188 13.461 1 87.12 54 GLU B N 1
ATOM 2608 C CA . GLU B 1 54 ? -10.281 -25.344 14.43 1 87.12 54 GLU B CA 1
ATOM 2609 C C . GLU B 1 54 ? -9.867 -26.25 15.578 1 87.12 54 GLU B C 1
ATOM 2611 O O . GLU B 1 54 ? -10.328 -26.078 16.703 1 87.12 54 GLU B O 1
ATOM 2616 N N . LYS B 1 55 ? -9.039 -27.109 15.336 1 90.25 55 LYS B N 1
ATOM 2617 C CA . LYS B 1 55 ? -8.688 -28.156 16.297 1 90.25 55 LYS B CA 1
ATOM 2618 C C . LYS B 1 55 ? -7.48 -27.75 17.141 1 90.25 55 LYS B C 1
ATOM 2620 O O . LYS B 1 55 ? -7.148 -28.406 18.125 1 90.25 55 LYS B O 1
ATOM 2625 N N . THR B 1 56 ? -6.828 -26.734 16.672 1 87.5 56 THR B N 1
ATOM 2626 C CA . THR B 1 56 ? -5.633 -26.312 17.391 1 87.5 56 THR B CA 1
ATOM 2627 C C . THR B 1 56 ? -5.652 -24.797 17.609 1 87.5 56 THR B C 1
ATOM 2629 O O . THR B 1 56 ? -6.418 -24.078 16.969 1 87.5 56 THR B O 1
ATOM 2632 N N . ASP B 1 57 ? -4.781 -24.375 18.516 1 88.25 57 ASP B N 1
ATOM 2633 C CA . ASP B 1 57 ? -4.652 -22.953 18.781 1 88.25 57 ASP B CA 1
ATOM 2634 C C . ASP B 1 57 ? -3.461 -22.359 18.016 1 88.25 57 ASP B C 1
ATOM 2636 O O . ASP B 1 57 ? -3.1 -21.203 18.219 1 88.25 57 ASP B O 1
ATOM 2640 N N . VAL B 1 58 ? -2.947 -23.188 17.188 1 89.62 58 VAL B N 1
ATOM 2641 C CA . VAL B 1 58 ? -1.779 -22.75 16.438 1 89.62 58 VAL B CA 1
ATOM 2642 C C . VAL B 1 58 ? -2.225 -22.062 15.148 1 89.62 58 VAL B C 1
ATOM 2644 O O . VAL B 1 58 ? -2.977 -22.641 14.359 1 89.62 58 VAL B O 1
ATOM 2647 N N . PHE B 1 59 ? -1.809 -20.844 14.938 1 92 59 PHE B N 1
ATOM 2648 C CA . PHE B 1 59 ? -2.098 -20.141 13.695 1 92 59 PHE B CA 1
ATOM 2649 C C . PHE B 1 59 ? -1.068 -20.484 12.625 1 92 59 PHE B C 1
ATOM 2651 O O . PHE B 1 59 ? 0.137 -20.406 12.867 1 92 59 PHE B O 1
ATOM 2658 N N . PRO B 1 60 ? -1.516 -20.859 11.531 1 95.69 60 PRO B N 1
ATOM 2659 C CA . PRO B 1 60 ? -0.571 -21.219 10.469 1 95.69 60 PRO B CA 1
ATOM 2660 C C . PRO B 1 60 ? 0.14 -20 9.883 1 95.69 60 PRO B C 1
ATOM 2662 O O . PRO B 1 60 ? -0.373 -18.891 9.969 1 95.69 60 PRO B O 1
ATOM 2665 N N . THR B 1 61 ? 1.341 -20.266 9.375 1 96.19 61 THR B N 1
ATOM 2666 C CA . THR B 1 61 ? 2.098 -19.266 8.625 1 96.19 61 THR B CA 1
ATOM 2667 C C . THR B 1 61 ? 2.504 -19.797 7.262 1 96.19 61 THR B C 1
ATOM 2669 O O . THR B 1 61 ? 2.324 -20.984 6.977 1 96.19 61 THR B O 1
ATOM 2672 N N . THR B 1 62 ? 2.941 -18.953 6.434 1 97.44 62 THR B N 1
ATOM 2673 C CA . THR B 1 62 ? 3.391 -19.344 5.102 1 97.44 62 THR B CA 1
ATOM 2674 C C . THR B 1 62 ? 4.875 -19.031 4.922 1 97.44 62 THR B C 1
ATOM 2676 O O . THR B 1 62 ? 5.438 -18.219 5.652 1 97.44 62 THR B O 1
ATOM 2679 N N . ALA B 1 63 ? 5.484 -19.734 3.979 1 97.06 63 ALA B N 1
ATOM 2680 C CA . ALA B 1 63 ? 6.875 -19.469 3.607 1 97.06 63 ALA B CA 1
ATOM 2681 C C . ALA B 1 63 ? 7.055 -19.516 2.094 1 97.06 63 ALA B C 1
ATOM 2683 O O . ALA B 1 63 ? 6.371 -20.281 1.4 1 97.06 63 ALA B O 1
ATOM 2684 N N . GLN B 1 64 ? 7.949 -18.688 1.64 1 97.56 64 GLN B N 1
ATOM 2685 C CA . GLN B 1 64 ? 8.18 -18.547 0.206 1 97.56 64 GLN B CA 1
ATOM 2686 C C . GLN B 1 64 ? 8.828 -19.797 -0.367 1 97.56 64 GLN B C 1
ATOM 2688 O O . GLN B 1 64 ? 9.359 -20.625 0.378 1 97.56 64 GLN B O 1
ATOM 2693 N N . ILE B 1 65 ? 8.766 -19.938 -1.683 1 98.5 65 ILE B N 1
ATOM 2694 C CA . ILE B 1 65 ? 9.531 -20.953 -2.387 1 98.5 65 ILE B CA 1
ATOM 2695 C C . ILE B 1 65 ? 11.016 -20.594 -2.373 1 98.5 65 ILE B C 1
ATOM 2697 O O . ILE B 1 65 ? 11.391 -19.484 -2.732 1 98.5 65 ILE B O 1
ATOM 2701 N N . ILE B 1 66 ? 11.812 -21.484 -1.956 1 97.62 66 ILE B N 1
ATOM 2702 C CA . ILE B 1 66 ? 13.227 -21.188 -1.819 1 97.62 66 ILE B CA 1
ATOM 2703 C C . ILE B 1 66 ? 13.906 -21.266 -3.184 1 97.62 66 ILE B C 1
ATOM 2705 O O . ILE B 1 66 ? 13.43 -21.969 -4.078 1 97.62 66 ILE B O 1
ATOM 2709 N N . PRO B 1 67 ? 15.055 -20.641 -3.41 1 98.44 67 PRO B N 1
ATOM 2710 C CA . PRO B 1 67 ? 15.734 -20.578 -4.703 1 98.44 67 PRO B CA 1
ATOM 2711 C C . PRO B 1 67 ? 16.094 -21.953 -5.254 1 98.44 67 PRO B C 1
ATOM 2713 O O . PRO B 1 67 ? 15.961 -22.203 -6.457 1 98.44 67 PRO B O 1
ATOM 2716 N N . SER B 1 68 ? 16.469 -22.844 -4.352 1 98.56 68 SER B N 1
ATOM 2717 C CA . SER B 1 68 ? 16.906 -24.156 -4.816 1 98.56 68 SER B CA 1
ATOM 2718 C C . SER B 1 68 ? 15.773 -24.922 -5.484 1 98.56 68 SER B C 1
ATOM 2720 O O . SER B 1 68 ? 15.992 -25.656 -6.441 1 98.56 68 SER B O 1
ATOM 2722 N N . ARG B 1 69 ? 14.555 -24.734 -5.008 1 98.69 69 ARG B N 1
ATOM 2723 C CA . ARG B 1 69 ? 13.406 -25.391 -5.629 1 98.69 69 ARG B CA 1
ATOM 2724 C C . ARG B 1 69 ? 13.141 -24.828 -7.023 1 98.69 69 ARG B C 1
ATOM 2726 O O . ARG B 1 69 ? 12.812 -25.562 -7.949 1 98.69 69 ARG B O 1
ATOM 2733 N N . PHE B 1 70 ? 13.328 -23.531 -7.207 1 98.81 70 PHE B N 1
ATOM 2734 C CA . PHE B 1 70 ? 13.211 -22.922 -8.523 1 98.81 70 PHE B CA 1
ATOM 2735 C C . PHE B 1 70 ? 14.32 -23.406 -9.445 1 98.81 70 PHE B C 1
ATOM 2737 O O . PHE B 1 70 ? 14.07 -23.734 -10.609 1 98.81 70 PHE B O 1
ATOM 2744 N N . GLU B 1 71 ? 15.5 -23.406 -8.883 1 98.75 71 GLU B N 1
ATOM 2745 C CA . GLU B 1 71 ? 16.641 -23.859 -9.672 1 98.75 71 GLU B CA 1
ATOM 2746 C C . GLU B 1 71 ? 16.406 -25.25 -10.242 1 98.75 71 GLU B C 1
ATOM 2748 O O . GLU B 1 71 ? 16.656 -25.484 -11.43 1 98.75 71 GLU B O 1
ATOM 2753 N N . GLU B 1 72 ? 15.93 -26.109 -9.406 1 98.69 72 GLU B N 1
ATOM 2754 C CA . GLU B 1 72 ? 15.688 -27.5 -9.805 1 98.69 72 GLU B CA 1
ATOM 2755 C C . GLU B 1 72 ? 14.648 -27.562 -10.922 1 98.69 72 GLU B C 1
ATOM 2757 O O . 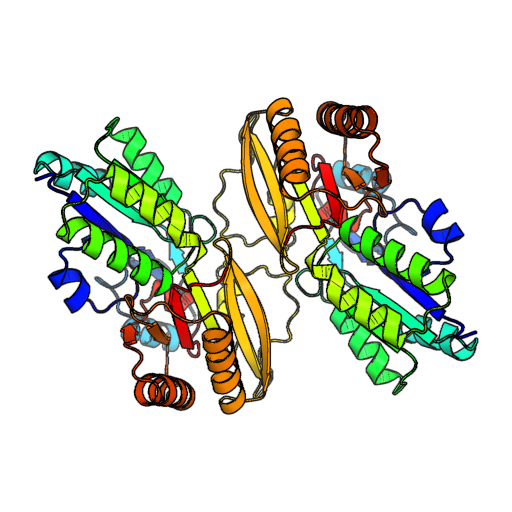GLU B 1 72 ? 14.859 -28.234 -11.93 1 98.69 72 GLU B O 1
ATOM 2762 N N . ILE B 1 73 ? 13.539 -26.859 -10.797 1 98.81 73 ILE B N 1
ATOM 2763 C CA . ILE B 1 73 ? 12.453 -26.938 -11.758 1 98.81 73 ILE B CA 1
ATOM 2764 C C . ILE B 1 73 ? 12.859 -26.25 -13.055 1 98.81 73 ILE B C 1
ATOM 2766 O O . ILE B 1 73 ? 12.523 -26.703 -14.148 1 98.81 73 ILE B O 1
ATOM 2770 N N . TYR B 1 74 ? 13.562 -25.141 -12.961 1 98.81 74 TYR B N 1
ATOM 2771 C CA . TYR B 1 74 ? 14.062 -24.469 -14.156 1 98.81 74 TYR B CA 1
ATOM 2772 C C . TYR B 1 74 ? 14.992 -25.375 -14.945 1 98.81 74 TYR B C 1
ATOM 2774 O O . TYR B 1 74 ? 14.828 -25.547 -16.156 1 98.81 74 TYR B O 1
ATOM 2782 N N . LYS B 1 75 ? 15.953 -25.969 -14.234 1 98.62 75 LYS B N 1
ATOM 2783 C CA . LYS B 1 75 ? 16.922 -26.844 -14.867 1 98.62 75 LYS B CA 1
ATOM 2784 C C . LYS B 1 75 ? 16.25 -28.016 -15.57 1 98.62 75 LYS B C 1
ATOM 2786 O O . LYS B 1 75 ? 16.609 -28.375 -16.688 1 98.62 75 LYS B O 1
ATOM 2791 N N . LYS B 1 76 ? 15.289 -28.609 -14.898 1 98.62 76 LYS B N 1
ATOM 2792 C CA . LYS B 1 76 ? 14.531 -29.719 -15.469 1 98.62 76 LYS B CA 1
ATOM 2793 C C . LYS B 1 76 ? 13.977 -29.359 -16.844 1 98.62 76 LYS B C 1
ATOM 2795 O O . LYS B 1 76 ? 14.219 -30.062 -17.828 1 98.62 76 LYS B O 1
ATOM 2800 N N . TYR B 1 77 ? 13.336 -28.219 -16.953 1 98.69 77 TYR B N 1
ATOM 2801 C CA . TYR B 1 77 ? 12.664 -27.875 -18.203 1 98.69 77 TYR B CA 1
ATOM 2802 C C . TYR B 1 77 ? 13.672 -27.375 -19.234 1 98.69 77 TYR B C 1
ATOM 2804 O O . TYR B 1 77 ? 13.516 -27.625 -20.438 1 98.69 77 TYR B O 1
ATOM 2812 N N . ILE B 1 78 ? 14.719 -26.688 -18.797 1 98.25 78 ILE B N 1
ATOM 2813 C CA . ILE B 1 78 ? 15.773 -26.281 -19.703 1 98.25 78 ILE B CA 1
ATOM 2814 C C . ILE B 1 78 ? 16.406 -27.516 -20.344 1 98.25 78 ILE B C 1
ATOM 2816 O O . ILE B 1 78 ? 16.641 -27.547 -21.562 1 98.25 78 ILE B O 1
ATOM 2820 N N . ASP B 1 79 ? 16.641 -28.516 -19.516 1 97.88 79 ASP B N 1
ATOM 2821 C CA . ASP B 1 79 ? 17.234 -29.75 -20 1 97.88 79 ASP B CA 1
ATOM 2822 C C . ASP B 1 79 ? 16.328 -30.469 -21 1 97.88 79 ASP B C 1
ATOM 2824 O O . ASP B 1 79 ? 16.812 -31.219 -21.859 1 97.88 79 ASP B O 1
ATOM 2828 N N . GLU B 1 80 ? 15.102 -30.219 -20.906 1 98.12 80 GLU B N 1
ATOM 2829 C CA . GLU B 1 80 ? 14.133 -30.812 -21.828 1 98.12 80 GLU B CA 1
ATOM 2830 C C . GLU B 1 80 ? 13.953 -29.953 -23.062 1 98.12 80 GLU B C 1
ATOM 2832 O O . GLU B 1 80 ? 13.125 -30.266 -23.938 1 98.12 80 GLU B O 1
ATOM 2837 N N . GLY B 1 81 ? 14.625 -28.812 -23.188 1 97.56 81 GLY B N 1
ATOM 2838 C CA . GLY B 1 81 ? 14.648 -28 -24.391 1 97.56 81 GLY B CA 1
ATOM 2839 C C . GLY B 1 81 ? 13.695 -26.828 -24.328 1 97.56 81 GLY B C 1
ATOM 2840 O O . GLY B 1 81 ? 13.461 -26.156 -25.344 1 97.56 81 GLY B O 1
ATOM 2841 N N . TYR B 1 82 ? 13.18 -26.562 -23.188 1 98.5 82 TYR B N 1
ATOM 2842 C CA . TYR B 1 82 ? 12.227 -25.453 -23.047 1 98.5 82 TYR B CA 1
ATOM 2843 C C . TYR B 1 82 ? 12.945 -24.156 -22.719 1 98.5 82 TYR B C 1
ATOM 2845 O O . TYR B 1 82 ? 13.992 -24.172 -22.062 1 98.5 82 TYR B O 1
ATOM 2853 N N . LYS B 1 83 ? 12.398 -23.062 -23.141 1 98.62 83 LYS B N 1
ATOM 2854 C CA . LYS B 1 83 ? 12.539 -21.797 -22.422 1 98.62 83 LYS B CA 1
ATOM 2855 C C . LYS B 1 83 ? 11.484 -21.656 -21.328 1 98.62 83 LYS B C 1
ATOM 2857 O O . LYS B 1 83 ? 10.328 -22.062 -21.516 1 98.62 83 LYS B O 1
ATOM 2862 N N . VAL B 1 84 ? 11.898 -21.062 -20.266 1 98.88 84 VAL B N 1
ATOM 2863 C CA . VAL B 1 84 ? 11.023 -21.031 -19.094 1 98.88 84 VAL B CA 1
ATOM 2864 C C . VAL B 1 84 ? 10.508 -19.609 -18.875 1 98.88 84 VAL B C 1
ATOM 2866 O O . VAL B 1 84 ? 11.281 -18.656 -18.891 1 98.88 84 VAL B O 1
ATOM 2869 N N . LEU B 1 85 ? 9.203 -19.484 -18.766 1 98.94 85 LEU B N 1
ATOM 2870 C CA . LEU B 1 85 ? 8.547 -18.25 -18.312 1 98.94 85 LEU B CA 1
ATOM 2871 C C . LEU B 1 85 ? 7.934 -18.453 -16.938 1 98.94 85 LEU B C 1
ATOM 2873 O O . LEU B 1 85 ? 6.934 -19.156 -16.781 1 98.94 85 LEU B O 1
ATOM 2877 N N . SER B 1 86 ? 8.57 -17.828 -15.977 1 98.94 86 SER B N 1
ATOM 2878 C CA . SER B 1 86 ? 8.102 -17.906 -14.602 1 98.94 86 SER B CA 1
ATOM 2879 C C . SER B 1 86 ? 7.316 -16.656 -14.203 1 98.94 86 SER B C 1
ATOM 2881 O O . SER B 1 86 ? 7.871 -15.562 -14.156 1 98.94 86 SER B O 1
ATOM 2883 N N . ILE B 1 87 ? 5.984 -16.781 -13.992 1 98.94 87 ILE B N 1
ATOM 2884 C CA . ILE B 1 87 ? 5.121 -15.703 -13.531 1 98.94 87 ILE B CA 1
ATOM 2885 C C . ILE B 1 87 ? 4.789 -15.898 -12.055 1 98.94 87 ILE B C 1
ATOM 2887 O O . ILE B 1 87 ? 4.098 -16.844 -11.688 1 98.94 87 ILE B O 1
ATOM 2891 N N . ILE B 1 88 ? 5.285 -14.945 -11.234 1 98.81 88 ILE B N 1
ATOM 2892 C CA . ILE B 1 88 ? 5.34 -15.18 -9.797 1 98.81 88 ILE B CA 1
ATOM 2893 C C . ILE B 1 88 ? 4.508 -14.133 -9.062 1 98.81 88 ILE B C 1
ATOM 2895 O O . ILE B 1 88 ? 4.395 -12.992 -9.523 1 98.81 88 ILE B O 1
ATOM 2899 N N . MET B 1 89 ? 3.928 -14.531 -7.918 1 98.38 89 MET B N 1
ATOM 2900 C CA . MET B 1 89 ? 3.176 -13.586 -7.098 1 98.38 89 MET B CA 1
ATOM 2901 C C . MET B 1 89 ? 3.984 -12.312 -6.848 1 98.38 89 MET B C 1
ATOM 2903 O O . MET B 1 89 ? 5.207 -12.312 -7.02 1 98.38 89 MET B O 1
ATOM 2907 N N . SER B 1 90 ? 3.314 -11.383 -6.391 1 96.56 90 SER B N 1
ATOM 2908 C CA . SER B 1 90 ? 3.875 -10.047 -6.23 1 96.56 90 SER B CA 1
ATOM 2909 C C . SER B 1 90 ? 5.086 -10.062 -5.309 1 96.56 90 SER B C 1
ATOM 2911 O O . SER B 1 90 ? 5.023 -10.609 -4.203 1 96.56 90 SER B O 1
ATOM 2913 N N . SER B 1 91 ? 6.113 -9.375 -5.738 1 93.44 91 SER B N 1
ATOM 2914 C CA . SER B 1 91 ? 7.289 -9.156 -4.902 1 93.44 91 SER B CA 1
ATOM 2915 C C . SER B 1 91 ? 6.961 -8.266 -3.709 1 93.44 91 SER B C 1
ATOM 2917 O O . SER B 1 91 ? 7.723 -8.211 -2.742 1 93.44 91 SER B O 1
ATOM 2919 N N . GLY B 1 92 ? 5.805 -7.625 -3.777 1 90.81 92 GLY B N 1
ATOM 2920 C CA . GLY B 1 92 ? 5.367 -6.793 -2.67 1 90.81 92 GLY B CA 1
ATOM 2921 C C . GLY B 1 92 ? 4.711 -7.582 -1.551 1 90.81 92 GLY B C 1
ATOM 2922 O O . GLY B 1 92 ? 4.465 -7.047 -0.469 1 90.81 92 GLY B O 1
ATOM 2923 N N . MET B 1 93 ? 4.539 -8.898 -1.776 1 94.69 93 MET B N 1
ATOM 2924 C CA . MET B 1 93 ? 3.77 -9.68 -0.817 1 94.69 93 MET B CA 1
ATOM 2925 C C . MET B 1 93 ? 4.555 -10.906 -0.362 1 94.69 93 MET B C 1
ATOM 2927 O O . MET B 1 93 ? 4.195 -11.539 0.632 1 94.69 93 MET B O 1
ATOM 2931 N N . SER B 1 94 ? 5.574 -11.219 -1.108 1 95.5 94 SER B N 1
ATOM 2932 C CA . SER B 1 94 ? 6.352 -12.414 -0.812 1 95.5 94 SER B CA 1
ATOM 2933 C C . SER B 1 94 ? 7.754 -12.328 -1.406 1 95.5 94 SER B C 1
ATOM 2935 O O . SER B 1 94 ? 7.949 -11.703 -2.451 1 95.5 94 SER B O 1
ATOM 2937 N N . GLY B 1 95 ? 8.641 -13 -0.856 1 94.94 95 GLY B N 1
ATOM 2938 C CA . GLY B 1 95 ? 9.992 -13.109 -1.384 1 94.94 95 GLY B CA 1
ATOM 2939 C C . GLY B 1 95 ? 10.117 -14.117 -2.51 1 94.94 95 GLY B C 1
ATOM 2940 O O . GLY B 1 95 ? 11.203 -14.312 -3.057 1 94.94 95 GLY B O 1
ATOM 2941 N N . THR B 1 96 ? 9.047 -14.703 -2.883 1 97.94 96 THR B N 1
ATOM 2942 C CA . THR B 1 96 ? 9.07 -15.781 -3.863 1 97.94 96 THR B CA 1
ATOM 2943 C C . THR B 1 96 ? 9.656 -15.297 -5.188 1 97.94 96 THR B C 1
ATOM 2945 O O . THR B 1 96 ? 10.422 -16.031 -5.832 1 97.94 96 THR B O 1
ATOM 2948 N N . TYR B 1 97 ? 9.344 -14.086 -5.598 1 97.5 97 TYR B N 1
ATOM 2949 C CA . TYR B 1 97 ? 9.898 -13.523 -6.824 1 97.5 97 TYR B CA 1
ATOM 2950 C C . TYR B 1 97 ? 11.414 -13.438 -6.754 1 97.5 97 TYR B C 1
ATOM 2952 O O . TYR B 1 97 ? 12.109 -13.82 -7.695 1 97.5 97 TYR B O 1
ATOM 2960 N N . GLU B 1 98 ? 11.898 -12.945 -5.66 1 94.12 98 GLU B N 1
ATOM 2961 C CA . GLU B 1 98 ? 13.344 -12.844 -5.477 1 94.12 98 GLU B CA 1
ATOM 2962 C C . GLU B 1 98 ? 14 -14.219 -5.52 1 94.12 98 GLU B C 1
ATOM 2964 O O . GLU B 1 98 ? 15.094 -14.375 -6.066 1 94.12 98 GLU B O 1
ATOM 2969 N N . SER B 1 99 ? 13.352 -15.156 -4.891 1 97.31 99 SER B N 1
ATOM 2970 C CA . SER B 1 99 ? 13.852 -16.531 -4.93 1 97.31 99 SER B CA 1
ATOM 2971 C C . SER B 1 99 ? 13.984 -17.031 -6.367 1 97.31 99 SER B C 1
ATOM 2973 O O . SER B 1 99 ? 14.984 -17.656 -6.719 1 97.31 99 SER B O 1
ATOM 2975 N N . ALA B 1 100 ? 13.008 -16.75 -7.137 1 98.31 100 ALA B N 1
ATOM 2976 C CA . ALA B 1 100 ? 13.023 -17.141 -8.539 1 98.31 100 ALA B CA 1
ATOM 2977 C C . ALA B 1 100 ? 14.172 -16.469 -9.289 1 98.31 100 ALA B C 1
ATOM 2979 O O . ALA B 1 100 ? 14.867 -17.109 -10.078 1 98.31 100 ALA B O 1
ATOM 2980 N N . CYS B 1 101 ? 14.383 -15.227 -9.07 1 96.62 101 CYS B N 1
ATOM 2981 C CA . CYS B 1 101 ? 15.461 -14.477 -9.711 1 96.62 101 CYS B CA 1
ATOM 2982 C C . CYS B 1 101 ? 16.828 -15.047 -9.32 1 96.62 101 CYS B C 1
ATOM 2984 O O . CYS B 1 101 ? 17.703 -15.195 -10.172 1 96.62 101 CYS B O 1
ATOM 2986 N N . LEU B 1 102 ? 16.969 -15.32 -8.07 1 96.31 102 LEU B N 1
ATOM 2987 C CA . LEU B 1 102 ? 18.219 -15.883 -7.594 1 96.31 102 LEU B CA 1
ATOM 2988 C C . LEU B 1 102 ? 18.5 -17.234 -8.266 1 96.31 102 LEU B C 1
ATOM 2990 O O . LEU B 1 102 ? 19.641 -17.516 -8.641 1 96.31 102 LEU B O 1
ATOM 2994 N N . ALA B 1 103 ? 17.5 -18 -8.367 1 98.38 103 ALA B N 1
ATOM 2995 C CA . ALA B 1 103 ? 17.641 -19.281 -9.039 1 98.38 103 ALA B CA 1
ATOM 2996 C C . ALA B 1 103 ? 18.156 -19.109 -10.461 1 98.38 103 ALA B C 1
ATOM 2998 O O . ALA B 1 103 ? 19.016 -19.859 -10.922 1 98.38 103 ALA B O 1
ATOM 2999 N N . LYS B 1 104 ? 17.562 -18.172 -11.172 1 98.19 104 LYS B N 1
ATOM 3000 C CA . LYS B 1 104 ? 18.031 -17.859 -12.523 1 98.19 104 LYS B CA 1
ATOM 3001 C C . LYS B 1 104 ? 19.516 -17.516 -12.523 1 98.19 104 LYS B C 1
ATOM 3003 O O . LYS B 1 104 ? 20.266 -17.984 -13.383 1 98.19 104 LYS B O 1
ATOM 3008 N N . GLN B 1 105 ? 19.906 -16.703 -11.602 1 96.62 105 GLN B N 1
ATOM 3009 C CA . GLN B 1 105 ? 21.312 -16.297 -11.5 1 96.62 105 GLN B CA 1
ATOM 3010 C C . GLN B 1 105 ? 22.203 -17.5 -11.234 1 96.62 105 GLN B C 1
ATOM 3012 O O . GLN B 1 105 ? 23.297 -17.609 -11.812 1 96.62 105 GLN B O 1
ATOM 3017 N N . MET B 1 106 ? 21.75 -18.344 -10.414 1 97.06 106 MET B N 1
ATOM 3018 C CA . MET B 1 106 ? 22.5 -19.547 -10.07 1 97.06 106 MET B CA 1
ATOM 3019 C C . MET B 1 106 ? 22.734 -20.406 -11.305 1 97.06 106 MET B C 1
ATOM 3021 O O . MET B 1 106 ? 23.781 -21.047 -11.438 1 97.06 106 MET B O 1
ATOM 3025 N N . LEU B 1 107 ? 21.812 -20.438 -12.156 1 97.69 107 LEU B N 1
ATOM 3026 C CA . LEU B 1 107 ? 21.875 -21.281 -13.336 1 97.69 107 LEU B CA 1
ATOM 3027 C C . LEU B 1 107 ? 22.656 -20.594 -14.453 1 97.69 107 LEU B C 1
ATOM 3029 O O . LEU B 1 107 ? 23.062 -21.25 -15.422 1 97.69 107 LEU B O 1
ATOM 3033 N N . GLU B 1 108 ? 22.969 -19.312 -14.32 1 95.75 108 GLU B N 1
ATOM 3034 C CA . GLU B 1 108 ? 23.672 -18.531 -15.328 1 95.75 108 GLU B CA 1
ATOM 3035 C C . GLU B 1 108 ? 23.125 -18.797 -16.719 1 95.75 108 GLU B C 1
ATOM 3037 O O . GLU B 1 108 ? 23.875 -19.109 -17.656 1 95.75 108 GLU B O 1
ATOM 3042 N N . THR B 1 109 ? 21.859 -18.719 -16.891 1 94.31 109 THR B N 1
ATOM 3043 C CA . THR B 1 109 ? 21.203 -19.047 -18.156 1 94.31 109 THR B CA 1
ATOM 3044 C C . THR B 1 109 ? 20.406 -17.859 -18.672 1 94.31 109 THR B C 1
ATOM 3046 O O . THR B 1 109 ? 19.969 -17 -17.891 1 94.31 109 THR B O 1
ATOM 3049 N N . ASP B 1 110 ? 20.172 -17.859 -19.938 1 94.81 110 ASP B N 1
ATOM 3050 C CA . ASP B 1 110 ? 19.344 -16.844 -20.578 1 94.81 110 ASP B CA 1
ATOM 3051 C C . ASP B 1 110 ? 17.984 -17.422 -20.984 1 94.81 110 ASP B C 1
ATOM 3053 O O . ASP B 1 110 ? 17.172 -16.734 -21.594 1 94.81 110 ASP B O 1
ATOM 3057 N N . ASP B 1 111 ? 17.734 -18.625 -20.594 1 97.56 111 ASP B N 1
ATOM 3058 C CA . ASP B 1 111 ? 16.531 -19.328 -21.062 1 97.56 111 ASP B CA 1
ATOM 3059 C C . ASP B 1 111 ? 15.414 -19.25 -20.031 1 97.56 111 ASP B C 1
ATOM 3061 O O . ASP B 1 111 ? 14.383 -19.906 -20.172 1 97.56 111 ASP B O 1
ATOM 3065 N N . VAL B 1 112 ? 15.641 -18.469 -18.953 1 98.75 112 VAL B N 1
ATOM 3066 C CA . VAL B 1 112 ? 14.625 -18.266 -17.938 1 98.75 112 VAL B CA 1
ATOM 3067 C C . VAL B 1 112 ? 14.219 -16.797 -17.891 1 98.75 112 VAL B C 1
ATOM 3069 O O . VAL B 1 112 ? 15.07 -15.906 -17.766 1 98.75 112 VAL B O 1
ATOM 3072 N N . TYR B 1 113 ? 12.969 -16.594 -18.078 1 98.81 113 TYR B N 1
ATOM 3073 C CA . TYR B 1 113 ? 12.359 -15.266 -17.953 1 98.81 113 TYR B CA 1
ATOM 3074 C C . TYR B 1 113 ? 11.398 -15.227 -16.766 1 98.81 113 TYR B C 1
ATOM 3076 O O . TYR B 1 113 ? 10.617 -16.156 -16.562 1 98.81 113 TYR B O 1
ATOM 3084 N N . ILE B 1 114 ? 11.531 -14.203 -15.992 1 98.81 114 ILE B N 1
ATOM 3085 C CA . ILE B 1 114 ? 10.719 -14.109 -14.773 1 98.81 114 ILE B CA 1
ATOM 3086 C C . ILE B 1 114 ? 9.914 -12.812 -14.797 1 98.81 114 ILE B C 1
ATOM 3088 O O . ILE B 1 114 ? 10.453 -11.742 -15.078 1 98.81 114 ILE B O 1
ATOM 3092 N N . VAL B 1 115 ? 8.609 -12.906 -14.508 1 98.62 115 VAL B N 1
ATOM 3093 C CA . VAL B 1 115 ? 7.715 -11.758 -14.445 1 98.62 115 VAL B CA 1
ATOM 3094 C C . VAL B 1 115 ? 7.16 -11.617 -13.031 1 98.62 115 VAL B C 1
ATOM 3096 O O . VAL B 1 115 ? 6.574 -12.555 -12.484 1 98.62 115 VAL B O 1
ATOM 3099 N N . ASP B 1 116 ? 7.438 -10.492 -12.414 1 96.69 116 ASP B N 1
ATOM 3100 C CA . ASP B 1 116 ? 6.727 -10.086 -11.203 1 96.69 116 ASP B CA 1
ATOM 3101 C C . ASP B 1 116 ? 5.289 -9.688 -11.523 1 96.69 116 ASP B C 1
ATOM 3103 O O . ASP B 1 116 ? 5.051 -8.648 -12.148 1 96.69 116 ASP B O 1
ATOM 3107 N N . SER B 1 117 ? 4.383 -10.461 -11.008 1 98.06 117 SER B N 1
ATOM 3108 C CA . SER B 1 117 ? 3.002 -10.219 -11.414 1 98.06 117 SER B CA 1
ATOM 3109 C C . SER B 1 117 ? 2.467 -8.93 -10.805 1 98.06 117 SER B C 1
ATOM 3111 O O . SER B 1 117 ? 1.479 -8.367 -11.289 1 98.06 117 SER B O 1
ATOM 3113 N N . GLN B 1 118 ? 3.029 -8.578 -9.672 1 94.62 118 GLN B N 1
ATOM 3114 C CA . GLN B 1 118 ? 2.57 -7.43 -8.898 1 94.62 118 GLN B CA 1
ATOM 3115 C C . GLN B 1 118 ? 1.098 -7.574 -8.523 1 94.62 118 GLN B C 1
ATOM 3117 O O . GLN B 1 118 ? 0.369 -6.582 -8.453 1 94.62 118 GLN B O 1
ATOM 3122 N N . THR B 1 119 ? 0.676 -8.75 -8.43 1 97.31 119 THR B N 1
ATOM 3123 C CA . THR B 1 119 ? -0.649 -9.148 -7.973 1 97.31 119 THR B CA 1
ATOM 3124 C C . THR B 1 119 ? -0.604 -10.539 -7.336 1 97.31 119 THR B C 1
ATOM 3126 O O . THR B 1 119 ? 0.471 -11.031 -6.988 1 97.31 119 THR B O 1
ATOM 3129 N N . ILE B 1 120 ? -1.77 -11.086 -7.066 1 98 120 ILE B N 1
ATOM 3130 C CA . ILE B 1 120 ? -1.829 -12.367 -6.379 1 98 120 ILE B CA 1
ATOM 3131 C C . ILE B 1 120 ? -3.129 -13.086 -6.734 1 98 120 ILE B C 1
ATOM 3133 O O . ILE B 1 120 ? -3.984 -12.523 -7.426 1 98 120 ILE B O 1
ATOM 3137 N N . THR B 1 121 ? -3.189 -14.336 -6.305 1 98.31 121 THR B N 1
ATOM 3138 C CA . THR B 1 121 ? -4.398 -15.133 -6.457 1 98.31 121 THR B CA 1
ATOM 3139 C C . THR B 1 121 ? -4.91 -15.07 -7.895 1 98.31 121 THR B C 1
ATOM 3141 O O . THR B 1 121 ? -4.148 -15.289 -8.836 1 98.31 121 THR B O 1
ATOM 3144 N N . ALA B 1 122 ? -6.211 -14.703 -8.078 1 98.38 122 ALA B N 1
ATOM 3145 C CA . ALA B 1 122 ? -6.832 -14.727 -9.398 1 98.38 122 ALA B CA 1
ATOM 3146 C C . ALA B 1 122 ? -6.191 -13.695 -10.328 1 98.38 122 ALA B C 1
ATOM 3148 O O . ALA B 1 122 ? -6.227 -13.844 -11.547 1 98.38 122 ALA B O 1
ATOM 3149 N N . GLY B 1 123 ? -5.625 -12.617 -9.789 1 98.5 123 GLY B N 1
ATOM 3150 C CA . GLY B 1 123 ? -4.859 -11.695 -10.609 1 98.5 123 GLY B CA 1
ATOM 3151 C C . GLY B 1 123 ? -3.646 -12.344 -11.258 1 98.5 123 GLY B C 1
ATOM 3152 O O . GLY B 1 123 ? -3.385 -12.141 -12.445 1 98.5 123 GLY B O 1
ATOM 3153 N N . LEU B 1 124 ? -2.922 -13.094 -10.422 1 98.81 124 LEU B N 1
ATOM 3154 C CA . LEU B 1 124 ? -1.845 -13.922 -10.953 1 98.81 124 LEU B CA 1
ATOM 3155 C C . LEU B 1 124 ? -2.373 -14.891 -12 1 98.81 124 LEU B C 1
ATOM 3157 O O . LEU B 1 124 ? -1.766 -15.055 -13.062 1 98.81 124 LEU B O 1
ATOM 3161 N N . GLY B 1 125 ? -3.514 -15.461 -11.695 1 98.81 125 GLY B N 1
ATOM 3162 C CA . GLY B 1 125 ? -4.148 -16.375 -12.625 1 98.81 125 GLY B CA 1
ATOM 3163 C C . GLY B 1 125 ? -4.426 -15.766 -13.984 1 98.81 125 GLY B C 1
ATOM 3164 O O . GLY B 1 125 ? -4.203 -16.406 -15.016 1 98.81 125 GLY B O 1
ATOM 3165 N N . LEU B 1 126 ? -4.867 -14.562 -13.977 1 98.81 126 LEU B N 1
ATOM 3166 C CA . LEU B 1 126 ? -5.188 -13.859 -15.219 1 98.81 126 LEU B CA 1
ATOM 3167 C C . LEU B 1 126 ? -3.932 -13.664 -16.062 1 98.81 126 LEU B C 1
ATOM 3169 O O . LEU B 1 126 ? -3.973 -13.805 -17.281 1 98.81 126 LEU B O 1
ATOM 3173 N N . LEU B 1 127 ? -2.83 -13.336 -15.422 1 98.69 127 LEU B N 1
ATOM 3174 C CA . LEU B 1 127 ? -1.582 -13.172 -16.156 1 98.69 127 LEU B CA 1
ATOM 3175 C C . LEU B 1 127 ? -1.111 -14.5 -16.734 1 98.69 127 LEU B C 1
ATOM 3177 O O . LEU B 1 127 ? -0.612 -14.555 -17.859 1 98.69 127 LEU B O 1
ATOM 3181 N N . VAL B 1 128 ? -1.284 -15.539 -15.961 1 98.94 128 VAL B N 1
ATOM 3182 C CA . VAL B 1 128 ? -0.913 -16.875 -16.422 1 98.94 128 VAL B CA 1
ATOM 3183 C C . VAL B 1 128 ? -1.773 -17.266 -17.609 1 98.94 128 VAL B C 1
ATOM 3185 O O . VAL B 1 128 ? -1.264 -17.797 -18.609 1 98.94 128 VAL B O 1
ATOM 3188 N N . LEU B 1 129 ? -3.061 -16.984 -17.516 1 98.88 129 LEU B N 1
ATOM 3189 C CA . LEU B 1 129 ? -3.957 -17.281 -18.625 1 98.88 129 LEU B CA 1
ATOM 3190 C C . LEU B 1 129 ? -3.541 -16.5 -19.875 1 98.88 129 LEU B C 1
ATOM 3192 O O . LEU B 1 129 ? -3.523 -17.047 -20.984 1 98.88 129 LEU B O 1
ATOM 3196 N N . LYS B 1 130 ? -3.209 -15.258 -19.672 1 98.75 130 LYS B N 1
ATOM 3197 C CA . LYS B 1 130 ? -2.77 -14.422 -20.797 1 98.75 130 LYS B CA 1
ATOM 3198 C C . LYS B 1 130 ? -1.491 -14.977 -21.422 1 98.75 130 LYS B C 1
ATOM 3200 O O . LYS B 1 130 ? -1.379 -15.062 -22.641 1 98.75 130 LYS B O 1
ATOM 3205 N N . ALA B 1 131 ? -0.575 -15.375 -20.594 1 98.88 131 ALA B N 1
ATOM 3206 C CA . ALA B 1 131 ? 0.682 -15.945 -21.078 1 98.88 131 ALA B CA 1
ATOM 3207 C C . ALA B 1 131 ? 0.435 -17.219 -21.891 1 98.88 131 ALA B C 1
ATOM 3209 O O . ALA B 1 131 ? 1.034 -17.406 -22.953 1 98.88 131 ALA B O 1
ATOM 3210 N N . ALA B 1 132 ? -0.422 -18.094 -21.406 1 98.81 132 ALA B N 1
ATOM 3211 C CA . ALA B 1 132 ? -0.748 -19.344 -22.094 1 98.81 132 ALA B CA 1
ATOM 3212 C C . ALA B 1 132 ? -1.366 -19.062 -23.453 1 98.81 132 ALA B C 1
ATOM 3214 O O . ALA B 1 132 ? -1.014 -19.703 -24.453 1 98.81 132 ALA B O 1
ATOM 3215 N N . LYS B 1 133 ? -2.27 -18.062 -23.469 1 98.5 133 LYS B N 1
ATOM 3216 C CA . LYS B 1 133 ? -2.896 -17.688 -24.719 1 98.5 133 LYS B CA 1
ATOM 3217 C C . LYS B 1 133 ? -1.854 -17.203 -25.734 1 98.5 133 LYS B C 1
ATOM 3219 O O . LYS B 1 133 ? -1.882 -17.609 -26.891 1 98.5 133 LYS B O 1
ATOM 3224 N N . LEU B 1 134 ? -0.971 -16.375 -25.312 1 98.44 134 LEU B N 1
ATOM 3225 C CA . LEU B 1 134 ? 0.067 -15.828 -26.172 1 98.44 134 LEU B CA 1
ATOM 3226 C C . LEU B 1 134 ? 1.021 -16.938 -26.641 1 98.44 134 LEU B C 1
ATOM 3228 O O . LEU B 1 134 ? 1.381 -17 -27.812 1 98.44 134 LEU B O 1
ATOM 3232 N N . ARG B 1 135 ? 1.399 -17.812 -25.688 1 98.62 135 ARG B N 1
ATOM 3233 C CA . ARG B 1 135 ? 2.234 -18.953 -26.016 1 98.62 135 ARG B CA 1
ATOM 3234 C C . ARG B 1 135 ? 1.583 -19.812 -27.109 1 98.62 135 ARG B C 1
ATOM 3236 O O . ARG B 1 135 ? 2.223 -20.141 -28.109 1 98.62 135 ARG B O 1
ATOM 3243 N N . ASP B 1 136 ? 0.336 -20.078 -26.938 1 97.88 136 ASP B N 1
ATOM 3244 C CA . ASP B 1 136 ? -0.372 -20.984 -27.828 1 97.88 136 ASP B CA 1
ATOM 3245 C C . ASP B 1 136 ? -0.652 -20.328 -29.188 1 97.88 136 ASP B C 1
ATOM 3247 O O . ASP B 1 136 ? -0.947 -21.016 -30.156 1 97.88 136 ASP B O 1
ATOM 3251 N N . SER B 1 137 ? -0.534 -19.016 -29.203 1 97.19 137 SER B N 1
ATOM 3252 C CA . SER B 1 137 ? -0.701 -18.297 -30.469 1 97.19 137 SER B CA 1
ATOM 3253 C C . SER B 1 137 ? 0.61 -18.234 -31.25 1 97.19 137 SER B C 1
ATOM 3255 O O . SER B 1 137 ? 0.646 -17.734 -32.375 1 97.19 137 SER B O 1
ATOM 3257 N N . GLY B 1 138 ? 1.714 -18.625 -30.641 1 97.25 138 GLY B N 1
ATOM 3258 C CA . GLY B 1 138 ? 2.979 -18.75 -31.344 1 97.25 138 GLY B CA 1
ATOM 3259 C C . GLY B 1 138 ? 3.926 -17.594 -31.078 1 97.25 138 GLY B C 1
ATOM 3260 O O . GLY B 1 138 ? 4.969 -17.469 -31.719 1 97.25 138 GLY B O 1
ATOM 3261 N N . MET B 1 139 ? 3.609 -16.781 -30.188 1 97.12 139 MET B N 1
ATOM 3262 C CA . MET B 1 139 ? 4.48 -15.672 -29.828 1 97.12 139 MET B CA 1
ATOM 3263 C C . MET B 1 139 ? 5.754 -16.172 -29.156 1 97.12 139 MET B C 1
ATOM 3265 O O . MET B 1 139 ? 5.723 -17.141 -28.406 1 97.12 139 MET B O 1
ATOM 3269 N N . ASN B 1 140 ? 6.852 -15.539 -29.438 1 97.5 140 ASN B N 1
ATOM 3270 C CA . ASN B 1 140 ? 8.078 -15.93 -28.75 1 97.5 140 ASN B CA 1
ATOM 3271 C C . ASN B 1 140 ? 8.125 -15.391 -27.328 1 97.5 140 ASN B C 1
ATOM 3273 O O . ASN B 1 140 ? 7.328 -14.516 -26.969 1 97.5 140 ASN B O 1
ATOM 3277 N N . ILE B 1 141 ? 9.047 -15.891 -26.562 1 98.38 141 ILE B N 1
ATOM 3278 C CA . ILE B 1 141 ? 9.016 -15.68 -25.125 1 98.38 141 ILE B CA 1
ATOM 3279 C C . ILE B 1 141 ? 9.312 -14.211 -24.812 1 98.38 141 ILE B C 1
ATOM 3281 O O . ILE B 1 141 ? 8.742 -13.648 -23.875 1 98.38 141 ILE B O 1
ATOM 3285 N N . GLU B 1 142 ? 10.203 -13.578 -25.5 1 98.06 142 GLU B N 1
ATOM 3286 C CA . GLU B 1 142 ? 10.523 -12.172 -25.266 1 98.06 142 GLU B CA 1
ATOM 3287 C C . GLU B 1 142 ? 9.312 -11.281 -25.516 1 98.06 142 GLU B C 1
ATOM 3289 O O . GLU B 1 142 ? 9.047 -10.359 -24.75 1 98.06 142 GLU B O 1
ATOM 3294 N N . GLU B 1 143 ? 8.57 -11.57 -26.547 1 98.12 143 GLU B N 1
ATOM 3295 C CA . GLU B 1 143 ? 7.348 -10.836 -26.859 1 98.12 143 GLU B CA 1
ATOM 3296 C C . GLU B 1 143 ? 6.281 -11.062 -25.781 1 98.12 143 GLU B C 1
ATOM 3298 O O . GLU B 1 143 ? 5.551 -10.133 -25.422 1 98.12 143 GLU B O 1
ATOM 3303 N N . ILE B 1 144 ? 6.207 -12.273 -25.359 1 98.75 144 ILE B N 1
ATOM 3304 C CA . ILE B 1 144 ? 5.242 -12.586 -24.312 1 98.75 144 ILE B CA 1
ATOM 3305 C C . ILE B 1 144 ? 5.559 -11.781 -23.047 1 98.75 144 ILE B C 1
ATOM 3307 O O . ILE B 1 144 ? 4.672 -11.164 -22.453 1 98.75 144 ILE B O 1
ATOM 3311 N N . VAL B 1 145 ? 6.84 -11.766 -22.641 1 98.75 145 VAL B N 1
ATOM 3312 C CA . VAL B 1 145 ? 7.27 -11.031 -21.453 1 98.75 145 VAL B CA 1
ATOM 3313 C C . VAL B 1 145 ? 6.934 -9.555 -21.609 1 98.75 145 VAL B C 1
ATOM 3315 O O . VAL B 1 145 ? 6.418 -8.922 -20.688 1 98.75 145 VAL B O 1
ATOM 3318 N N . GLU B 1 146 ? 7.215 -9.039 -22.75 1 98.12 146 GLU B N 1
ATOM 3319 C CA . GLU B 1 146 ? 6.922 -7.633 -23.031 1 98.12 146 GLU B CA 1
ATOM 3320 C C . GLU B 1 146 ? 5.43 -7.34 -22.875 1 98.12 146 GLU B C 1
ATOM 3322 O O . GLU B 1 146 ? 5.047 -6.34 -22.266 1 98.12 146 GLU B O 1
ATOM 3327 N N . GLU B 1 147 ? 4.602 -8.164 -23.422 1 97.75 147 GLU B N 1
ATOM 3328 C CA . GLU B 1 147 ? 3.156 -7.98 -23.328 1 97.75 147 GLU B CA 1
ATOM 3329 C C . GLU B 1 147 ? 2.672 -8.086 -21.891 1 97.75 147 GLU B C 1
ATOM 3331 O O . GLU B 1 147 ? 1.834 -7.289 -21.453 1 97.75 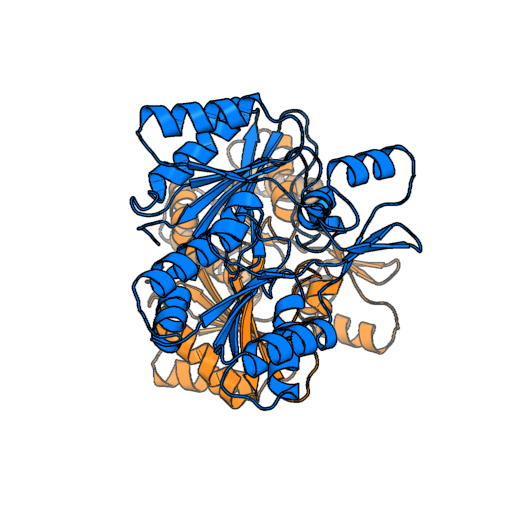147 GLU B O 1
ATOM 3336 N N . LEU B 1 148 ? 3.203 -9.055 -21.188 1 98.44 148 LEU B N 1
ATOM 3337 C CA . LEU B 1 148 ? 2.795 -9.227 -19.797 1 98.44 148 LEU B CA 1
ATOM 3338 C C . LEU B 1 148 ? 3.176 -8.008 -18.969 1 98.44 148 LEU B C 1
ATOM 3340 O O . LEU B 1 148 ? 2.406 -7.566 -18.109 1 98.44 148 LEU B O 1
ATOM 3344 N N . GLU B 1 149 ? 4.359 -7.477 -19.219 1 97.12 149 GLU B N 1
ATOM 3345 C CA . GLU B 1 149 ? 4.805 -6.281 -18.5 1 97.12 149 GLU B CA 1
ATOM 3346 C C . GLU B 1 149 ? 3.906 -5.086 -18.812 1 97.12 149 GLU B C 1
ATOM 3348 O O . GLU B 1 149 ? 3.672 -4.234 -17.953 1 97.12 149 GLU B O 1
ATOM 3353 N N . LYS B 1 150 ? 3.387 -5.105 -19.938 1 94.44 150 LYS B N 1
ATOM 3354 C CA . LYS B 1 150 ? 2.496 -4.027 -20.359 1 94.44 150 LYS B CA 1
ATOM 3355 C C . LYS B 1 150 ? 1.127 -4.152 -19.703 1 94.44 150 LYS B C 1
ATOM 3357 O O . LYS B 1 150 ? 0.544 -3.156 -19.266 1 94.44 150 LYS B O 1
ATOM 3362 N N . VAL B 1 151 ? 0.631 -5.324 -19.5 1 95.69 151 VAL B N 1
ATOM 3363 C CA . VAL B 1 151 ? -0.776 -5.473 -19.141 1 95.69 151 VAL B CA 1
ATOM 3364 C C . VAL B 1 151 ? -0.906 -5.699 -17.641 1 95.69 151 VAL B C 1
ATOM 3366 O O . VAL B 1 151 ? -2.004 -5.609 -17.078 1 95.69 151 VAL B O 1
ATOM 3369 N N . LYS B 1 152 ? 0.176 -6.117 -17 1 95.5 152 LYS B N 1
ATOM 3370 C CA . LYS B 1 152 ? 0.054 -6.48 -15.586 1 95.5 152 LYS B CA 1
ATOM 3371 C C . LYS B 1 152 ? -0.518 -5.328 -14.766 1 95.5 152 LYS B C 1
ATOM 3373 O O . LYS B 1 152 ? -1.227 -5.551 -13.781 1 95.5 152 LYS B O 1
ATOM 3378 N N . GLY B 1 153 ? -0.323 -4.078 -15.203 1 92.38 153 GLY B N 1
ATOM 3379 C CA . GLY B 1 153 ? -0.88 -2.91 -14.539 1 92.38 153 GLY B CA 1
ATOM 3380 C C . GLY B 1 153 ? -2.375 -2.76 -14.75 1 92.38 153 GLY B C 1
ATOM 3381 O O . GLY B 1 153 ? -3.029 -1.979 -14.055 1 92.38 153 GLY B O 1
ATOM 3382 N N . SER B 1 154 ? -2.924 -3.529 -15.625 1 95.38 154 SER B N 1
ATOM 3383 C CA . SER B 1 154 ? -4.348 -3.441 -15.938 1 95.38 154 SER B CA 1
ATOM 3384 C C . SER B 1 154 ? -5.133 -4.543 -15.242 1 95.38 154 SER B C 1
ATOM 3386 O O . SER B 1 154 ? -6.324 -4.723 -15.5 1 95.38 154 SER B O 1
ATOM 3388 N N . ILE B 1 155 ? -4.461 -5.254 -14.438 1 97.38 155 ILE B N 1
ATOM 3389 C CA . ILE B 1 155 ? -5.16 -6.234 -13.609 1 97.38 155 ILE B CA 1
ATOM 3390 C C . ILE B 1 155 ? -5.754 -5.543 -12.383 1 97.38 155 ILE B C 1
ATOM 3392 O O . ILE B 1 155 ? -5.023 -4.941 -11.586 1 97.38 155 ILE B O 1
ATOM 3396 N N . ASP B 1 156 ? -7.082 -5.668 -12.273 1 97.44 156 ASP B N 1
ATOM 3397 C CA . ASP B 1 156 ? -7.793 -5.012 -11.18 1 97.44 156 ASP B CA 1
ATOM 3398 C C . ASP B 1 156 ? -8.508 -6.031 -10.297 1 97.44 156 ASP B C 1
ATOM 3400 O O . ASP B 1 156 ? -8.688 -7.188 -10.688 1 97.44 156 ASP B O 1
ATOM 3404 N N . SER B 1 157 ? -8.836 -5.555 -9.086 1 98.25 157 SER B N 1
ATOM 3405 C CA . SER B 1 157 ? -9.539 -6.418 -8.148 1 98.25 157 SER B CA 1
ATOM 3406 C C . SER B 1 157 ? -10.461 -5.609 -7.242 1 98.25 157 SER B C 1
ATOM 3408 O O . SER B 1 157 ? -10.266 -4.402 -7.062 1 98.25 157 SER B O 1
ATOM 3410 N N . SER B 1 158 ? -11.477 -6.191 -6.812 1 98.5 158 SER B N 1
ATOM 3411 C CA . SER B 1 158 ? -12.398 -5.73 -5.781 1 98.5 158 SER B CA 1
ATOM 3412 C C . SER B 1 158 ? -12.828 -6.875 -4.867 1 98.5 158 SER B C 1
ATOM 3414 O O . SER B 1 158 ? -13.562 -7.77 -5.285 1 98.5 158 SER B O 1
ATOM 3416 N N . ILE B 1 159 ? -12.312 -6.797 -3.611 1 98.19 159 ILE B N 1
ATOM 3417 C CA . ILE B 1 159 ? -12.438 -7.961 -2.74 1 98.19 159 ILE B CA 1
ATOM 3418 C C . ILE B 1 159 ? -13.039 -7.539 -1.401 1 98.19 159 ILE B C 1
ATOM 3420 O O . ILE B 1 159 ? -12.578 -6.582 -0.777 1 98.19 159 ILE B O 1
ATOM 3424 N N . SER B 1 160 ? -13.977 -8.273 -0.984 1 97.44 160 SER B N 1
ATOM 3425 C CA . SER B 1 160 ? -14.68 -7.996 0.265 1 97.44 160 SER B CA 1
ATOM 3426 C C . SER B 1 160 ? -14.133 -8.844 1.407 1 97.44 160 SER B C 1
ATOM 3428 O O . SER B 1 160 ? -13.992 -10.062 1.273 1 97.44 160 SER B O 1
ATOM 3430 N N . PHE B 1 161 ? -13.875 -8.164 2.496 1 95.25 161 PHE B N 1
ATOM 3431 C CA . PHE B 1 161 ? -13.398 -8.812 3.713 1 95.25 161 PHE B CA 1
ATOM 3432 C C . PHE B 1 161 ? -14.289 -8.453 4.898 1 95.25 161 PHE B C 1
ATOM 3434 O O . PHE B 1 161 ? -14.82 -7.344 4.973 1 95.25 161 PHE B O 1
ATOM 3441 N N . GLU B 1 162 ? -14.398 -9.375 5.793 1 91.69 162 GLU B N 1
ATOM 3442 C CA . GLU B 1 162 ? -15.078 -9.055 7.047 1 91.69 162 GLU B CA 1
ATOM 3443 C C . GLU B 1 162 ? -14.102 -8.477 8.07 1 91.69 162 GLU B C 1
ATOM 3445 O O . GLU B 1 162 ? -14.5 -7.73 8.969 1 91.69 162 GLU B O 1
ATOM 3450 N N . SER B 1 163 ? -12.906 -8.961 7.965 1 90.44 163 SER B N 1
ATOM 3451 C CA . SER B 1 163 ? -11.844 -8.516 8.859 1 90.44 163 SER B CA 1
ATOM 3452 C C . SER B 1 163 ? -10.508 -8.445 8.125 1 90.44 163 SER B C 1
ATOM 3454 O O . SER B 1 163 ? -10.297 -9.141 7.133 1 90.44 163 SER B O 1
ATOM 3456 N N . LEU B 1 164 ? -9.672 -7.594 8.688 1 92.25 164 LEU B N 1
ATOM 3457 C CA . LEU B 1 164 ? -8.352 -7.441 8.086 1 92.25 164 LEU B CA 1
ATOM 3458 C C . LEU B 1 164 ? -7.281 -8.078 8.961 1 92.25 164 LEU B C 1
ATOM 3460 O O . LEU B 1 164 ? -6.09 -8.023 8.641 1 92.25 164 LEU B O 1
ATOM 3464 N N . ASP B 1 165 ? -7.66 -8.773 10.008 1 91.31 165 ASP B N 1
ATOM 3465 C CA . ASP B 1 165 ? -6.738 -9.273 11.031 1 91.31 165 ASP B CA 1
ATOM 3466 C C . ASP B 1 165 ? -5.727 -10.242 10.422 1 91.31 165 ASP B C 1
ATOM 3468 O O . ASP B 1 165 ? -4.531 -10.164 10.719 1 91.31 165 ASP B O 1
ATOM 3472 N N . ASN B 1 166 ? -6.16 -11.086 9.586 1 92.69 166 ASN B N 1
ATOM 3473 C CA . ASN B 1 166 ? -5.27 -12.078 9 1 92.69 166 ASN B CA 1
ATOM 3474 C C . ASN B 1 166 ? -4.234 -11.438 8.086 1 92.69 166 ASN B C 1
ATOM 3476 O O . ASN B 1 166 ? -3.074 -11.844 8.062 1 92.69 166 ASN B O 1
ATOM 3480 N N . LEU B 1 167 ? -4.676 -10.484 7.332 1 94.38 167 LEU B N 1
ATOM 3481 C CA . LEU B 1 167 ? -3.764 -9.773 6.438 1 94.38 167 LEU B CA 1
ATOM 3482 C C . LEU B 1 167 ? -2.695 -9.031 7.227 1 94.38 167 LEU B C 1
ATOM 3484 O O . LEU B 1 167 ? -1.519 -9.047 6.859 1 94.38 167 LEU B O 1
ATOM 3488 N N . VAL B 1 168 ? -3.131 -8.391 8.297 1 91.62 168 VAL B N 1
ATOM 3489 C CA . VAL B 1 168 ? -2.215 -7.637 9.148 1 91.62 168 VAL B CA 1
ATOM 3490 C C . VAL B 1 168 ? -1.26 -8.594 9.859 1 91.62 168 VAL B C 1
ATOM 3492 O O . VAL B 1 168 ? -0.043 -8.398 9.836 1 91.62 168 VAL B O 1
ATOM 3495 N N . ARG B 1 169 ? -1.782 -9.633 10.406 1 91.5 169 ARG B N 1
ATOM 3496 C CA . ARG B 1 169 ? -0.979 -10.641 11.102 1 91.5 169 ARG B CA 1
ATOM 3497 C C . ARG B 1 169 ? 0.043 -11.266 10.156 1 91.5 169 ARG B C 1
ATOM 3499 O O . ARG B 1 169 ? 1.182 -11.531 10.555 1 91.5 169 ARG B O 1
ATOM 3506 N N . GLY B 1 170 ? -0.366 -11.5 8.969 1 93.38 170 GLY B N 1
ATOM 3507 C CA . GLY B 1 170 ? 0.494 -12.133 7.98 1 93.38 170 GLY B CA 1
ATOM 3508 C C . GLY B 1 170 ? 1.479 -11.164 7.348 1 93.38 170 GLY B C 1
ATOM 3509 O O . GLY B 1 170 ? 2.371 -11.578 6.605 1 93.38 170 GLY B O 1
ATOM 3510 N N . GLY B 1 171 ? 1.245 -9.898 7.625 1 93.19 171 GLY B N 1
ATOM 3511 C CA . GLY B 1 171 ? 2.201 -8.898 7.172 1 93.19 171 GLY B CA 1
ATOM 3512 C C . GLY B 1 171 ? 1.925 -8.406 5.766 1 93.19 171 GLY B C 1
ATOM 3513 O O . GLY B 1 171 ? 2.766 -7.734 5.16 1 93.19 171 GLY B O 1
ATOM 3514 N N . ARG B 1 172 ? 0.744 -8.648 5.199 1 93.12 172 ARG B N 1
ATOM 3515 C CA . ARG B 1 172 ? 0.432 -8.266 3.824 1 93.12 172 ARG B CA 1
ATOM 3516 C C . ARG B 1 172 ? -0.415 -6.996 3.789 1 93.12 172 ARG B C 1
ATOM 3518 O O . ARG B 1 172 ? -0.732 -6.484 2.713 1 93.12 172 ARG B O 1
ATOM 3525 N N . LEU B 1 173 ? -0.734 -6.613 4.914 1 92.12 173 LEU B N 1
ATOM 3526 C CA . LEU B 1 173 ? -1.323 -5.297 5.133 1 92.12 173 LEU B CA 1
ATOM 3527 C C . LEU B 1 173 ? -0.615 -4.562 6.266 1 92.12 173 LEU B C 1
ATOM 3529 O O . LEU B 1 173 ? -0.321 -5.16 7.305 1 92.12 173 LEU B O 1
ATOM 3533 N N . PRO B 1 174 ? -0.376 -3.266 6.008 1 89.12 174 PRO B N 1
ATOM 3534 C CA . PRO B 1 174 ? 0.273 -2.537 7.102 1 89.12 174 PRO B CA 1
ATOM 3535 C C . PRO B 1 174 ? -0.558 -2.531 8.383 1 89.12 174 PRO B C 1
ATOM 3537 O O . PRO B 1 174 ? -1.784 -2.414 8.328 1 89.12 174 PRO B O 1
ATOM 3540 N N . LYS B 1 175 ? 0.106 -2.604 9.516 1 86.88 175 LYS B N 1
ATOM 3541 C CA . LYS B 1 175 ? -0.558 -2.604 10.812 1 86.88 175 LYS B CA 1
ATOM 3542 C C . LYS B 1 175 ? -1.208 -1.252 11.102 1 86.88 175 LYS B C 1
ATOM 3544 O O . LYS B 1 175 ? -2.207 -1.177 11.812 1 86.88 175 LYS B O 1
ATOM 3549 N N . ALA B 1 176 ? -0.725 -0.285 10.445 1 85.38 176 ALA B N 1
ATOM 3550 C CA . ALA B 1 176 ? -1.144 1.073 10.781 1 85.38 176 ALA B CA 1
ATOM 3551 C C . ALA B 1 176 ? -2.473 1.419 10.117 1 85.38 176 ALA B C 1
ATOM 3553 O O . ALA B 1 176 ? -3.109 2.414 10.469 1 85.38 176 ALA B O 1
ATOM 3554 N N . VAL B 1 177 ? -2.842 0.643 9.156 1 78.69 177 VAL B N 1
ATOM 3555 C CA . VAL B 1 177 ? -4.121 0.922 8.516 1 78.69 177 VAL B CA 1
ATOM 3556 C C . VAL B 1 177 ? -5.23 0.958 9.562 1 78.69 177 VAL B C 1
ATOM 3558 O O . VAL B 1 177 ? -5.391 0.012 10.336 1 78.69 177 VAL B O 1
ATOM 3561 N N . SER B 1 178 ? -5.812 2.166 9.719 1 67.31 178 SER B N 1
ATOM 3562 C CA . SER B 1 178 ? -6.793 2.393 10.773 1 67.31 178 SER B CA 1
ATOM 3563 C C . SER B 1 178 ? -8.211 2.084 10.297 1 67.31 178 SER B C 1
ATOM 3565 O O . SER B 1 178 ? -8.82 2.891 9.586 1 67.31 178 SER B O 1
ATOM 3567 N N . VAL B 1 179 ? -8.578 1.015 10.289 1 67.44 179 VAL B N 1
ATOM 3568 C CA . VAL B 1 179 ? -9.984 0.682 10.047 1 67.44 179 VAL B CA 1
ATOM 3569 C C . VAL B 1 179 ? -10.508 -0.186 11.188 1 67.44 179 VAL B C 1
ATOM 3571 O O . VAL B 1 179 ? -9.797 -1.051 11.695 1 67.44 179 VAL B O 1
ATOM 3574 N N . VAL B 1 180 ? -11.5 0.394 11.758 1 64.94 180 VAL B N 1
ATOM 3575 C CA . VAL B 1 180 ? -12.148 -0.455 12.75 1 64.94 180 VAL B CA 1
ATOM 3576 C C . VAL B 1 180 ? -12.609 -1.757 12.102 1 64.94 180 VAL B C 1
ATOM 3578 O O . VAL B 1 180 ? -13.375 -1.738 11.133 1 64.94 180 VAL B O 1
ATOM 3581 N N . THR B 1 181 ? -11.883 -2.793 12.445 1 65.69 181 THR B N 1
ATOM 3582 C CA . THR B 1 181 ? -12.203 -4.098 11.867 1 65.69 181 THR B CA 1
ATOM 3583 C C . THR B 1 181 ? -13.219 -4.832 12.734 1 65.69 181 THR B C 1
ATOM 3585 O O . THR B 1 181 ? -13.383 -4.516 13.914 1 65.69 181 THR B O 1
ATOM 3588 N N . GLY B 1 182 ? -13.938 -5.578 12.188 1 69.94 182 GLY B N 1
ATOM 3589 C CA . GLY B 1 182 ? -14.766 -6.539 12.898 1 69.94 182 GLY B CA 1
ATOM 3590 C C . GLY B 1 182 ? -16.109 -5.98 13.312 1 69.94 182 GLY B C 1
ATOM 3591 O O . GLY B 1 182 ? -16.812 -6.578 14.141 1 69.94 182 GLY B O 1
ATOM 3592 N N . LEU B 1 183 ? -16.359 -4.754 12.812 1 78.5 183 LEU B N 1
ATOM 3593 C CA . LEU B 1 183 ? -17.672 -4.227 13.117 1 78.5 183 LEU B CA 1
ATOM 3594 C C . LEU B 1 183 ? -18.766 -5.031 12.398 1 78.5 183 LEU B C 1
ATOM 3596 O O . LEU B 1 183 ? -18.609 -5.371 11.227 1 78.5 183 LEU B O 1
ATOM 3600 N N . LEU B 1 184 ? -19.75 -5.32 13.242 1 83.81 184 LEU B N 1
ATOM 3601 C CA . LEU B 1 184 ? -20.812 -6.172 12.734 1 83.81 184 LEU B CA 1
ATOM 3602 C C . LEU B 1 184 ? -21.469 -5.559 11.492 1 83.81 184 LEU B C 1
ATOM 3604 O O . LEU B 1 184 ? -21.859 -4.391 11.508 1 83.81 184 LEU B O 1
ATOM 3608 N N . GLY B 1 185 ? -21.484 -6.324 10.492 1 88.75 185 GLY B N 1
ATOM 3609 C CA . GLY B 1 185 ? -22.203 -5.934 9.289 1 88.75 185 GLY B CA 1
ATOM 3610 C C . GLY B 1 185 ? -21.359 -5.098 8.344 1 88.75 185 GLY B C 1
ATOM 3611 O O . GLY B 1 185 ? -21.797 -4.75 7.246 1 88.75 185 GLY B O 1
ATOM 3612 N N . ILE B 1 186 ? -20.156 -4.75 8.742 1 91.38 186 ILE B N 1
ATOM 3613 C CA . ILE B 1 186 ? -19.312 -3.922 7.898 1 91.38 186 ILE B CA 1
ATOM 3614 C C . ILE B 1 186 ? -18.391 -4.812 7.062 1 91.38 186 ILE B C 1
ATOM 3616 O O . ILE B 1 186 ? -17.828 -5.785 7.57 1 91.38 186 ILE B O 1
ATOM 3620 N N . ARG B 1 187 ? -18.391 -4.504 5.82 1 93.88 187 ARG B N 1
ATOM 3621 C CA . ARG B 1 187 ? -17.469 -5.16 4.906 1 93.88 187 ARG B CA 1
ATOM 3622 C C . ARG B 1 187 ? -16.406 -4.184 4.414 1 93.88 187 ARG B C 1
ATOM 3624 O O . ARG B 1 187 ? -16.703 -3.033 4.09 1 93.88 187 ARG B O 1
ATOM 3631 N N . LEU B 1 188 ? -15.203 -4.668 4.434 1 94.5 188 LEU B N 1
ATOM 3632 C CA . LEU B 1 188 ? -14.078 -3.895 3.916 1 94.5 188 LEU B CA 1
ATOM 3633 C C . LEU B 1 188 ? -13.742 -4.309 2.486 1 94.5 188 LEU B C 1
ATOM 3635 O O . LEU B 1 188 ? -13.578 -5.496 2.203 1 94.5 188 LEU B O 1
ATOM 3639 N N . ILE B 1 189 ? -13.742 -3.342 1.61 1 96.12 189 ILE B N 1
ATOM 3640 C CA . ILE B 1 189 ? -13.422 -3.617 0.214 1 96.12 189 ILE B CA 1
ATOM 3641 C C . ILE B 1 189 ? -11.953 -3.279 -0.057 1 96.12 189 ILE B C 1
ATOM 3643 O O . ILE B 1 189 ? -11.523 -2.145 0.157 1 96.12 189 ILE B O 1
ATOM 3647 N N . LEU B 1 190 ? -11.227 -4.297 -0.502 1 95.94 190 LEU B N 1
ATOM 3648 C CA . LEU B 1 190 ? -9.805 -4.117 -0.787 1 95.94 190 LEU B CA 1
ATOM 3649 C C . LEU B 1 190 ? -9.508 -4.379 -2.26 1 95.94 190 LEU B C 1
ATOM 3651 O O . LEU B 1 190 ? -10.367 -4.887 -2.988 1 95.94 190 LEU B O 1
ATOM 3655 N N . GLU B 1 191 ? -8.352 -3.963 -2.666 1 95.5 191 GLU B N 1
ATOM 3656 C CA . GLU B 1 191 ? -7.777 -4.258 -3.977 1 95.5 191 GLU B CA 1
ATOM 3657 C C . GLU B 1 191 ? -6.277 -4.516 -3.879 1 95.5 191 GLU B C 1
ATOM 3659 O O . GLU B 1 191 ? -5.66 -4.25 -2.844 1 95.5 191 GLU B O 1
ATOM 3664 N N . VAL B 1 192 ? -5.75 -5.188 -4.867 1 94.88 192 VAL B N 1
ATOM 3665 C CA . VAL B 1 192 ? -4.305 -5.227 -5.062 1 94.88 192 VAL B CA 1
ATOM 3666 C C . VAL B 1 192 ? -3.877 -4.098 -5.996 1 94.88 192 VAL B C 1
ATOM 3668 O O . VAL B 1 192 ? -4.355 -4.004 -7.129 1 94.88 192 VAL B O 1
ATOM 3671 N N . ARG B 1 193 ? -3.09 -3.254 -5.496 1 87.69 193 ARG B N 1
ATOM 3672 C CA . ARG B 1 193 ? -2.592 -2.123 -6.273 1 87.69 193 ARG B CA 1
ATOM 3673 C C . ARG B 1 193 ? -1.081 -1.982 -6.129 1 87.69 193 ARG B C 1
ATOM 3675 O O . ARG B 1 193 ? -0.563 -1.904 -5.012 1 87.69 193 ARG B O 1
ATOM 3682 N N . ASP B 1 194 ? -0.39 -2.064 -7.285 1 82.56 194 ASP B N 1
ATOM 3683 C CA . ASP B 1 194 ? 1.063 -1.928 -7.324 1 82.56 194 ASP B CA 1
ATOM 3684 C C . ASP B 1 194 ? 1.739 -3.002 -6.477 1 82.56 194 ASP B C 1
ATOM 3686 O O . ASP B 1 194 ? 2.682 -2.713 -5.734 1 82.56 194 ASP B O 1
ATOM 3690 N N . GLY B 1 195 ? 1.093 -4.035 -6.461 1 91.25 195 GLY B N 1
ATOM 3691 C CA . GLY B 1 195 ? 1.728 -5.219 -5.906 1 91.25 195 GLY B CA 1
ATOM 3692 C C . GLY B 1 195 ? 1.432 -5.426 -4.434 1 91.25 195 GLY B C 1
ATOM 3693 O O . GLY B 1 195 ? 1.947 -6.359 -3.814 1 91.25 195 GLY B O 1
ATOM 3694 N N . VAL B 1 196 ? 0.577 -4.543 -3.848 1 90.25 196 VAL B N 1
ATOM 3695 C CA . VAL B 1 196 ? 0.28 -4.672 -2.426 1 90.25 196 VAL B CA 1
ATOM 3696 C C . VAL B 1 196 ? -1.228 -4.582 -2.201 1 90.25 196 VAL B C 1
ATOM 3698 O O . VAL B 1 196 ? -1.96 -4.078 -3.057 1 90.25 196 VAL B O 1
ATOM 3701 N N . MET B 1 197 ? -1.657 -5.051 -1.028 1 92.75 197 MET B N 1
ATOM 3702 C CA . MET B 1 197 ? -3.055 -4.914 -0.632 1 92.75 197 MET B CA 1
ATOM 3703 C C . MET B 1 197 ? -3.361 -3.482 -0.206 1 92.75 197 MET B C 1
ATOM 3705 O O . MET B 1 197 ? -2.559 -2.85 0.481 1 92.75 197 MET B O 1
ATOM 3709 N N . SER B 1 198 ? -4.492 -3.041 -0.654 1 88.12 198 SER B N 1
ATOM 3710 C CA . SER B 1 198 ? -4.891 -1.679 -0.315 1 88.12 198 SER B CA 1
ATOM 3711 C C . SER B 1 198 ? -6.379 -1.604 0.008 1 88.12 198 SER B C 1
ATOM 3713 O O . SER B 1 198 ? -7.195 -2.26 -0.642 1 88.12 198 SER B O 1
ATOM 3715 N N . LEU B 1 199 ? -6.727 -0.786 0.958 1 87.81 199 LEU B N 1
ATOM 3716 C CA . LEU B 1 199 ? -8.125 -0.553 1.303 1 87.81 199 LEU B CA 1
ATOM 3717 C C . LEU B 1 199 ? -8.773 0.415 0.319 1 87.81 199 LEU B C 1
ATOM 3719 O O . LEU B 1 199 ? -8.242 1.498 0.065 1 87.81 199 LEU B O 1
ATOM 3723 N N . LYS B 1 200 ? -9.852 0.079 -0.222 1 88.31 200 LYS B N 1
ATOM 3724 C CA . LYS B 1 200 ? -10.609 0.897 -1.165 1 88.31 200 LYS B CA 1
ATOM 3725 C C . LYS B 1 200 ? -11.75 1.623 -0.465 1 88.31 200 LYS B C 1
ATOM 3727 O O . LYS B 1 200 ? -12.156 2.709 -0.886 1 88.31 200 LYS B O 1
ATOM 3732 N N . GLY B 1 201 ? -12.297 0.87 0.486 1 85.75 201 GLY B N 1
ATOM 3733 C CA . GLY B 1 201 ? -13.43 1.448 1.192 1 85.75 201 GLY B CA 1
ATOM 3734 C C . GLY B 1 201 ? -14.117 0.466 2.121 1 85.75 201 GLY B C 1
ATOM 3735 O O . GLY B 1 201 ? -13.57 -0.59 2.436 1 85.75 201 GLY B O 1
ATOM 3736 N N . LYS B 1 202 ? -15.234 0.972 2.699 1 89.44 202 LYS B N 1
ATOM 3737 C CA . LYS B 1 202 ? -16.047 0.135 3.57 1 89.44 202 LYS B CA 1
ATOM 3738 C C . LYS B 1 202 ? -17.531 0.31 3.264 1 89.44 202 LYS B C 1
ATOM 3740 O O . LYS B 1 202 ? -17.969 1.384 2.834 1 89.44 202 LYS B O 1
ATOM 3745 N N . VAL B 1 203 ? -18.219 -0.777 3.379 1 94.44 203 VAL B N 1
ATOM 3746 C CA . VAL B 1 203 ? -19.672 -0.763 3.174 1 94.44 203 VAL B CA 1
ATOM 3747 C C . VAL B 1 203 ? -20.359 -1.552 4.285 1 94.44 203 VAL B C 1
ATOM 3749 O O . VAL B 1 203 ? -19.719 -2.359 4.969 1 94.44 203 VAL B O 1
ATOM 3752 N N . ARG B 1 204 ? -21.609 -1.232 4.426 1 94.5 204 ARG B N 1
ATOM 3753 C CA . ARG B 1 204 ? -22.375 -1.967 5.434 1 94.5 204 ARG B CA 1
ATOM 3754 C C . ARG B 1 204 ? -23.297 -2.99 4.785 1 94.5 204 ARG B C 1
ATOM 3756 O O . ARG B 1 204 ? -24.234 -2.623 4.059 1 94.5 204 ARG B O 1
ATOM 3763 N N . GLY B 1 205 ? -22.953 -4.297 5.031 1 95.12 205 GLY B N 1
ATOM 3764 C CA . GLY B 1 205 ? -23.797 -5.391 4.57 1 95.12 205 GLY B CA 1
ATOM 3765 C C . GLY B 1 205 ? -23.297 -6.016 3.279 1 95.12 205 GLY B C 1
ATOM 3766 O O . GLY B 1 205 ? -22.594 -5.371 2.496 1 95.12 205 GLY B O 1
ATOM 3767 N N . ASN B 1 206 ? -23.812 -7.18 3.027 1 95.81 206 ASN B N 1
ATOM 3768 C CA . ASN B 1 206 ? -23.406 -7.965 1.864 1 95.81 206 ASN B CA 1
ATOM 3769 C C . ASN B 1 206 ? -23.953 -7.371 0.572 1 95.81 206 ASN B C 1
ATOM 3771 O O . ASN B 1 206 ? -23.266 -7.352 -0.45 1 95.81 206 ASN B O 1
ATOM 3775 N N . LYS B 1 207 ? -25.141 -6.906 0.647 1 97.06 207 LYS B N 1
ATOM 3776 C CA . LYS B 1 207 ? -25.766 -6.348 -0.548 1 97.06 207 LYS B CA 1
ATOM 3777 C C . LYS B 1 207 ? -24.969 -5.156 -1.075 1 97.06 207 LYS B C 1
ATOM 3779 O O . LYS B 1 207 ? -24.75 -5.035 -2.283 1 97.06 207 LYS B O 1
ATOM 3784 N N . LYS B 1 208 ? -24.547 -4.332 -0.182 1 97.75 208 LYS B N 1
ATOM 3785 C CA . LYS B 1 208 ? -23.766 -3.168 -0.583 1 97.75 208 LYS B CA 1
ATOM 3786 C C . LYS B 1 208 ? -22.375 -3.576 -1.061 1 97.75 208 LYS B C 1
ATOM 3788 O O . LYS B 1 208 ? -21.797 -2.922 -1.929 1 97.75 208 LYS B O 1
ATOM 3793 N N . ALA B 1 209 ? -21.875 -4.637 -0.5 1 97.69 209 ALA B N 1
ATOM 3794 C CA . ALA B 1 209 ? -20.594 -5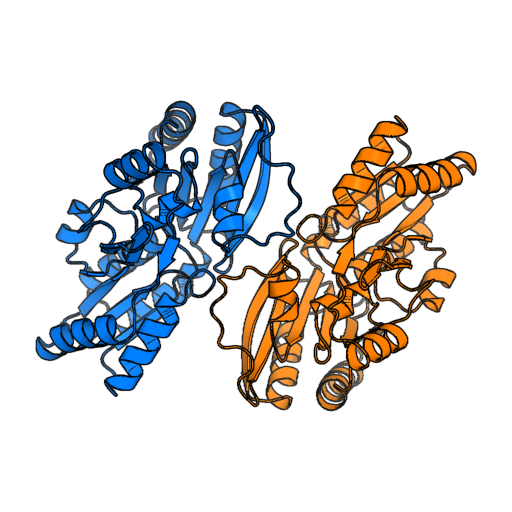.164 -0.978 1 97.69 209 ALA B CA 1
ATOM 3795 C C . ALA B 1 209 ? -20.703 -5.609 -2.434 1 97.69 209 ALA B C 1
ATOM 3797 O O . ALA B 1 209 ? -19.828 -5.285 -3.25 1 97.69 209 ALA B O 1
ATOM 3798 N N . VAL B 1 210 ? -21.781 -6.297 -2.742 1 98.38 210 VAL B N 1
ATOM 3799 C CA . VAL B 1 210 ? -22.016 -6.734 -4.113 1 98.38 210 VAL B CA 1
ATOM 3800 C C . VAL B 1 210 ? -22.094 -5.523 -5.035 1 98.38 210 VAL B C 1
ATOM 3802 O O . VAL B 1 210 ? -21.453 -5.488 -6.086 1 98.38 210 VAL B O 1
ATOM 3805 N N . LYS B 1 211 ? -22.797 -4.523 -4.578 1 98.44 211 LYS B N 1
ATOM 3806 C CA . LYS B 1 211 ? -22.984 -3.32 -5.383 1 98.44 211 LYS B CA 1
ATOM 3807 C C . LYS B 1 211 ? -21.641 -2.619 -5.625 1 98.44 211 LYS B C 1
ATOM 3809 O O . LYS B 1 211 ? -21.375 -2.143 -6.73 1 98.44 211 LYS B O 1
ATOM 3814 N N . LYS B 1 212 ? -20.875 -2.592 -4.598 1 98.25 212 LYS B N 1
ATOM 3815 C CA . LYS B 1 212 ? -19.578 -1.938 -4.715 1 98.25 212 LYS B CA 1
ATOM 3816 C C . LYS B 1 212 ? -18.672 -2.684 -5.691 1 98.25 212 LYS B C 1
ATOM 3818 O O . LYS B 1 212 ? -18.016 -2.066 -6.535 1 98.25 212 LYS B O 1
ATOM 3823 N N . ILE B 1 213 ? -18.609 -3.936 -5.633 1 98.56 213 ILE B N 1
ATOM 3824 C CA . ILE B 1 213 ? -17.797 -4.762 -6.516 1 98.56 213 ILE B CA 1
ATOM 3825 C C . ILE B 1 213 ? -18.25 -4.582 -7.961 1 98.56 213 ILE B C 1
ATOM 3827 O O . ILE B 1 213 ? -17.422 -4.387 -8.859 1 98.56 213 ILE B O 1
ATOM 3831 N N . ILE B 1 214 ? -19.562 -4.594 -8.133 1 98.56 214 ILE B N 1
ATOM 3832 C CA . ILE B 1 214 ? -20.125 -4.434 -9.461 1 98.56 214 ILE B CA 1
ATOM 3833 C C . ILE B 1 214 ? -19.812 -3.035 -9.992 1 98.56 214 ILE B C 1
ATOM 3835 O O . ILE B 1 214 ? -19.406 -2.879 -11.148 1 98.56 214 ILE B O 1
ATOM 3839 N N . SER B 1 215 ? -19.984 -2.045 -9.172 1 98.31 215 SER B N 1
ATOM 3840 C CA . SER B 1 215 ? -19.688 -0.673 -9.57 1 98.31 215 SER B CA 1
ATOM 3841 C C . SER B 1 215 ? -18.219 -0.526 -9.984 1 98.31 215 SER B C 1
ATOM 3843 O O . SER B 1 215 ? -17.922 0.167 -10.953 1 98.31 215 SER B O 1
ATOM 3845 N N . ASP B 1 216 ? -17.359 -1.181 -9.242 1 97.06 216 ASP B N 1
ATOM 3846 C CA . ASP B 1 216 ? -15.938 -1.152 -9.586 1 97.06 216 ASP B CA 1
ATOM 3847 C C . ASP B 1 216 ? -15.695 -1.768 -10.961 1 97.06 216 ASP B C 1
ATOM 3849 O O . ASP B 1 216 ? -14.938 -1.223 -11.773 1 97.06 216 ASP B O 1
ATOM 3853 N N . MET B 1 217 ? -16.312 -2.896 -11.227 1 97.62 217 MET B N 1
ATOM 3854 C CA . MET B 1 217 ? -16.172 -3.545 -12.523 1 97.62 217 MET B CA 1
ATOM 3855 C C . MET B 1 217 ? -16.719 -2.65 -13.641 1 97.62 217 MET B C 1
ATOM 3857 O O . MET B 1 217 ? -16.094 -2.541 -14.703 1 97.62 217 MET B O 1
ATOM 3861 N N . GLU B 1 218 ? -17.812 -1.996 -13.344 1 97.5 218 GLU B N 1
ATOM 3862 C CA . GLU B 1 218 ? -18.438 -1.136 -14.352 1 97.5 218 GLU B CA 1
ATOM 3863 C C . GLU B 1 218 ? -17.562 0.073 -14.656 1 97.5 218 GLU B C 1
ATOM 3865 O O . GLU B 1 218 ? -17.469 0.503 -15.805 1 97.5 218 GLU B O 1
ATOM 3870 N N . GLU B 1 219 ? -16.953 0.588 -13.672 1 95.44 219 GLU B N 1
ATOM 3871 C CA . GLU B 1 219 ? -16.094 1.757 -13.836 1 95.44 219 GLU B CA 1
ATOM 3872 C C . GLU B 1 219 ? -14.82 1.403 -14.594 1 95.44 219 GLU B C 1
ATOM 3874 O O . GLU B 1 219 ? -14.398 2.145 -15.477 1 95.44 219 GLU B O 1
ATOM 3879 N N . LEU B 1 220 ? -14.25 0.292 -14.289 1 95.12 220 LEU B N 1
ATOM 3880 C CA . LEU B 1 220 ? -12.953 -0.089 -14.844 1 95.12 220 LEU B CA 1
ATOM 3881 C C . LEU B 1 220 ? -13.125 -0.83 -16.172 1 95.12 220 LEU B C 1
ATOM 3883 O O . LEU B 1 220 ? -12.219 -0.829 -17 1 95.12 220 LEU B O 1
ATOM 3887 N N . LYS B 1 221 ? -14.281 -1.575 -16.359 1 96.19 221 LYS B N 1
ATOM 3888 C CA . LYS B 1 221 ? -14.695 -2.262 -17.578 1 96.19 221 LYS B CA 1
ATOM 3889 C C . LYS B 1 221 ? -13.773 -3.438 -17.891 1 96.19 221 LYS B C 1
ATOM 3891 O O . LYS B 1 221 ? -12.797 -3.289 -18.625 1 96.19 221 LYS B O 1
ATOM 3896 N N . PRO B 1 222 ? -14.125 -4.633 -17.5 1 96.94 222 PRO B N 1
ATOM 3897 C CA . PRO B 1 222 ? -13.367 -5.828 -17.875 1 96.94 222 PRO B CA 1
ATOM 3898 C C . PRO B 1 222 ? -13.234 -5.98 -19.391 1 96.94 222 PRO B C 1
ATOM 3900 O O . PRO B 1 222 ? -14.18 -5.691 -20.141 1 96.94 222 PRO B O 1
ATOM 3903 N N . VAL B 1 223 ? -12.047 -6.395 -19.844 1 96.5 223 VAL B N 1
ATOM 3904 C CA . VAL B 1 223 ? -11.859 -6.633 -21.266 1 96.5 223 VAL B CA 1
ATOM 3905 C C . VAL B 1 223 ? -12.664 -7.859 -21.703 1 96.5 223 VAL B C 1
ATOM 3907 O O . VAL B 1 223 ? -12.953 -8.734 -20.875 1 96.5 223 VAL B O 1
ATOM 3910 N N . LYS B 1 224 ? -12.969 -7.996 -22.984 1 94.69 224 LYS B N 1
ATOM 3911 C CA . LYS B 1 224 ? -13.852 -9.055 -23.469 1 94.69 224 LYS B CA 1
ATOM 3912 C C . LYS B 1 224 ? -13.078 -10.344 -23.703 1 94.69 224 LYS B C 1
ATOM 3914 O O . LYS B 1 224 ? -13.648 -11.438 -23.641 1 94.69 224 LYS B O 1
ATOM 3919 N N . ASP B 1 225 ? -11.836 -10.258 -23.906 1 95.75 225 ASP B N 1
ATOM 3920 C CA . ASP B 1 225 ? -11.094 -11.43 -24.359 1 95.75 225 ASP B CA 1
ATOM 3921 C C . ASP B 1 225 ? -10.469 -12.172 -23.172 1 95.75 225 ASP B C 1
ATOM 3923 O O . ASP B 1 225 ? -9.711 -13.125 -23.359 1 95.75 225 ASP B O 1
ATOM 3927 N N . MET B 1 226 ? -10.734 -11.758 -21.969 1 98.25 226 MET B N 1
ATOM 3928 C CA . MET B 1 226 ? -10.305 -12.43 -20.734 1 98.25 226 MET B CA 1
ATOM 3929 C C . MET B 1 226 ? -11.469 -12.594 -19.766 1 98.25 226 MET B C 1
ATOM 3931 O O . MET B 1 226 ? -12.344 -11.727 -19.688 1 98.25 226 MET B O 1
ATOM 3935 N N . PRO B 1 227 ? -11.5 -13.594 -18.984 1 98.69 227 PRO B N 1
ATOM 3936 C CA . PRO B 1 227 ? -12.594 -13.781 -18.031 1 98.69 227 PRO B CA 1
ATOM 3937 C C . PRO B 1 227 ? -12.43 -12.945 -16.766 1 98.69 227 PRO B C 1
ATOM 3939 O O . PRO B 1 227 ? -11.312 -12.523 -16.453 1 98.69 227 PRO B O 1
ATOM 3942 N N . VAL B 1 228 ? -13.539 -12.727 -16.141 1 98.81 228 VAL B N 1
ATOM 3943 C CA . VAL B 1 228 ? -13.516 -12.344 -14.727 1 98.81 228 VAL B CA 1
ATOM 3944 C C . VAL B 1 228 ? -13.32 -13.586 -13.859 1 98.81 228 VAL B C 1
ATOM 3946 O O . VAL B 1 228 ? -13.922 -14.633 -14.117 1 98.81 228 VAL B O 1
ATOM 3949 N N . VAL B 1 229 ? -12.461 -13.484 -12.875 1 98.81 229 VAL B N 1
ATOM 3950 C CA . VAL B 1 229 ? -12.273 -14.617 -11.984 1 98.81 229 VAL B CA 1
ATOM 3951 C C . VAL B 1 229 ? -12.805 -14.281 -10.594 1 98.81 229 VAL B C 1
ATOM 3953 O O . VAL B 1 229 ? -12.414 -13.273 -9.992 1 98.81 229 VAL B O 1
ATOM 3956 N N . ILE B 1 230 ? -13.75 -15.102 -10.148 1 98.5 230 ILE B N 1
ATOM 3957 C CA . ILE B 1 230 ? -14.305 -14.969 -8.805 1 98.5 230 ILE B CA 1
ATOM 3958 C C . ILE B 1 230 ? -13.523 -15.852 -7.832 1 98.5 230 ILE B C 1
ATOM 3960 O O . ILE B 1 230 ? -13.32 -17.047 -8.086 1 98.5 230 ILE B O 1
ATOM 3964 N N . VAL B 1 231 ? -13.023 -15.227 -6.785 1 97.31 231 VAL B N 1
ATOM 3965 C CA . VAL B 1 231 ? -12.359 -16.016 -5.754 1 97.31 231 VAL B CA 1
ATOM 3966 C C . VAL B 1 231 ? -12.992 -15.734 -4.395 1 97.31 231 VAL B C 1
ATOM 3968 O O . VAL B 1 231 ? -13.359 -14.594 -4.094 1 97.31 231 VAL B O 1
ATOM 3971 N N . GLY B 1 232 ? -13.148 -16.766 -3.633 1 95.06 232 GLY B N 1
ATOM 3972 C CA . GLY B 1 232 ? -13.727 -16.609 -2.307 1 95.06 232 GLY B CA 1
ATOM 3973 C C . GLY B 1 232 ? -13.375 -17.75 -1.371 1 95.06 232 GLY B C 1
ATOM 3974 O O . GLY B 1 232 ? -13.172 -18.891 -1.813 1 95.06 232 GLY B O 1
ATOM 3975 N N . VAL B 1 233 ? -13.273 -17.406 -0.166 1 89.38 233 VAL B N 1
ATOM 3976 C CA . VAL B 1 233 ? -13.055 -18.391 0.895 1 89.38 233 VAL B CA 1
ATOM 3977 C C . VAL B 1 233 ? -14.289 -18.469 1.79 1 89.38 233 VAL B C 1
ATOM 3979 O O . VAL B 1 233 ? -14.922 -17.453 2.078 1 89.38 233 VAL B O 1
ATOM 3982 N N . GLY B 1 234 ? -14.633 -19.641 2.199 1 83.25 234 GLY B N 1
ATOM 3983 C CA . GLY B 1 234 ? -15.734 -19.812 3.129 1 83.25 234 GLY B CA 1
ATOM 3984 C C . GLY B 1 234 ? -17.094 -19.688 2.469 1 83.25 234 GLY B C 1
ATOM 3985 O O . GLY B 1 234 ? -17.25 -20 1.285 1 83.25 234 GLY B O 1
ATOM 3986 N N . ASP B 1 235 ? -18.109 -19.391 3.344 1 82.12 235 ASP B N 1
ATOM 3987 C CA . ASP B 1 235 ? -19.484 -19.344 2.873 1 82.12 235 ASP B CA 1
ATOM 3988 C C . ASP B 1 235 ? -19.922 -17.906 2.549 1 82.12 235 ASP B C 1
ATOM 3990 O O . ASP B 1 235 ? -20.484 -17.219 3.398 1 82.12 235 ASP B O 1
ATOM 3994 N N . ASN B 1 236 ? -19.609 -17.5 1.444 1 88.75 236 ASN B N 1
ATOM 3995 C CA . ASN B 1 236 ? -19.969 -16.172 0.939 1 88.75 236 ASN B CA 1
ATOM 3996 C C . ASN B 1 236 ? -21.016 -16.266 -0.167 1 88.75 236 ASN B C 1
ATOM 3998 O O . ASN B 1 236 ? -20.938 -15.562 -1.173 1 88.75 236 ASN B O 1
ATOM 4002 N N . ARG B 1 237 ? -21.969 -17.094 0.035 1 91.5 237 ARG B N 1
ATOM 4003 C CA . ARG B 1 237 ? -22.891 -17.453 -1.033 1 91.5 237 ARG B CA 1
ATOM 4004 C C . ARG B 1 237 ? -23.656 -16.234 -1.52 1 91.5 237 ARG B C 1
ATOM 4006 O O . ARG B 1 237 ? -23.859 -16.062 -2.723 1 91.5 237 ARG B O 1
ATOM 4013 N N . GLU B 1 238 ? -24.062 -15.391 -0.594 1 94.31 238 GLU B N 1
ATOM 4014 C CA . GLU B 1 238 ? -24.844 -14.227 -0.978 1 94.31 238 GLU B CA 1
ATOM 4015 C C . GLU B 1 238 ? -24.062 -13.305 -1.908 1 94.31 238 GLU B C 1
ATOM 4017 O O . GLU B 1 238 ? -24.562 -12.898 -2.959 1 94.31 238 GLU B O 1
ATOM 4022 N N . ILE B 1 239 ? -22.906 -13.016 -1.571 1 97.12 239 ILE B N 1
ATOM 4023 C CA . ILE B 1 239 ? -22.094 -12.117 -2.377 1 97.12 239 ILE B CA 1
ATOM 4024 C C . ILE B 1 239 ? -21.734 -12.789 -3.701 1 97.12 239 ILE B C 1
ATOM 4026 O O . ILE B 1 239 ? -21.859 -12.18 -4.766 1 97.12 239 ILE B O 1
ATOM 4030 N N . LYS B 1 240 ? -21.359 -14 -3.621 1 97.44 240 LYS B N 1
ATOM 4031 C CA . LYS B 1 240 ? -21 -14.742 -4.824 1 97.44 240 LYS B CA 1
ATOM 4032 C C . LYS B 1 240 ? -22.156 -14.766 -5.824 1 97.44 240 LYS B C 1
ATOM 4034 O O . LYS B 1 240 ? -21.953 -14.492 -7.012 1 97.44 240 LYS B O 1
ATOM 4039 N N . ASP B 1 241 ? -23.266 -15.094 -5.293 1 97.69 241 ASP B N 1
ATOM 4040 C CA . ASP B 1 241 ? -24.438 -15.203 -6.16 1 97.69 241 ASP B CA 1
ATOM 4041 C C . ASP B 1 241 ? -24.781 -13.859 -6.805 1 97.69 241 ASP B C 1
ATOM 4043 O O . ASP B 1 241 ? -25.141 -13.805 -7.977 1 97.69 241 ASP B O 1
ATOM 4047 N N . GLY B 1 242 ? -24.656 -12.836 -6.016 1 98.25 242 GLY B N 1
ATOM 4048 C CA . GLY B 1 242 ? -24.891 -11.508 -6.566 1 98.25 242 GLY B CA 1
ATOM 4049 C C . GLY B 1 242 ? -23.938 -11.156 -7.695 1 98.25 242 GLY B C 1
ATOM 4050 O O . GLY B 1 242 ? -24.344 -10.586 -8.711 1 98.25 242 GLY B O 1
ATOM 4051 N N . ILE B 1 243 ? -22.703 -11.547 -7.574 1 98.62 243 ILE B N 1
ATOM 4052 C CA . ILE B 1 243 ? -21.703 -11.273 -8.594 1 98.62 243 ILE B CA 1
ATOM 4053 C C . ILE B 1 243 ? -22 -12.094 -9.844 1 98.62 243 ILE B C 1
ATOM 4055 O O . ILE B 1 243 ? -21.984 -11.555 -10.961 1 98.62 243 ILE B O 1
ATOM 4059 N N . ILE B 1 244 ? -22.281 -13.336 -9.656 1 98.31 244 ILE B N 1
ATOM 4060 C CA . ILE B 1 244 ? -22.531 -14.25 -10.773 1 98.31 244 ILE B CA 1
ATOM 4061 C C . ILE B 1 244 ? -23.766 -13.797 -11.547 1 98.31 244 ILE B C 1
ATOM 4063 O O . ILE B 1 244 ? -23.766 -13.797 -12.781 1 98.31 244 ILE B O 1
ATOM 4067 N N . GLU B 1 245 ? -24.781 -13.406 -10.789 1 98.62 245 GLU B N 1
ATOM 4068 C CA . GLU B 1 245 ? -25.984 -12.914 -11.438 1 98.62 245 GLU B CA 1
ATOM 4069 C C . GLU B 1 245 ? -25.672 -11.734 -12.359 1 98.62 245 GLU B C 1
ATOM 4071 O O . GLU B 1 245 ? -26.141 -11.688 -13.492 1 98.62 245 GLU B O 1
ATOM 4076 N N . TYR B 1 246 ? -24.891 -10.844 -11.883 1 98.69 246 TYR B N 1
ATOM 4077 C CA . TYR B 1 246 ? -24.5 -9.688 -12.68 1 98.69 246 TYR B CA 1
ATOM 4078 C C . TYR B 1 246 ? -23.719 -10.125 -13.914 1 98.69 246 TYR B C 1
ATOM 4080 O O . TYR B 1 246 ? -24 -9.656 -15.031 1 98.69 246 TYR B O 1
ATOM 4088 N N . LEU B 1 247 ? -22.766 -11.031 -13.734 1 98.75 247 LEU B N 1
ATOM 4089 C CA . LEU B 1 247 ? -21.906 -11.469 -14.836 1 98.75 247 LEU B CA 1
ATOM 4090 C C . LEU B 1 247 ? -22.719 -12.188 -15.906 1 98.75 247 LEU B C 1
ATOM 4092 O O . LEU B 1 247 ? -22.531 -11.953 -17.094 1 98.75 247 LEU B O 1
ATOM 4096 N N . GLU B 1 248 ? -23.609 -13.008 -15.516 1 98.5 248 GLU B N 1
ATOM 4097 C CA . GLU B 1 248 ? -24.453 -13.758 -16.438 1 98.5 248 GLU B CA 1
ATOM 4098 C C . GLU B 1 248 ? -25.422 -12.836 -17.172 1 98.5 248 GLU B C 1
ATOM 4100 O O . GLU B 1 248 ? -25.594 -12.945 -18.391 1 98.5 248 GLU B O 1
ATOM 4105 N N . LYS B 1 249 ? -26.016 -11.938 -16.438 1 98.38 249 LYS B N 1
ATOM 4106 C CA . LYS B 1 249 ? -26.953 -10.992 -17.016 1 98.38 249 LYS B CA 1
ATOM 4107 C C . LYS B 1 249 ? -26.281 -10.156 -18.109 1 98.38 249 LYS B C 1
ATOM 4109 O O . LYS B 1 249 ? -26.922 -9.797 -19.109 1 98.38 249 LYS B O 1
ATOM 4114 N N . ASN B 1 250 ? -25.047 -9.883 -17.953 1 98.19 250 ASN B N 1
ATOM 4115 C CA . ASN B 1 250 ? -24.344 -9.008 -18.891 1 98.19 250 ASN B CA 1
ATOM 4116 C C . ASN B 1 250 ? -23.469 -9.812 -19.844 1 98.19 250 ASN B C 1
ATOM 4118 O O . ASN B 1 250 ? -22.625 -9.242 -20.547 1 98.19 250 ASN B O 1
ATOM 4122 N N . ASN B 1 251 ? -23.578 -11.133 -19.844 1 97.75 251 ASN B N 1
ATOM 4123 C CA . ASN B 1 251 ? -22.859 -12.055 -20.734 1 97.75 251 ASN B CA 1
ATOM 4124 C C . ASN B 1 251 ? -21.344 -11.883 -20.594 1 97.75 251 ASN B C 1
ATOM 4126 O O . ASN B 1 251 ? -20.641 -11.805 -21.609 1 97.75 251 ASN B O 1
ATOM 4130 N N . ILE B 1 252 ? -20.891 -11.75 -19.375 1 98.19 252 ILE B N 1
ATOM 4131 C CA . ILE B 1 252 ? -19.469 -11.656 -19.078 1 98.19 252 ILE B CA 1
ATOM 4132 C C . ILE B 1 252 ? -18.922 -13.031 -18.703 1 98.19 252 ILE B C 1
ATOM 4134 O O . ILE B 1 252 ? -19.453 -13.672 -17.781 1 98.19 252 ILE B O 1
ATOM 4138 N N . GLU B 1 253 ? -17.938 -13.477 -19.406 1 98.31 253 GLU B N 1
ATOM 4139 C CA . GLU B 1 253 ? -17.328 -14.766 -19.094 1 98.31 253 GLU B CA 1
ATOM 4140 C C . GLU B 1 253 ? -16.625 -14.734 -17.734 1 98.31 253 GLU B C 1
ATOM 4142 O O . GLU B 1 253 ? -15.969 -13.75 -17.391 1 98.31 253 GLU B O 1
ATOM 4147 N N . TYR B 1 254 ? -16.828 -15.789 -16.984 1 98.62 254 TYR B N 1
ATOM 4148 C CA . TYR B 1 254 ? -16.172 -15.82 -15.672 1 98.62 254 TYR B CA 1
ATOM 4149 C C . TYR B 1 254 ? -15.719 -17.234 -15.32 1 98.62 254 TYR B C 1
ATOM 4151 O O . TYR B 1 254 ? -16.156 -18.203 -15.938 1 98.62 254 TYR B O 1
ATOM 4159 N N . ILE B 1 255 ? -14.734 -17.312 -14.422 1 98.44 255 ILE B N 1
ATOM 4160 C CA . ILE B 1 255 ? -14.234 -18.531 -13.805 1 98.44 255 ILE B CA 1
ATOM 4161 C C . ILE B 1 255 ? -14.375 -18.438 -12.289 1 98.44 255 ILE B C 1
ATOM 4163 O O . ILE B 1 255 ? -14.133 -17.391 -11.703 1 98.44 255 ILE B O 1
ATOM 4167 N N . GLU B 1 256 ? -14.836 -19.438 -11.711 1 96.81 256 GLU B N 1
ATOM 4168 C CA . GLU B 1 256 ? -14.734 -19.547 -10.258 1 96.81 256 GLU B CA 1
ATOM 4169 C C . GLU B 1 256 ? -13.438 -20.234 -9.844 1 96.81 256 GLU B C 1
ATOM 4171 O O . GLU B 1 256 ? -13.25 -21.422 -10.125 1 96.81 256 GLU B O 1
ATOM 4176 N N . GLY B 1 257 ? -12.594 -19.453 -9.273 1 94 257 GLY B N 1
ATOM 4177 C CA . GLY B 1 257 ? -11.305 -20 -8.875 1 94 257 GLY B CA 1
ATOM 4178 C C . GLY B 1 257 ? -11.266 -20.438 -7.426 1 94 257 GLY B C 1
ATOM 4179 O O . GLY B 1 257 ? -11.766 -19.734 -6.543 1 94 257 GLY B O 1
ATOM 4180 N N . PRO B 1 258 ? -10.773 -21.625 -7.215 1 93.88 258 PRO B N 1
ATOM 4181 C CA . PRO B 1 258 ? -10.539 -22.016 -5.82 1 93.88 258 PRO B CA 1
ATOM 4182 C C . PRO B 1 258 ? -9.477 -21.156 -5.141 1 93.88 258 PRO B C 1
ATOM 4184 O O . PRO B 1 258 ? -8.633 -20.562 -5.82 1 93.88 258 PRO B O 1
ATOM 4187 N N . VAL B 1 259 ? -9.547 -21.016 -3.846 1 96.12 259 VAL B N 1
ATOM 4188 C CA . VAL B 1 259 ? -8.508 -20.312 -3.105 1 96.12 259 VAL B CA 1
ATOM 4189 C C . VAL B 1 259 ? -7.633 -21.312 -2.359 1 96.12 259 VAL B C 1
ATOM 4191 O O . VAL B 1 259 ? -8.141 -22.188 -1.649 1 96.12 259 VAL B O 1
ATOM 4194 N N . GLY B 1 260 ? -6.348 -21.219 -2.557 1 96.69 260 GLY B N 1
ATOM 4195 C CA . GLY B 1 260 ? -5.41 -22.125 -1.913 1 96.69 260 GLY B CA 1
ATOM 4196 C C . GLY B 1 260 ? -5.219 -21.844 -0.436 1 96.69 260 GLY B C 1
ATOM 4197 O O . GLY B 1 260 ? -5.812 -20.891 0.099 1 96.69 260 GLY B O 1
ATOM 4198 N N . CYS B 1 261 ? -4.395 -22.625 0.21 1 97.12 261 CYS B N 1
ATOM 4199 C CA . CYS B 1 261 ? -4.172 -22.516 1.647 1 97.12 261 CYS B CA 1
ATOM 4200 C C . CYS B 1 261 ? -3.479 -21.203 1.993 1 97.12 261 CYS B C 1
ATOM 4202 O O . CYS B 1 261 ? -3.873 -20.516 2.939 1 97.12 261 CYS B O 1
ATOM 4204 N N . SER B 1 262 ? -2.451 -20.922 1.209 1 97.81 262 SER B N 1
ATOM 4205 C CA . SER B 1 262 ? -1.654 -19.75 1.522 1 97.81 262 SER B CA 1
ATOM 4206 C C . SER B 1 262 ? -2.506 -18.484 1.487 1 97.81 262 SER B C 1
ATOM 4208 O O . SER B 1 262 ? -2.445 -17.656 2.406 1 97.81 262 SER B O 1
ATOM 4210 N N . VAL B 1 263 ? -3.275 -18.359 0.449 1 97.5 263 VAL B N 1
ATOM 4211 C CA . VAL B 1 263 ? -4.133 -17.188 0.319 1 97.5 263 VAL B CA 1
ATOM 4212 C C . VAL B 1 263 ? -5.203 -17.203 1.406 1 97.5 263 VAL B C 1
ATOM 4214 O O . VAL B 1 263 ? -5.523 -16.156 1.992 1 97.5 263 VAL B O 1
ATOM 4217 N N . SER B 1 264 ? -5.723 -18.297 1.755 1 96.5 264 SER B N 1
ATOM 4218 C CA . SER B 1 264 ? -6.742 -18.438 2.791 1 96.5 264 SER B CA 1
ATOM 4219 C C . SER B 1 264 ? -6.203 -18.016 4.156 1 96.5 264 SER B C 1
ATOM 4221 O O . SER B 1 264 ? -6.918 -17.391 4.941 1 96.5 264 SER B O 1
ATOM 4223 N N . ILE B 1 265 ? -4.996 -18.391 4.406 1 96.31 265 ILE B N 1
ATOM 4224 C CA . ILE B 1 265 ? -4.371 -18.047 5.68 1 96.31 265 ILE B CA 1
ATOM 4225 C C . ILE B 1 265 ? -4.34 -16.531 5.852 1 96.31 265 ILE B C 1
ATOM 4227 O O . ILE B 1 265 ? -4.648 -16.016 6.93 1 96.31 265 ILE B O 1
ATOM 4231 N N . HIS B 1 266 ? -4.094 -15.836 4.801 1 95.94 266 HIS B N 1
ATOM 4232 C CA . HIS B 1 266 ? -3.92 -14.391 4.883 1 95.94 266 HIS B CA 1
ATOM 4233 C C . HIS B 1 266 ? -5.25 -13.664 4.707 1 95.94 266 HIS B C 1
ATOM 4235 O O . HIS B 1 266 ? -5.461 -12.594 5.281 1 95.94 266 HIS B O 1
ATOM 4241 N N . SER B 1 267 ? -6.16 -14.273 3.984 1 94.44 267 SER B N 1
ATOM 4242 C CA . SER B 1 267 ? -7.434 -13.602 3.75 1 94.44 267 SER B CA 1
ATOM 4243 C C . SER B 1 267 ? -8.406 -13.836 4.902 1 94.44 267 SER B C 1
ATOM 4245 O O . SER B 1 267 ? -9.344 -13.062 5.094 1 94.44 267 SER B O 1
ATOM 4247 N N . GLY B 1 268 ? -8.227 -14.953 5.578 1 89.94 268 GLY B N 1
ATOM 4248 C CA . GLY B 1 268 ? -9.258 -15.383 6.508 1 89.94 268 GLY B CA 1
ATOM 4249 C C . GLY B 1 268 ? -10.438 -16.062 5.828 1 89.94 268 GLY B C 1
ATOM 4250 O O . GLY B 1 268 ? -10.391 -16.328 4.625 1 89.94 268 GLY B O 1
ATOM 4251 N N . ARG B 1 269 ? -11.562 -16.375 6.496 1 87.31 269 ARG B N 1
ATOM 4252 C CA . ARG B 1 269 ? -12.594 -17.297 6.051 1 87.31 269 ARG B CA 1
ATOM 4253 C C . ARG B 1 269 ? -13.703 -16.578 5.297 1 87.31 269 ARG B C 1
ATOM 4255 O O . ARG B 1 269 ? -14.562 -17.203 4.684 1 87.31 269 ARG B O 1
ATOM 4262 N N . GLN B 1 270 ? -13.703 -15.312 5.246 1 89.12 270 GLN B N 1
ATOM 4263 C CA . GLN B 1 270 ? -14.875 -14.648 4.699 1 89.12 270 GLN B CA 1
ATOM 4264 C C . GLN B 1 270 ? -14.484 -13.617 3.643 1 89.12 270 GLN B C 1
ATOM 4266 O O . GLN B 1 270 ? -15.156 -12.602 3.48 1 89.12 270 GLN B O 1
ATOM 4271 N N . ALA B 1 271 ? -13.477 -13.906 2.971 1 95.25 271 ALA B N 1
ATOM 4272 C CA . ALA B 1 271 ? -13.07 -13.031 1.869 1 95.25 271 ALA B CA 1
ATOM 4273 C C . ALA B 1 271 ? -13.672 -13.508 0.547 1 95.25 271 ALA B C 1
ATOM 4275 O O . ALA B 1 271 ? -13.758 -14.711 0.293 1 95.25 271 ALA B O 1
ATOM 4276 N N . ILE B 1 272 ? -14.125 -12.586 -0.271 1 97.62 272 ILE B N 1
ATOM 4277 C CA . ILE B 1 272 ? -14.625 -12.922 -1.6 1 97.62 272 ILE B CA 1
ATOM 4278 C C . ILE B 1 272 ? -14.516 -11.703 -2.518 1 97.62 272 ILE B C 1
ATOM 4280 O O . ILE B 1 272 ? -14.719 -10.57 -2.084 1 97.62 272 ILE B O 1
ATOM 4284 N N . GLY B 1 273 ? -14.211 -11.938 -3.771 1 97.06 273 GLY B N 1
ATOM 4285 C CA . GLY B 1 273 ? -14.172 -10.836 -4.727 1 97.06 273 GLY B CA 1
ATOM 4286 C C . GLY B 1 273 ? -13.812 -11.281 -6.133 1 97.06 273 GLY B C 1
ATOM 4287 O O . GLY B 1 273 ? -14.016 -12.445 -6.492 1 97.06 273 GLY B O 1
ATOM 4288 N N . VAL B 1 274 ? -13.461 -10.281 -6.945 1 98.75 274 VAL B N 1
ATOM 4289 C CA . VAL B 1 274 ? -13.203 -10.547 -8.359 1 98.75 274 VAL B CA 1
ATOM 4290 C C . VAL B 1 274 ? -11.852 -9.961 -8.758 1 98.75 274 VAL B C 1
ATOM 4292 O O . VAL B 1 274 ? -11.398 -8.977 -8.164 1 98.75 274 VAL B O 1
ATOM 4295 N N . PHE B 1 275 ? -11.258 -10.586 -9.648 1 98.75 275 PHE B N 1
ATOM 4296 C CA . PHE B 1 275 ? -10.117 -10.078 -10.406 1 98.75 275 PHE B CA 1
ATOM 4297 C C . PHE B 1 275 ? -10.438 -10.047 -11.898 1 98.75 275 PHE B C 1
ATOM 4299 O O . PHE B 1 275 ? -11.086 -10.953 -12.414 1 98.75 275 PHE B O 1
ATOM 4306 N N . PHE B 1 276 ? -9.938 -9.023 -12.578 1 98.69 276 PHE B N 1
ATOM 4307 C CA . PHE B 1 276 ? -10.195 -8.906 -14.016 1 98.69 276 PHE B CA 1
ATOM 4308 C C . PHE B 1 276 ? -9.18 -7.98 -14.672 1 98.69 276 PHE B C 1
ATOM 4310 O O . PHE B 1 276 ? -8.531 -7.184 -13.992 1 98.69 276 PHE B O 1
ATOM 4317 N N . MET B 1 277 ? -8.945 -8.219 -15.914 1 98 277 MET B N 1
ATOM 4318 C CA . MET B 1 277 ? -8.172 -7.285 -16.719 1 98 277 MET B CA 1
ATOM 4319 C C . MET B 1 277 ? -9.055 -6.176 -17.281 1 98 277 MET B C 1
ATOM 4321 O O . MET B 1 277 ? -10.148 -6.438 -17.781 1 98 277 MET B O 1
ATOM 4325 N N . SER B 1 278 ? -8.57 -4.93 -17.141 1 96.75 278 SER B N 1
ATOM 4326 C CA . SER B 1 278 ? -9.453 -3.82 -17.484 1 96.75 278 SER B CA 1
ATOM 4327 C C . SER B 1 278 ? -8.906 -3.029 -18.672 1 96.75 278 SER B C 1
ATOM 4329 O O . SER B 1 278 ? -7.723 -3.137 -19 1 96.75 278 SER B O 1
ATOM 4331 N N . GLU B 1 279 ? -9.727 -2.305 -19.391 1 86 279 GLU B N 1
ATOM 4332 C CA . GLU B 1 279 ? -9.398 -1.408 -20.484 1 86 279 GLU B CA 1
ATOM 4333 C C . GLU B 1 279 ? -8.828 -0.088 -19.984 1 86 279 GLU B C 1
ATOM 4335 O O . GLU B 1 279 ? -7.926 0.483 -20.594 1 86 279 GLU B O 1
ATOM 4340 N N . ASN B 1 280 ? -9.453 0.344 -18.922 1 68.94 280 ASN B N 1
ATOM 4341 C CA . ASN B 1 280 ? -9.156 1.685 -18.422 1 68.94 280 ASN B CA 1
ATOM 4342 C C . ASN B 1 280 ? -8.188 1.648 -17.25 1 68.94 280 ASN B C 1
ATOM 4344 O O . ASN B 1 280 ? -8.195 0.703 -16.469 1 68.94 280 ASN B O 1
ATOM 4348 N N . GLN B 1 281 ? -7.012 2.363 -17.5 1 62.81 281 GLN B N 1
ATOM 4349 C CA . GLN B 1 281 ? -6.211 2.584 -16.297 1 62.81 281 GLN B CA 1
ATOM 4350 C C . GLN B 1 281 ? -6.445 3.98 -15.727 1 62.81 281 GLN B C 1
ATOM 4352 O O . GLN B 1 281 ? -6.766 4.914 -16.469 1 62.81 281 GLN B O 1
#

InterPro domains:
  IPR003797 DegV [PF02645] (3-278)
  IPR003797 DegV [PS51482] (4-278)
  IPR003797 DegV [TIGR00762] (4-277)
  IPR043168 DegV, C-terminal domain [G3DSA:3.30.1180.10] (155-280)
  IPR050270 DegV domain-containing [PTHR33434] (1-280)

Secondary structure (DSSP, 8-state):
---EEEEEEGGG---HHHHHHTTEEEEPPEEEETTEEEEBTTTB-HHHHHHHHHH-SPPPEEEPPPHHHHHHHHHHHHHTT-EEEEEES-TTT-THHHHHHHHHHHHT-SSEEEEE-SS-HHHHHHHHHHHHHHHHTT--HHHHHHHHHHHGGGEEEEEEES--HHHHHHTSS-TT-----S-TTEEEEEEEETTEEEEEEEEESHHHHHHHHHHHHHHH-B-TTS-EEEEE-SS-HHHHHHHHHHHHHTT--EEEE---HHHHHHH-TT-EEEEEEBS--/---EEEEEEGGG-S-HHHHHHTTEEEEPPEEEETTEEEEBTTTB-HHHHHHHHHH-SPPPEEEPPPHHHHHHHHHHHHHTT-EEEEEE--TTT-THHHHHHHHHHHHT-SSEEEEE-SS-HHHHHHHHHHHHHHHHTT--HHHHHHHHHHHGGGEEEEEEES--HHHHHTTSS-TT-----S-TTEEEEEEEETTEEEEEEEEESHHHHHHHHHHHHHHH-B-TTS-EEEEE-SS-HHHHHHHHHHHHHTT--EEEE---HHHHHHH-TT-EEEEEEBS--

pLDDT: mean 94.95, std 6.1, range [62.81, 98.94]

Solvent-accessible surface area (backbone atoms only — not comparable to full-atom values): 28448 Å² total; per-residue (Å²): 130,87,46,70,42,43,34,35,39,46,47,26,24,54,47,67,66,59,37,55,74,64,59,47,45,68,43,46,31,36,36,31,51,84,92,43,74,31,42,34,71,75,69,41,43,41,70,55,48,53,54,50,44,73,74,39,91,59,76,64,49,70,43,63,43,54,30,67,62,40,32,52,55,51,49,54,42,42,75,72,63,28,34,36,40,36,48,25,48,9,37,41,52,29,47,35,36,57,18,45,52,49,16,43,60,74,63,70,56,85,50,62,44,77,42,71,38,36,27,47,34,41,42,32,28,50,52,50,52,50,50,48,53,41,48,75,70,66,53,51,70,70,58,45,51,53,52,48,68,63,47,45,79,27,44,42,46,37,30,36,24,46,47,54,61,34,25,35,75,64,16,48,26,37,66,24,44,52,60,89,60,62,46,86,57,38,29,37,32,29,29,52,55,91,13,32,61,40,79,74,47,73,36,69,33,58,68,46,44,34,51,49,40,50,50,49,44,64,74,37,36,65,42,87,92,54,52,37,28,37,37,52,32,69,87,48,59,69,42,51,50,50,48,49,51,52,31,58,76,68,73,48,58,66,43,77,18,52,56,35,38,66,53,36,58,32,46,35,56,56,23,39,32,42,18,30,46,32,72,54,126,130,87,46,71,41,44,33,36,39,44,46,26,24,55,47,67,66,59,37,55,73,65,58,46,44,69,43,46,33,36,36,30,50,83,93,42,73,31,42,35,71,75,69,42,43,42,70,56,48,54,54,49,44,72,75,40,93,59,76,66,47,70,42,62,43,54,30,67,61,41,34,52,54,51,49,55,42,44,74,72,62,29,33,36,40,35,47,25,48,10,38,40,52,30,48,34,36,57,18,46,52,49,17,44,59,74,63,70,59,88,49,62,44,76,42,72,40,37,27,47,34,42,41,32,28,50,53,50,51,50,48,48,52,41,50,75,70,65,52,50,68,69,59,46,52,54,51,48,68,65,44,45,78,28,44,41,46,37,31,35,25,48,46,55,61,34,24,34,73,65,15,47,25,38,64,23,44,50,60,89,61,63,47,86,57,38,30,37,32,28,28,51,56,91,13,32,60,42,79,75,47,73,35,69,34,58,69,47,45,34,50,49,41,49,50,51,44,64,73,36,36,62,42,88,90,52,53,35,28,37,39,49,31,69,89,48,60,70,41,52,50,50,48,50,50,52,31,59,75,68,71,47,59,68,43,77,19,53,56,34,39,68,56,37,59,32,46,36,59,57,22,36,32,40,19,30,45,34,75,54,128